Protein AF-A0A944AXY9-F1 (afdb_monomer)

Mean predicted aligned error: 6.6 Å

Nearest PDB structures (foldseek):
  2ciu-assembly1_A  TM=3.817E-01  e=4.665E+00  Saccharomyces cerevisiae
  8i8x-assembly1_C  TM=1.121E-01  e=3.437E+00  Escherichia coli K-12

Foldseek 3Di:
DAFDPQLFQVLFDDCDDCCLQFKKKKKKKKWWWQFPPPRDIWIKMKMKMFFNQPVFQQDWDQLPDWAFDDDPVLVVCVVVVPPPPPRRPDTDFDFGGWIKIKMWIFFLPTFIAIDTDHNNQWDGDPRGGWIDHPQFIDGPFWGWDKGADAPVRCVVCVSRVGDGWMKTWTKTKHADDWDDWDAFPQRKIKTQRRLPMFMFGWMATRNTITGGGRVRTQMGMMMIMDNWDQAFWWKKWTQQKAFPVPRHTQNQWMWMWTGHPPGDIWTWIDRNPDTDTQGPPDPQNDKDKDWDWDWDDDPPVFIKIWIWMWIGTPFKIKIWIKIDGLSRWDWDWDQRRRTPPKIKTKTWHQFIWTKMWMWTDDPPDTDTPTIIIGGRMTGITIHIDDPPD

Sequence (389 aa):
MAISKATIKKNGYKLKGSLRKNGFDCWRYFFTGKNVTTGKEDCFFIELLIENPSISPNEFILTQKSRPKFKTEDLQAALTGNTKIRSMNAEETVVPSFVAVRAGIYGENRKQINRFYNFSELTIDKKHFNMQINDIVFSDDTLNGSLSLTKSESVKYPEYMSQSGSIQWNLHYERVSDFPEIISKDDTSWLPGGIKTVFTGRIVIDDEEYSVTPKLCYGYSDKNWGKHFPIPFYHLASDKMTSIFSGKLMENSCFVVQGSYESKLFVLCKFEDEVFNFSPSGKFNKYSIIYNCAPVPGEEADEQLHWTISLTHKKYVCDIDIFCSAQMMLVRDYEIPEGNHKVQKVLSGSHGIGEIRLYKKFRKNLELIQHAKIENCISEFGTVDEKMQ

pLDDT: mean 89.19, std 13.05, range [27.89, 98.81]

Secondary structure (DSSP, 8-state):
-PPPHHHHHHHS----GGGGTS-EEEEEEEEEEEETTT--EEEEEEEEEEE-TTTSTTS-B-TTS--B---HHHHHHHHTT-----STT-B-----BEEEEEEEE-STT-EEEEEEE-GGGEEE-SSSSEEEETTEEEESSEEEEEEEE-HHHHHH-GGG---SEEEEEEEEEEEEE----EE-TTS-EEEEEEEEEEEEEEEEETTEEEEE-TTT--EEEEEEEESS--SSEEEEEE-EEEETTT--B-TT-EEEEEEETTS--EEEEEETTEEEEE-S-STT--EEEEEEEEEEP--GGG-EEEEEEEEEESSEEEEEEEEEEGGG-EEEEEE-TT-TT-EEEEEEEEEEEEEEEEEEEETTEEEEEEEEEEEEEEEEEEEEE----

Radius of gyration: 22.26 Å; Cα contacts (8 Å, |Δi|>4): 1065; chains: 1; bounding box: 72×50×59 Å

Structure (mmCIF, N/CA/C/O backbone):
data_AF-A0A944AXY9-F1
#
_entry.id   AF-A0A944AXY9-F1
#
loop_
_atom_site.group_PDB
_atom_site.id
_atom_site.type_symbol
_atom_site.label_atom_id
_atom_site.label_alt_id
_atom_site.label_comp_id
_atom_site.label_asym_id
_atom_site.label_entity_id
_atom_site.label_seq_id
_atom_site.pdbx_PDB_ins_code
_atom_site.Cartn_x
_atom_site.Cartn_y
_atom_site.Cartn_z
_atom_site.occupancy
_atom_site.B_iso_or_equiv
_atom_site.auth_seq_id
_atom_site.auth_comp_id
_atom_site.auth_asym_id
_atom_site.auth_atom_id
_atom_site.pdbx_PDB_model_num
ATOM 1 N N . MET A 1 1 ? -22.092 3.382 0.973 1.00 48.69 1 MET A N 1
ATOM 2 C CA . MET A 1 1 ? -22.187 4.814 0.597 1.00 48.69 1 MET A CA 1
ATOM 3 C C . MET A 1 1 ? -21.391 4.989 -0.678 1.00 48.69 1 MET A C 1
ATOM 5 O O . MET A 1 1 ? -20.323 4.406 -0.760 1.00 48.69 1 MET A O 1
ATOM 9 N N . ALA A 1 2 ? -21.895 5.734 -1.662 1.00 63.00 2 ALA A N 1
ATOM 10 C CA . ALA A 1 2 ? -21.101 6.042 -2.850 1.00 63.00 2 ALA A CA 1
ATOM 11 C C . ALA A 1 2 ? -19.923 6.957 -2.468 1.00 63.00 2 ALA A C 1
ATOM 13 O O . ALA A 1 2 ? -20.104 7.882 -1.673 1.00 63.00 2 ALA A O 1
ATOM 14 N N . ILE A 1 3 ? -18.744 6.699 -3.039 1.00 79.62 3 ILE A N 1
ATOM 15 C CA . ILE A 1 3 ? -17.529 7.511 -2.865 1.00 79.62 3 ILE A CA 1
ATOM 16 C C . ILE A 1 3 ? -17.838 8.979 -3.171 1.00 79.62 3 ILE A C 1
ATOM 18 O O . ILE A 1 3 ? -18.598 9.293 -4.095 1.00 79.62 3 ILE A O 1
ATOM 22 N N . SER A 1 4 ? -17.227 9.910 -2.435 1.00 81.06 4 SER A N 1
ATOM 23 C CA . SER A 1 4 ? -17.478 11.326 -2.687 1.00 81.06 4 SER A CA 1
ATOM 24 C C . SER A 1 4 ? -16.986 11.764 -4.081 1.00 81.06 4 SER A C 1
ATOM 26 O O . SER A 1 4 ? -15.902 11.398 -4.543 1.00 81.06 4 SER A O 1
ATOM 28 N N . LYS A 1 5 ? -17.741 12.651 -4.751 1.00 83.00 5 LYS A N 1
ATOM 29 C CA . LYS A 1 5 ? -17.309 13.283 -6.023 1.00 83.00 5 LYS A CA 1
ATOM 30 C C . LYS A 1 5 ? -15.949 13.981 -5.895 1.00 83.00 5 LYS A C 1
ATOM 32 O O . LYS A 1 5 ? -15.199 14.081 -6.866 1.00 83.00 5 LYS A O 1
ATOM 37 N N . ALA A 1 6 ? -15.647 14.494 -4.701 1.00 83.75 6 ALA A N 1
ATOM 38 C CA . ALA A 1 6 ? -14.371 15.123 -4.399 1.00 83.75 6 ALA A CA 1
ATOM 39 C C . ALA A 1 6 ? -13.223 14.106 -4.455 1.00 83.75 6 ALA A C 1
ATOM 41 O O . ALA A 1 6 ? -12.212 14.395 -5.093 1.00 83.75 6 ALA A O 1
ATOM 42 N N . THR A 1 7 ? -13.396 12.926 -3.856 1.00 84.44 7 THR A N 1
ATOM 43 C CA . THR A 1 7 ? -12.427 11.823 -3.903 1.00 84.44 7 THR A CA 1
ATOM 44 C C . THR A 1 7 ? -12.161 11.383 -5.339 1.00 84.44 7 THR A C 1
ATOM 46 O O . THR A 1 7 ? -11.004 11.369 -5.748 1.00 84.44 7 THR A O 1
ATOM 49 N N . ILE A 1 8 ? -13.203 11.167 -6.153 1.00 84.56 8 ILE A N 1
ATOM 50 C CA . ILE A 1 8 ? -13.054 10.790 -7.575 1.00 84.56 8 ILE A CA 1
ATOM 51 C C . ILE A 1 8 ? -12.184 11.812 -8.329 1.00 84.56 8 ILE A C 1
ATOM 53 O O . ILE A 1 8 ? -11.184 11.473 -8.958 1.00 84.56 8 ILE A O 1
ATOM 57 N N . LYS A 1 9 ? -12.482 13.110 -8.190 1.00 86.19 9 LYS A N 1
ATOM 58 C CA . LYS A 1 9 ? -11.694 14.181 -8.829 1.00 86.19 9 LYS A CA 1
ATOM 59 C C . LYS A 1 9 ? -10.248 14.255 -8.313 1.00 86.19 9 LYS A C 1
ATOM 61 O O . LYS A 1 9 ? -9.330 14.683 -9.025 1.00 86.19 9 LYS A O 1
ATOM 66 N N . LYS A 1 10 ? -10.025 13.913 -7.045 1.00 89.44 10 LYS A N 1
ATOM 67 C CA . LYS A 1 10 ? -8.696 13.911 -6.420 1.00 89.44 10 LYS A CA 1
ATOM 68 C C . LYS A 1 10 ? -7.877 12.672 -6.789 1.00 89.44 10 LYS A C 1
ATOM 70 O O . LYS A 1 10 ? -6.655 12.765 -6.795 1.00 89.44 10 LYS A O 1
ATOM 75 N N . ASN A 1 11 ? -8.523 11.594 -7.220 1.00 92.06 11 ASN A N 1
ATOM 76 C CA . ASN A 1 11 ? -7.849 10.378 -7.654 1.00 92.06 11 ASN A CA 1
ATOM 77 C C . ASN A 1 11 ? -7.067 10.552 -8.976 1.00 92.06 11 ASN A C 1
ATOM 79 O O . ASN A 1 11 ? -5.991 9.987 -9.135 1.00 92.06 11 ASN A O 1
ATOM 83 N N . GLY A 1 12 ? -7.523 11.408 -9.898 1.00 93.06 12 GLY A N 1
ATOM 84 C CA . GLY A 1 12 ? -6.821 11.669 -11.170 1.00 93.06 12 GLY A CA 1
ATOM 85 C C . GLY A 1 12 ? -5.434 12.326 -11.022 1.00 93.06 12 GLY A C 1
ATOM 86 O O . GLY A 1 12 ? -5.133 12.915 -9.985 1.00 93.06 12 GLY A O 1
ATOM 87 N N . TYR A 1 13 ? -4.611 12.272 -12.074 1.00 94.62 13 TYR A N 1
ATOM 88 C CA . TYR A 1 13 ? -3.215 12.756 -12.135 1.00 94.62 13 TYR A CA 1
ATOM 89 C C . TYR A 1 13 ? -2.966 14.170 -11.555 1.00 94.62 13 TYR A C 1
ATOM 91 O O . TYR A 1 13 ? -3.713 15.121 -11.841 1.00 94.62 13 TYR A O 1
ATOM 99 N N . LYS A 1 14 ? -1.890 14.330 -10.765 1.00 94.25 14 LYS A N 1
ATOM 100 C CA . LYS A 1 14 ? -1.592 15.544 -9.977 1.00 94.25 14 LYS A CA 1
ATOM 101 C C . LYS A 1 14 ? -0.278 16.249 -10.292 1.00 94.25 14 LYS A C 1
ATOM 103 O O . LYS A 1 14 ? -0.157 17.414 -9.908 1.00 94.25 14 LYS A O 1
ATOM 108 N N . LEU A 1 15 ? 0.655 15.655 -11.038 1.00 94.25 15 LEU A N 1
ATOM 109 C CA . LEU A 1 15 ? 1.937 16.314 -11.337 1.00 94.25 15 LEU A CA 1
ATOM 110 C C . LEU A 1 15 ? 1.766 17.459 -12.345 1.00 94.25 15 LEU A C 1
ATOM 112 O O . LEU A 1 15 ? 1.797 17.291 -13.566 1.00 94.25 15 LEU A O 1
ATOM 116 N N . LYS A 1 16 ? 1.569 18.664 -11.808 1.00 92.69 16 LYS A N 1
ATOM 117 C CA . LYS A 1 16 ? 1.391 19.927 -12.537 1.00 92.69 16 LYS A CA 1
ATOM 118 C C . LYS A 1 16 ? 2.395 20.966 -12.035 1.00 92.69 16 LYS A C 1
ATOM 120 O O . LYS A 1 16 ? 2.888 20.875 -10.916 1.00 92.69 16 LYS A O 1
ATOM 125 N N . GLY A 1 17 ? 2.694 21.972 -12.860 1.00 94.12 17 GLY A N 1
ATOM 126 C CA . GLY A 1 17 ? 3.643 23.029 -12.492 1.00 94.12 17 GLY A CA 1
ATOM 127 C C . GLY A 1 17 ? 5.025 22.467 -12.142 1.00 94.12 17 GLY A C 1
ATOM 128 O O . GLY A 1 17 ? 5.577 21.678 -12.910 1.00 94.12 17 GLY A O 1
ATOM 129 N N . SER A 1 18 ? 5.564 22.857 -10.985 1.00 92.69 18 SER A N 1
ATOM 130 C CA . SER A 1 18 ? 6.873 22.409 -10.491 1.00 92.69 18 SER A CA 1
ATOM 131 C C . SER A 1 18 ? 6.933 20.914 -10.160 1.00 92.69 18 SER A C 1
ATOM 133 O O . SER A 1 18 ? 7.984 20.310 -10.355 1.00 92.69 18 SER A O 1
ATOM 135 N N . LEU A 1 19 ? 5.813 20.289 -9.769 1.00 94.50 19 LEU A N 1
ATOM 136 C CA . LEU A 1 19 ? 5.758 18.852 -9.451 1.00 94.50 19 LEU A CA 1
ATOM 137 C C . LEU A 1 19 ? 6.099 17.959 -10.650 1.00 94.50 19 LEU A C 1
ATOM 139 O O . LEU A 1 19 ? 6.467 16.807 -10.484 1.00 94.50 19 LEU A O 1
ATOM 143 N N . ARG A 1 20 ? 6.033 18.488 -11.877 1.00 95.38 20 ARG A N 1
ATOM 144 C CA . ARG A 1 20 ? 6.449 17.760 -13.085 1.00 95.38 20 ARG A CA 1
ATOM 145 C C . ARG A 1 20 ? 7.950 17.451 -13.137 1.00 95.38 20 ARG A C 1
ATOM 147 O O . ARG A 1 20 ? 8.359 16.649 -13.972 1.00 95.38 20 ARG A O 1
ATOM 154 N N . LYS A 1 21 ? 8.765 18.148 -12.343 1.00 94.12 21 LYS A N 1
ATOM 155 C CA . LYS A 1 21 ? 10.234 18.049 -12.345 1.00 94.12 21 LYS A CA 1
ATOM 156 C C . LYS A 1 21 ? 10.829 17.735 -10.971 1.00 94.12 21 LYS A C 1
ATOM 158 O O . LYS A 1 21 ? 12.035 17.559 -10.886 1.00 94.12 21 LYS A O 1
ATOM 163 N N . ASN A 1 22 ? 10.009 17.779 -9.926 1.00 92.62 22 ASN A N 1
ATOM 164 C CA . ASN A 1 22 ? 10.418 17.539 -8.548 1.00 92.62 22 ASN A CA 1
ATOM 165 C C . ASN A 1 22 ? 9.202 17.072 -7.738 1.00 92.62 22 ASN A C 1
ATOM 167 O O . ASN A 1 22 ? 8.669 17.813 -6.909 1.00 92.62 22 ASN A O 1
ATOM 171 N N . GLY A 1 23 ? 8.661 15.915 -8.094 1.00 94.75 23 GLY A N 1
ATOM 172 C CA . GLY A 1 23 ? 7.511 15.351 -7.416 1.00 94.75 23 GLY A CA 1
ATOM 173 C C . GLY A 1 23 ? 7.121 13.972 -7.918 1.00 94.75 23 GLY A C 1
ATOM 174 O O . GLY A 1 23 ? 7.542 13.531 -8.991 1.00 94.75 23 GLY A O 1
ATOM 175 N N . PHE A 1 24 ? 6.275 13.331 -7.121 1.00 96.06 24 PHE A N 1
ATOM 176 C CA . PHE A 1 24 ? 5.766 11.987 -7.351 1.00 96.06 24 PHE A CA 1
ATOM 177 C C . PHE A 1 24 ? 4.239 11.941 -7.257 1.00 96.06 24 PHE A C 1
ATOM 179 O O . PHE A 1 24 ? 3.615 12.778 -6.594 1.00 96.06 24 PHE A O 1
ATOM 186 N N . ASP A 1 25 ? 3.643 10.972 -7.941 1.00 96.62 25 ASP A N 1
ATOM 187 C CA . ASP A 1 25 ? 2.223 10.633 -7.859 1.00 96.62 25 ASP A CA 1
ATOM 188 C C . ASP A 1 25 ? 2.100 9.105 -7.834 1.00 96.62 25 ASP A C 1
ATOM 190 O O . ASP A 1 25 ? 2.564 8.434 -8.756 1.00 96.62 25 ASP A O 1
ATOM 194 N N . CYS A 1 26 ? 1.561 8.560 -6.746 1.00 97.25 26 CYS A N 1
ATOM 195 C CA . CYS A 1 26 ? 1.605 7.142 -6.411 1.00 97.25 26 CYS A CA 1
ATOM 196 C C . CYS A 1 26 ? 0.212 6.634 -6.040 1.00 97.25 26 CYS A C 1
ATOM 198 O O . CYS A 1 26 ? -0.401 7.148 -5.104 1.00 97.25 26 CYS A O 1
ATOM 200 N N . TRP A 1 27 ? -0.265 5.614 -6.747 1.00 97.94 27 TRP A N 1
ATOM 201 C CA . TRP A 1 27 ? -1.500 4.890 -6.456 1.00 97.94 27 TRP A CA 1
ATOM 202 C C . TRP A 1 27 ? -1.151 3.493 -5.987 1.00 97.94 27 TRP A C 1
ATOM 204 O O . TRP A 1 27 ? -0.375 2.805 -6.650 1.00 97.94 27 TRP A O 1
ATOM 214 N N . ARG A 1 28 ? -1.755 3.064 -4.881 1.00 98.00 28 ARG A N 1
ATOM 215 C CA . ARG A 1 28 ? -1.494 1.752 -4.293 1.00 98.00 28 ARG A CA 1
ATOM 216 C C . ARG A 1 28 ? -2.799 1.010 -4.079 1.00 98.00 28 ARG A C 1
ATOM 218 O O . ARG A 1 28 ? -3.806 1.594 -3.673 1.00 98.00 28 ARG A O 1
ATOM 225 N N . TYR A 1 29 ? -2.760 -0.283 -4.350 1.00 98.50 29 TYR A N 1
ATOM 226 C CA . TYR A 1 29 ? -3.884 -1.196 -4.236 1.00 98.50 29 TYR A CA 1
ATOM 227 C C . TYR A 1 29 ? -3.407 -2.443 -3.521 1.00 98.50 29 TYR A C 1
ATOM 229 O O . TYR A 1 29 ? -2.380 -2.999 -3.894 1.00 98.50 29 TYR A O 1
ATOM 237 N N . PHE A 1 30 ? -4.163 -2.877 -2.526 1.00 98.44 30 PHE A N 1
ATOM 238 C CA . PHE A 1 30 ? -3.870 -4.051 -1.722 1.00 98.44 30 PHE A CA 1
ATOM 239 C C . PHE A 1 30 ? -5.140 -4.876 -1.592 1.00 98.44 30 PHE A C 1
ATOM 241 O O . PHE A 1 30 ? -6.229 -4.325 -1.415 1.00 98.44 30 PHE A O 1
ATOM 248 N N . PHE A 1 31 ? -5.012 -6.190 -1.710 1.00 98.19 31 PHE A N 1
ATOM 249 C CA . PHE A 1 31 ? -6.144 -7.108 -1.647 1.00 98.19 31 PHE A CA 1
ATOM 250 C C . PHE A 1 31 ? -5.668 -8.528 -1.359 1.00 98.19 31 PHE A C 1
ATOM 252 O O . PHE A 1 31 ? -4.520 -8.885 -1.595 1.00 98.19 31 PHE A O 1
ATOM 259 N N . THR A 1 32 ? -6.581 -9.355 -0.876 1.00 97.88 32 THR A N 1
ATOM 260 C CA . THR A 1 32 ? -6.372 -10.776 -0.616 1.00 97.88 32 THR A CA 1
ATOM 261 C C . THR A 1 32 ? -6.961 -11.599 -1.760 1.00 97.88 32 THR A C 1
ATOM 263 O O . THR A 1 32 ? -8.081 -11.349 -2.218 1.00 97.88 32 THR A O 1
ATOM 266 N N . GLY A 1 33 ? -6.207 -12.588 -2.227 1.00 97.50 33 GLY A N 1
ATOM 267 C CA . GLY A 1 33 ? -6.656 -13.600 -3.177 1.00 97.50 33 GLY A CA 1
ATOM 268 C C . GLY A 1 33 ? -6.606 -14.983 -2.541 1.00 97.50 33 GLY A C 1
ATOM 269 O O . GLY A 1 33 ? -5.785 -15.241 -1.665 1.00 97.50 33 GLY A O 1
ATOM 270 N N . LYS A 1 34 ? -7.469 -15.889 -2.996 1.00 97.81 34 LYS A N 1
ATOM 271 C CA . LYS A 1 34 ? -7.472 -17.291 -2.576 1.00 97.81 34 LYS A CA 1
ATOM 272 C C . LYS A 1 34 ? -6.916 -18.166 -3.692 1.00 97.81 34 LYS A C 1
ATOM 274 O O . LYS A 1 34 ? -7.498 -18.194 -4.776 1.00 97.81 34 LYS A O 1
ATOM 279 N N . ASN A 1 35 ? -5.827 -18.878 -3.425 1.00 97.81 35 ASN A N 1
ATOM 280 C CA . ASN A 1 35 ? -5.207 -19.800 -4.370 1.00 97.81 35 ASN A CA 1
ATOM 281 C C . ASN A 1 35 ? -6.236 -20.856 -4.801 1.00 97.81 35 ASN A C 1
ATOM 283 O O . ASN A 1 35 ? -6.886 -21.480 -3.956 1.00 97.81 35 ASN A O 1
ATOM 287 N N . VAL A 1 36 ? -6.411 -21.038 -6.108 1.00 98.12 36 VAL A N 1
ATOM 288 C CA . VAL A 1 36 ? -7.461 -21.902 -6.670 1.00 98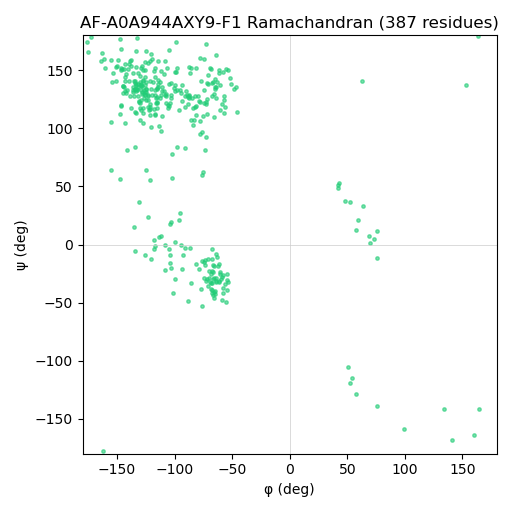.12 36 VAL A CA 1
ATOM 289 C C . VAL A 1 36 ? -7.181 -23.384 -6.400 1.00 98.12 36 VAL A C 1
ATOM 291 O O . VAL A 1 36 ? -8.119 -24.165 -6.247 1.00 98.12 36 VAL A O 1
ATOM 294 N N . THR A 1 37 ? -5.910 -23.764 -6.275 1.00 97.31 37 THR A N 1
ATOM 295 C CA . THR A 1 37 ? -5.483 -25.151 -6.054 1.00 97.31 37 THR A CA 1
ATOM 296 C C . THR A 1 37 ? -5.425 -25.499 -4.569 1.00 97.31 37 THR A C 1
ATOM 298 O O . THR A 1 37 ? -5.952 -26.528 -4.153 1.00 97.31 37 THR A O 1
ATOM 301 N N . THR A 1 38 ? -4.785 -24.657 -3.753 1.00 96.69 38 THR A N 1
ATOM 302 C CA . THR A 1 38 ? -4.523 -24.959 -2.331 1.00 96.69 38 THR A CA 1
ATOM 303 C C . THR A 1 38 ? -5.593 -24.408 -1.392 1.00 96.69 38 THR A C 1
ATOM 305 O O . THR A 1 38 ? -5.725 -24.868 -0.260 1.00 96.69 38 THR A O 1
ATOM 308 N N . GLY A 1 39 ? -6.354 -23.403 -1.832 1.00 96.31 39 GLY A N 1
ATOM 309 C CA . GLY A 1 39 ? -7.302 -22.678 -0.993 1.00 96.31 39 GLY A CA 1
ATOM 310 C C . GLY A 1 39 ? -6.662 -21.726 0.023 1.00 96.31 39 GLY A C 1
ATOM 311 O O . GLY A 1 39 ? -7.406 -21.140 0.811 1.00 96.31 39 GLY A O 1
ATOM 312 N N . LYS A 1 40 ? -5.332 -21.557 0.017 1.00 95.25 40 LYS A N 1
ATOM 313 C CA . LYS A 1 40 ? -4.620 -20.597 0.872 1.00 95.25 40 LYS A CA 1
ATOM 314 C C . LYS A 1 40 ? -4.970 -19.163 0.469 1.00 95.25 40 LYS A C 1
ATOM 316 O O . LYS A 1 40 ? -5.095 -18.865 -0.717 1.00 95.25 40 LYS A O 1
ATOM 321 N N . GLU A 1 41 ? -5.150 -18.295 1.457 1.00 94.81 41 GLU A N 1
ATOM 322 C CA . GLU A 1 41 ? -5.301 -16.854 1.253 1.00 94.81 41 GLU A CA 1
ATOM 323 C C . GLU A 1 41 ? -3.927 -16.189 1.325 1.00 94.81 41 GLU A C 1
ATOM 325 O O . GLU A 1 41 ? -3.210 -16.382 2.304 1.00 94.81 41 GLU A O 1
ATOM 330 N N . ASP A 1 42 ? -3.588 -15.394 0.314 1.00 95.69 42 ASP A N 1
ATOM 331 C CA . ASP A 1 42 ? -2.381 -14.573 0.297 1.00 95.69 42 ASP A CA 1
ATOM 332 C C . ASP A 1 42 ? -2.746 -13.130 -0.072 1.00 95.69 42 ASP A C 1
ATOM 334 O O . ASP A 1 42 ? -3.740 -12.860 -0.757 1.00 95.69 42 ASP A O 1
ATOM 338 N N . CYS A 1 43 ? -1.939 -12.186 0.404 1.00 96.69 43 CYS A N 1
ATOM 339 C CA . CYS A 1 43 ? -2.143 -10.763 0.166 1.00 96.69 43 CYS A CA 1
ATOM 340 C C . CYS A 1 43 ? -1.242 -10.263 -0.963 1.00 96.69 43 CYS A C 1
ATOM 342 O O . CYS A 1 43 ? -0.049 -10.564 -1.003 1.00 96.69 43 CYS A O 1
ATOM 344 N N . PHE A 1 44 ? -1.809 -9.436 -1.830 1.00 98.31 44 PHE A N 1
ATOM 345 C CA . PHE A 1 44 ? -1.182 -8.886 -3.021 1.00 98.31 44 PHE A CA 1
ATOM 346 C C . PHE A 1 44 ? -1.179 -7.366 -2.978 1.00 98.31 44 PHE A C 1
ATOM 348 O O . PHE A 1 44 ? -2.018 -6.746 -2.318 1.00 98.31 44 PHE A O 1
ATOM 355 N N . PHE A 1 45 ? -0.269 -6.771 -3.744 1.00 98.56 45 PHE A N 1
ATOM 356 C CA . PHE A 1 45 ? -0.292 -5.346 -4.035 1.00 98.56 45 PHE A CA 1
ATOM 357 C C . PHE A 1 45 ? -0.070 -5.065 -5.520 1.00 98.56 45 PHE A C 1
ATOM 359 O O . PHE A 1 45 ? 0.599 -5.825 -6.223 1.00 98.56 45 PHE A O 1
ATOM 366 N N . ILE A 1 46 ? -0.616 -3.939 -5.978 1.00 98.75 46 ILE A N 1
ATOM 367 C CA . ILE A 1 46 ? -0.357 -3.338 -7.287 1.00 98.75 46 ILE A CA 1
ATOM 368 C C . ILE A 1 46 ? -0.140 -1.838 -7.063 1.00 98.75 46 ILE A C 1
ATOM 370 O O . ILE A 1 46 ? -0.902 -1.192 -6.344 1.00 98.75 46 ILE A O 1
ATOM 374 N N . GLU A 1 47 ? 0.897 -1.277 -7.671 1.00 98.62 47 GLU A N 1
ATOM 375 C CA . GLU A 1 47 ? 1.288 0.123 -7.535 1.00 98.62 47 GLU A CA 1
ATOM 376 C C . GLU A 1 47 ? 1.590 0.740 -8.904 1.00 98.62 47 GLU A C 1
ATOM 378 O O . GLU A 1 47 ? 2.269 0.138 -9.740 1.00 98.62 47 GLU A O 1
ATOM 383 N N . LEU A 1 48 ? 1.106 1.967 -9.100 1.00 98.50 48 LEU A N 1
ATOM 384 C CA . LEU A 1 48 ? 1.512 2.862 -10.180 1.00 98.50 48 LEU A CA 1
ATOM 385 C C . LEU A 1 48 ? 2.198 4.072 -9.552 1.00 98.50 48 LEU A C 1
ATOM 387 O O . LEU A 1 48 ? 1.578 4.785 -8.765 1.00 98.50 48 LEU A O 1
ATOM 391 N N . LEU A 1 49 ? 3.445 4.327 -9.928 1.00 98.25 49 LEU A N 1
ATOM 392 C CA . LEU A 1 49 ? 4.240 5.444 -9.430 1.00 98.25 49 LEU A CA 1
ATOM 393 C C . LEU A 1 49 ? 4.788 6.247 -10.607 1.00 98.25 49 LEU A C 1
ATOM 395 O O . LEU A 1 49 ? 5.430 5.704 -11.498 1.00 98.25 49 LEU A O 1
ATOM 399 N N . ILE A 1 50 ? 4.539 7.550 -10.613 1.00 97.88 50 ILE A N 1
ATOM 400 C CA . ILE A 1 50 ? 5.080 8.476 -11.607 1.00 97.88 50 ILE A CA 1
ATOM 401 C C . ILE A 1 50 ? 6.005 9.439 -10.884 1.00 97.88 50 ILE A C 1
ATOM 403 O O . ILE A 1 50 ? 5.566 10.109 -9.952 1.00 97.88 50 ILE A O 1
ATOM 407 N N . GLU A 1 51 ? 7.242 9.564 -11.353 1.00 96.94 51 GLU A N 1
ATOM 408 C CA . GLU A 1 51 ? 8.227 10.488 -10.795 1.00 96.94 51 GLU A CA 1
ATOM 409 C C . GLU A 1 51 ? 8.788 11.412 -11.866 1.00 96.94 51 GLU A C 1
ATOM 411 O O . GLU A 1 51 ? 9.196 10.973 -12.943 1.00 96.94 51 GLU A O 1
ATOM 416 N N . ASN A 1 52 ? 8.810 12.713 -11.556 1.00 96.81 52 ASN A N 1
ATOM 417 C CA . ASN A 1 52 ? 9.483 13.749 -12.343 1.00 96.81 52 ASN A CA 1
ATOM 418 C C . ASN A 1 52 ? 9.283 13.624 -13.871 1.00 96.81 52 ASN A C 1
ATOM 420 O O . ASN A 1 52 ? 10.253 13.635 -14.636 1.00 96.81 52 ASN A O 1
ATOM 424 N N . PRO A 1 53 ? 8.035 13.542 -14.361 1.00 97.06 53 PRO A N 1
ATOM 425 C CA . PRO A 1 53 ? 7.708 13.137 -15.733 1.00 97.06 53 PRO A CA 1
ATOM 426 C C . PRO A 1 53 ? 8.233 14.073 -16.833 1.00 97.06 53 PRO A C 1
ATOM 428 O O . PRO A 1 53 ? 8.117 13.781 -18.017 1.00 97.06 53 PRO A O 1
ATOM 431 N N . SER A 1 54 ? 8.738 15.258 -16.482 1.00 96.75 54 SER A N 1
ATOM 432 C CA . SER A 1 54 ? 9.268 16.245 -17.435 1.00 96.75 54 SER A CA 1
ATOM 433 C C . SER A 1 54 ? 10.777 16.448 -17.352 1.00 96.75 54 SER A C 1
ATOM 435 O O . SER A 1 54 ? 11.273 17.371 -17.997 1.00 96.75 54 SER A O 1
ATOM 437 N N . ILE A 1 55 ? 11.485 15.636 -16.562 1.00 96.00 55 ILE A N 1
ATOM 438 C CA . ILE A 1 55 ? 12.952 15.584 -16.574 1.00 96.00 55 ILE A CA 1
ATOM 439 C C . ILE A 1 55 ? 13.423 14.811 -17.805 1.00 96.00 55 ILE A C 1
ATOM 441 O O . ILE A 1 55 ? 14.178 15.361 -18.601 1.00 96.00 55 ILE A O 1
ATOM 445 N N . SER A 1 56 ? 12.915 13.593 -18.010 1.00 95.88 56 SER A N 1
ATOM 446 C CA . SER A 1 56 ? 13.248 12.767 -19.169 1.00 95.88 56 SER A CA 1
ATOM 447 C C . SER A 1 56 ? 12.016 12.006 -19.672 1.00 95.88 56 SER A C 1
ATOM 449 O O . SER A 1 56 ? 11.797 10.845 -19.339 1.00 95.88 56 SER A O 1
ATOM 451 N N . PRO A 1 57 ? 11.147 12.657 -20.467 1.00 96.06 57 PRO A N 1
ATOM 452 C CA . PRO A 1 57 ? 9.885 12.046 -20.872 1.00 96.06 57 PRO A CA 1
ATOM 453 C C . PRO A 1 57 ? 10.053 10.853 -21.821 1.00 96.06 57 PRO A C 1
ATOM 455 O O . PRO A 1 57 ? 9.168 10.008 -21.857 1.00 96.06 57 PRO A O 1
ATOM 458 N N . ASN A 1 58 ? 11.151 10.785 -22.582 1.00 97.75 58 ASN A N 1
ATOM 459 C CA . ASN A 1 58 ? 11.382 9.767 -23.616 1.00 97.75 58 ASN A CA 1
ATOM 460 C C . ASN A 1 58 ? 12.384 8.678 -23.206 1.00 97.75 58 ASN A C 1
ATOM 462 O O . ASN A 1 58 ? 12.625 7.765 -23.986 1.00 97.75 58 ASN A O 1
ATOM 466 N N . GLU A 1 59 ? 12.984 8.793 -22.024 1.00 96.06 59 GLU A N 1
ATOM 467 C CA . GLU A 1 59 ? 13.914 7.802 -21.484 1.00 96.06 59 GLU A CA 1
ATOM 468 C C . GLU A 1 59 ? 13.761 7.774 -19.966 1.00 96.06 59 GLU A C 1
ATOM 470 O O . GLU A 1 59 ? 13.980 8.792 -19.310 1.00 96.06 59 GLU A O 1
ATOM 475 N N . PHE A 1 60 ? 13.402 6.630 -19.394 1.00 96.25 60 PHE A N 1
ATOM 476 C CA . PHE A 1 60 ? 13.306 6.506 -17.952 1.00 96.25 60 PHE A CA 1
ATOM 477 C C . PHE A 1 60 ? 14.701 6.518 -17.308 1.00 96.25 60 PHE A C 1
ATOM 479 O O . PHE A 1 60 ? 15.650 5.888 -17.777 1.00 96.25 60 PHE A O 1
ATOM 486 N N . ILE A 1 61 ? 14.829 7.232 -16.196 1.00 94.69 61 ILE A N 1
ATOM 487 C CA . ILE A 1 61 ? 16.074 7.419 -15.458 1.00 94.69 61 ILE A CA 1
ATOM 488 C C . ILE A 1 61 ? 15.901 6.832 -14.065 1.00 94.69 61 ILE A C 1
ATOM 490 O O . ILE A 1 61 ? 15.113 7.342 -13.275 1.00 94.69 61 ILE A O 1
ATOM 494 N N . LEU A 1 62 ? 16.694 5.803 -13.765 1.00 93.00 62 LEU A N 1
ATOM 495 C CA . LEU A 1 62 ? 16.884 5.264 -12.417 1.00 93.00 62 LEU A CA 1
ATOM 496 C C . LEU A 1 62 ? 18.225 5.733 -11.872 1.00 93.00 62 LEU A C 1
ATOM 498 O O . LEU A 1 62 ? 19.261 5.550 -12.522 1.00 93.00 62 LEU A O 1
ATOM 502 N N . THR A 1 63 ? 18.222 6.352 -10.703 1.00 88.88 63 THR A N 1
ATOM 503 C CA . THR A 1 63 ? 19.431 6.809 -10.018 1.00 88.88 63 THR A CA 1
ATOM 504 C C . THR A 1 63 ? 20.290 5.636 -9.566 1.00 88.88 63 THR A C 1
ATOM 506 O O . THR A 1 63 ? 21.506 5.755 -9.608 1.00 88.88 63 THR A O 1
ATOM 509 N N . GLN A 1 64 ? 19.720 4.468 -9.254 1.00 86.25 64 GLN A N 1
ATOM 510 C CA . GLN A 1 64 ? 20.515 3.290 -8.873 1.00 86.25 64 GLN A CA 1
ATOM 511 C C . GLN A 1 64 ? 21.363 2.701 -10.016 1.00 86.25 64 GLN A C 1
ATOM 513 O O . GLN A 1 64 ? 22.260 1.897 -9.764 1.00 86.25 64 GLN A O 1
ATOM 518 N N . LYS A 1 65 ? 21.137 3.116 -11.270 1.00 83.94 65 LYS A N 1
ATOM 519 C CA . LYS A 1 65 ? 21.991 2.736 -12.404 1.00 83.94 65 LYS A CA 1
ATOM 520 C C . LYS A 1 65 ? 23.338 3.463 -12.326 1.00 83.94 65 LYS A C 1
ATOM 522 O O . LYS A 1 65 ? 23.375 4.693 -12.353 1.00 83.94 65 LYS A O 1
ATOM 527 N N . SER A 1 66 ? 24.443 2.717 -12.298 1.00 77.00 66 SER A N 1
ATOM 528 C CA . SER A 1 66 ? 25.779 3.325 -12.264 1.00 77.00 66 SER A CA 1
ATOM 529 C C . SER A 1 66 ? 26.066 4.116 -13.546 1.00 77.00 66 SER A C 1
ATOM 531 O O . SER A 1 66 ? 25.798 3.657 -14.662 1.00 77.00 66 SER A O 1
ATOM 533 N N . ARG A 1 67 ? 26.591 5.333 -13.370 1.00 75.62 67 ARG A N 1
ATOM 534 C CA . ARG A 1 67 ? 26.946 6.279 -14.439 1.00 75.62 67 ARG A CA 1
ATOM 535 C C . ARG A 1 67 ? 28.324 6.872 -14.147 1.00 75.62 67 ARG A C 1
ATOM 537 O O . ARG A 1 67 ? 28.413 7.944 -13.541 1.00 75.62 67 ARG A O 1
ATOM 544 N N . PRO A 1 68 ? 29.408 6.182 -14.525 1.00 68.12 68 PRO A N 1
ATOM 545 C CA . PRO A 1 68 ? 30.747 6.704 -14.303 1.00 68.12 68 PRO A CA 1
ATOM 546 C C . PRO A 1 68 ? 30.991 7.936 -15.187 1.00 68.12 68 PRO A C 1
ATOM 548 O O . PRO A 1 68 ? 30.801 7.885 -16.404 1.00 68.12 68 PRO A O 1
ATOM 551 N N . LYS A 1 69 ? 31.434 9.054 -14.594 1.00 65.31 69 LYS A N 1
ATOM 552 C CA . LYS A 1 69 ? 31.892 10.216 -15.367 1.00 65.31 69 LYS A CA 1
ATOM 553 C C . LYS A 1 69 ? 33.301 9.953 -15.885 1.00 65.31 69 LYS A C 1
ATOM 555 O O . LYS A 1 69 ? 34.263 10.048 -15.130 1.00 65.31 69 LYS A O 1
ATOM 560 N N . PHE A 1 70 ? 33.433 9.697 -17.181 1.00 65.06 70 PHE A N 1
ATOM 561 C CA . PHE A 1 70 ? 34.731 9.715 -17.855 1.00 65.06 70 PHE A CA 1
ATOM 562 C C . PHE A 1 70 ? 34.835 10.951 -18.744 1.00 65.06 70 PHE A C 1
ATOM 564 O O . PHE A 1 70 ? 33.953 11.202 -19.565 1.00 65.06 70 PHE A O 1
ATOM 571 N N . LYS A 1 71 ? 35.925 11.713 -18.616 1.00 62.88 71 LYS A N 1
ATOM 572 C CA . LYS A 1 71 ? 36.330 12.663 -19.659 1.00 62.88 71 LYS A CA 1
ATOM 573 C C . LYS A 1 71 ? 37.209 11.953 -20.685 1.00 62.88 71 LYS A C 1
ATOM 575 O O . LYS A 1 71 ? 37.909 10.998 -20.355 1.00 62.88 71 LYS A O 1
ATOM 580 N N . THR A 1 72 ? 37.223 12.437 -21.923 1.00 60.53 72 THR A N 1
ATOM 581 C CA . THR A 1 72 ? 38.082 11.893 -22.990 1.00 60.53 72 THR A CA 1
ATOM 582 C C . THR A 1 72 ? 39.565 11.909 -22.594 1.00 60.53 72 THR A C 1
ATOM 584 O O . THR A 1 72 ? 40.300 10.976 -22.917 1.00 60.53 72 THR A O 1
ATOM 587 N N . GLU A 1 73 ? 39.994 12.919 -21.829 1.00 63.50 73 GLU A N 1
ATOM 588 C CA . GLU A 1 73 ? 41.359 13.002 -21.295 1.00 63.50 73 GLU A CA 1
ATOM 589 C C . GLU A 1 73 ? 41.662 11.910 -20.246 1.00 63.50 73 GLU A C 1
ATOM 591 O O . GLU A 1 73 ? 42.784 11.405 -20.194 1.00 63.50 73 GLU A O 1
ATOM 596 N N . ASP A 1 74 ? 40.667 11.493 -19.452 1.00 65.12 74 ASP A N 1
ATOM 597 C CA . ASP A 1 74 ? 40.812 10.457 -18.416 1.00 65.12 74 ASP A CA 1
ATOM 598 C C . ASP A 1 74 ? 41.001 9.061 -19.040 1.00 65.12 74 ASP A C 1
ATOM 600 O O . ASP A 1 74 ? 41.798 8.257 -18.554 1.00 65.12 74 ASP A O 1
ATOM 604 N N . LEU A 1 75 ? 40.333 8.795 -20.170 1.00 64.69 75 LEU A N 1
ATOM 605 C CA . LEU A 1 75 ? 40.527 7.577 -20.966 1.00 64.69 75 LEU A CA 1
ATOM 606 C C . LEU A 1 75 ? 41.942 7.513 -21.561 1.00 64.69 75 LEU A C 1
ATOM 608 O O . LEU A 1 75 ? 42.590 6.468 -21.504 1.00 64.69 75 LEU A O 1
ATOM 612 N N . GLN A 1 76 ? 42.457 8.628 -22.087 1.00 64.94 76 GLN A N 1
ATOM 613 C CA . GLN A 1 76 ? 43.818 8.694 -22.634 1.00 64.94 76 GLN A CA 1
ATOM 614 C C . GLN A 1 76 ? 44.896 8.555 -21.547 1.00 64.94 76 GLN A C 1
ATOM 616 O O . GLN A 1 76 ? 45.903 7.880 -21.763 1.00 64.94 76 GLN A O 1
ATOM 621 N N . ALA A 1 77 ? 44.685 9.135 -20.364 1.00 64.56 77 ALA A N 1
ATOM 622 C CA . ALA A 1 77 ? 45.584 8.979 -19.220 1.00 64.56 77 ALA A CA 1
ATOM 623 C C . ALA A 1 77 ? 45.628 7.529 -18.701 1.00 64.56 77 ALA A C 1
ATOM 625 O O . ALA A 1 77 ? 46.710 7.015 -18.409 1.00 64.56 77 ALA A O 1
ATOM 626 N N . ALA A 1 78 ? 44.476 6.846 -18.651 1.00 64.81 78 ALA A N 1
ATOM 627 C CA . ALA A 1 78 ? 44.389 5.439 -18.258 1.00 64.81 78 ALA A CA 1
ATOM 628 C C . ALA A 1 78 ? 45.091 4.510 -19.266 1.00 64.81 78 ALA A C 1
ATOM 630 O O . ALA A 1 78 ? 45.822 3.605 -18.866 1.00 64.81 78 ALA A O 1
ATOM 631 N N . LEU A 1 79 ? 44.933 4.768 -20.570 1.00 67.88 79 LEU A N 1
ATOM 632 C CA . LEU A 1 79 ? 45.586 4.000 -21.639 1.00 67.88 79 LEU A CA 1
ATOM 633 C C . LEU A 1 79 ? 47.110 4.222 -21.715 1.00 67.88 79 LEU A C 1
ATOM 635 O O . LEU A 1 79 ? 47.821 3.372 -22.244 1.00 67.88 79 LEU A O 1
ATOM 639 N N . THR A 1 80 ? 47.621 5.343 -21.191 1.00 70.88 80 THR A N 1
ATOM 640 C CA . THR A 1 80 ? 49.055 5.711 -21.227 1.00 70.88 80 THR A CA 1
ATOM 641 C C . THR A 1 80 ? 49.812 5.424 -19.924 1.00 70.88 80 THR A C 1
ATOM 643 O O . THR A 1 80 ? 51.009 5.692 -19.842 1.00 70.88 80 THR A O 1
ATOM 646 N N . GLY A 1 81 ? 49.153 4.848 -18.910 1.00 57.50 81 GLY A N 1
ATOM 647 C CA . GLY A 1 81 ? 49.790 4.407 -17.661 1.00 57.50 81 GLY A CA 1
ATOM 648 C C . GLY A 1 81 ? 50.157 5.525 -16.676 1.00 57.50 81 GLY A C 1
ATOM 649 O O . GLY A 1 81 ? 50.865 5.269 -15.703 1.00 57.50 81 GLY A O 1
ATOM 650 N N . ASN A 1 82 ? 49.679 6.757 -16.884 1.00 56.44 82 ASN A N 1
ATOM 651 C CA . ASN A 1 82 ? 49.964 7.875 -15.985 1.00 56.44 82 ASN A CA 1
ATOM 652 C C . ASN A 1 82 ? 49.011 7.878 -14.775 1.00 56.44 82 ASN A C 1
ATOM 654 O O . ASN A 1 82 ? 47.841 8.249 -14.859 1.00 56.44 82 ASN A O 1
ATOM 658 N N . THR A 1 83 ? 49.540 7.518 -13.605 1.00 51.50 83 THR A N 1
ATOM 659 C CA . THR A 1 83 ? 48.855 7.438 -12.302 1.00 51.50 83 THR A CA 1
ATOM 660 C C . THR A 1 83 ? 48.611 8.811 -11.655 1.00 51.50 83 THR A C 1
ATOM 662 O O . THR A 1 83 ? 49.029 9.091 -10.533 1.00 51.50 83 THR A O 1
ATOM 665 N N . LYS A 1 84 ? 47.872 9.693 -12.333 1.00 50.72 84 LYS A N 1
ATOM 666 C CA . LYS A 1 84 ? 47.169 10.818 -11.680 1.00 50.72 84 LYS A CA 1
ATOM 667 C C . LYS A 1 84 ? 45.672 10.735 -11.947 1.00 50.72 84 LYS A C 1
ATOM 669 O O . LYS A 1 84 ? 45.040 11.663 -12.435 1.00 50.72 84 LYS A O 1
ATOM 674 N N . ILE A 1 85 ? 45.112 9.593 -11.582 1.00 53.03 85 ILE A N 1
ATOM 675 C CA . ILE A 1 85 ? 43.683 9.316 -11.616 1.00 53.03 85 ILE A CA 1
ATOM 676 C C . ILE A 1 85 ? 43.049 10.007 -10.401 1.00 53.03 85 ILE A C 1
ATOM 678 O O . ILE A 1 85 ? 43.088 9.483 -9.292 1.00 53.03 85 ILE A O 1
ATOM 682 N N . ARG A 1 86 ? 42.522 11.224 -10.576 1.00 49.62 86 ARG A N 1
ATOM 683 C CA . ARG A 1 86 ? 41.799 11.953 -9.513 1.00 49.62 86 ARG A CA 1
ATOM 684 C C . ARG A 1 86 ? 40.274 11.958 -9.693 1.00 49.62 86 ARG A C 1
ATOM 686 O O . ARG A 1 86 ? 39.585 12.375 -8.771 1.00 49.62 86 ARG A O 1
ATOM 693 N N . SER A 1 87 ? 39.741 11.493 -10.827 1.00 48.91 87 SER A N 1
ATOM 694 C CA . SER A 1 87 ? 38.313 11.618 -11.188 1.00 48.91 87 SER A CA 1
ATOM 695 C C . SER A 1 87 ? 37.541 10.300 -11.353 1.00 48.91 87 SER A C 1
ATOM 697 O O . SER A 1 87 ? 36.329 10.364 -11.528 1.00 48.91 87 SER A O 1
ATOM 699 N N . MET A 1 88 ? 38.170 9.119 -11.245 1.00 47.94 88 MET A N 1
ATOM 700 C CA . MET A 1 88 ? 37.516 7.828 -11.569 1.00 47.94 88 MET A CA 1
ATOM 701 C C . MET A 1 88 ? 36.323 7.433 -10.681 1.00 47.94 88 MET A C 1
ATOM 703 O O . MET A 1 88 ? 35.624 6.485 -11.020 1.00 47.94 88 MET A O 1
ATOM 707 N N . ASN A 1 89 ? 36.054 8.162 -9.593 1.00 49.16 89 ASN A N 1
ATOM 708 C CA . ASN A 1 89 ? 34.994 7.823 -8.636 1.00 49.16 89 ASN A CA 1
ATOM 709 C C . ASN A 1 89 ? 33.835 8.836 -8.600 1.00 49.16 89 ASN A C 1
ATOM 711 O O . ASN A 1 89 ? 32.971 8.735 -7.734 1.00 49.16 89 ASN A O 1
ATOM 715 N N . ALA A 1 90 ? 33.801 9.837 -9.488 1.00 54.69 90 ALA A N 1
ATOM 716 C CA . ALA A 1 90 ? 32.683 10.779 -9.518 1.00 54.69 90 ALA A CA 1
ATOM 717 C C . ALA A 1 90 ? 31.525 10.199 -10.349 1.00 54.69 90 ALA A C 1
ATOM 719 O O . ALA A 1 90 ? 31.569 10.226 -11.578 1.00 54.69 90 ALA A O 1
ATOM 720 N N . GLU A 1 91 ? 30.476 9.692 -9.698 1.00 65.00 91 GLU A N 1
ATOM 721 C CA . GLU A 1 91 ? 29.243 9.319 -10.401 1.00 65.00 91 GLU A CA 1
ATOM 722 C C . GLU A 1 91 ? 28.493 10.564 -10.913 1.00 65.00 91 GLU A C 1
ATOM 724 O O . GLU A 1 91 ? 28.608 11.693 -10.405 1.00 65.00 91 GLU A O 1
ATOM 729 N N . GLU A 1 92 ? 27.739 10.386 -11.993 1.00 68.88 92 GLU A N 1
ATOM 730 C CA . GLU A 1 92 ? 26.804 11.400 -12.452 1.00 68.88 92 GLU A CA 1
ATOM 731 C C . GLU A 1 92 ? 25.557 11.431 -11.574 1.00 68.88 92 GLU A C 1
ATOM 733 O O . GLU A 1 92 ? 24.722 10.532 -11.609 1.00 68.88 92 GLU A O 1
ATOM 738 N N . THR A 1 93 ? 25.417 12.508 -10.802 1.00 70.94 93 THR A N 1
ATOM 739 C CA . THR A 1 93 ? 24.194 12.803 -10.067 1.00 70.94 93 THR A CA 1
ATOM 740 C C . THR A 1 93 ? 23.061 13.089 -11.045 1.00 70.94 93 THR A C 1
ATOM 742 O O . THR A 1 93 ? 23.044 14.132 -11.699 1.00 70.94 93 THR A O 1
ATOM 745 N N . VAL A 1 94 ? 22.104 12.169 -11.112 1.00 84.94 94 VAL A N 1
ATOM 746 C CA . VAL A 1 94 ? 20.877 12.317 -11.894 1.00 84.94 94 VAL A CA 1
ATOM 747 C C . VAL A 1 94 ? 19.652 12.369 -10.983 1.00 84.94 94 VAL A C 1
ATOM 749 O O . VAL A 1 94 ? 19.678 11.915 -9.837 1.00 84.94 94 VAL A O 1
ATOM 752 N N . VAL A 1 95 ? 18.576 12.944 -11.511 1.00 90.56 95 VAL A N 1
ATOM 753 C CA . VAL A 1 95 ? 17.250 12.993 -10.886 1.00 90.56 95 VAL A CA 1
ATOM 754 C C . VAL A 1 95 ? 16.414 11.861 -11.491 1.00 90.56 95 VAL A C 1
ATOM 756 O O . VAL A 1 95 ? 16.446 11.718 -12.720 1.00 90.56 95 VAL A O 1
ATOM 759 N N . PRO A 1 96 ? 15.692 11.051 -10.691 1.00 94.06 96 PRO A N 1
ATOM 760 C CA . PRO A 1 96 ? 14.866 9.981 -11.236 1.00 94.06 96 PRO A CA 1
ATOM 761 C C . PRO A 1 96 ? 13.791 10.560 -12.146 1.00 94.06 96 PRO A C 1
ATOM 763 O O . PRO A 1 96 ? 13.326 11.676 -11.921 1.00 94.06 96 PRO A O 1
ATOM 766 N N . SER A 1 97 ? 13.400 9.828 -13.182 1.00 97.06 97 SER A N 1
ATOM 767 C CA . SER A 1 97 ? 12.312 10.224 -14.080 1.00 97.06 97 SER A CA 1
ATOM 768 C C . SER A 1 97 ? 11.733 8.979 -14.722 1.00 97.06 97 SER A C 1
ATOM 770 O O . SER A 1 97 ? 12.388 8.380 -15.566 1.00 97.06 97 SER A O 1
ATOM 772 N N . PHE A 1 98 ? 10.554 8.536 -14.303 1.00 97.81 98 PHE A N 1
ATOM 773 C CA . PHE A 1 98 ? 9.988 7.279 -14.791 1.00 97.81 98 PHE A CA 1
ATOM 774 C C . PHE A 1 98 ? 8.490 7.172 -14.519 1.00 97.81 98 PHE A C 1
ATOM 776 O O . PHE A 1 98 ? 7.922 7.886 -13.688 1.00 97.81 98 PHE A O 1
ATOM 783 N N . VAL A 1 99 ? 7.865 6.215 -15.200 1.00 98.44 99 VAL A N 1
ATOM 784 C CA . VAL A 1 99 ? 6.620 5.580 -14.768 1.00 98.44 99 VAL A CA 1
ATOM 785 C C . VAL A 1 99 ? 6.970 4.168 -14.316 1.00 98.44 99 VAL A C 1
ATOM 787 O O . VAL A 1 99 ? 7.530 3.401 -15.094 1.00 98.44 99 VAL A O 1
ATOM 790 N N . ALA A 1 100 ? 6.670 3.821 -13.071 1.00 98.31 100 ALA A N 1
ATOM 791 C CA . ALA A 1 100 ? 6.882 2.497 -12.513 1.00 98.31 100 ALA A CA 1
ATOM 792 C C . ALA A 1 100 ? 5.542 1.793 -12.306 1.00 98.31 100 ALA A C 1
ATOM 794 O O . ALA A 1 100 ? 4.621 2.355 -11.711 1.00 98.31 100 ALA A O 1
ATOM 795 N N . VAL A 1 101 ? 5.463 0.545 -12.762 1.00 98.62 101 VAL A N 1
ATOM 796 C CA . VAL A 1 101 ? 4.394 -0.385 -12.396 1.00 98.62 101 VAL A CA 1
ATOM 797 C C . VAL A 1 101 ? 5.021 -1.492 -11.568 1.00 98.62 101 VAL A C 1
ATOM 799 O O . VAL A 1 101 ? 6.005 -2.110 -11.986 1.00 98.62 101 VAL A O 1
ATOM 802 N N . ARG A 1 102 ? 4.470 -1.719 -10.379 1.00 98.50 102 ARG A N 1
ATOM 803 C CA . ARG A 1 102 ? 4.965 -2.725 -9.441 1.00 98.50 102 ARG A CA 1
ATOM 804 C C . ARG A 1 102 ? 3.814 -3.594 -8.987 1.00 98.50 102 ARG A C 1
ATOM 806 O O . ARG A 1 102 ? 2.738 -3.081 -8.699 1.00 98.50 102 ARG A O 1
ATOM 813 N N . ALA A 1 103 ? 4.036 -4.894 -8.911 1.00 98.56 103 ALA A N 1
ATOM 814 C CA . ALA A 1 103 ? 3.041 -5.814 -8.389 1.00 98.56 103 ALA A CA 1
ATOM 815 C C . ALA A 1 103 ? 3.719 -6.974 -7.668 1.00 98.56 103 ALA A C 1
ATOM 817 O O . ALA A 1 103 ? 4.858 -7.339 -7.982 1.00 98.56 103 ALA A O 1
ATOM 818 N N . GLY A 1 104 ? 3.030 -7.542 -6.687 1.00 97.94 104 GLY A N 1
ATOM 819 C CA . GLY A 1 104 ? 3.625 -8.576 -5.862 1.00 97.94 104 GLY A CA 1
ATOM 820 C C . GLY A 1 104 ? 2.673 -9.255 -4.896 1.00 97.94 104 GLY A C 1
ATOM 821 O O . GLY A 1 104 ? 1.492 -8.920 -4.811 1.00 97.94 104 GLY A O 1
ATOM 822 N N . ILE A 1 105 ? 3.239 -10.211 -4.169 1.00 97.81 105 ILE A N 1
ATOM 823 C CA . ILE A 1 105 ? 2.606 -11.025 -3.131 1.00 97.81 105 ILE A CA 1
ATOM 824 C C . ILE A 1 105 ? 3.432 -10.908 -1.840 1.00 97.81 105 ILE A C 1
ATOM 826 O O . ILE A 1 105 ? 4.662 -10.816 -1.892 1.00 97.81 105 ILE A O 1
ATOM 830 N N . TYR A 1 106 ? 2.771 -10.908 -0.686 1.00 96.44 106 TYR A N 1
ATOM 831 C CA . TYR A 1 106 ? 3.400 -10.984 0.638 1.00 96.44 106 TYR A CA 1
ATOM 832 C C . TYR A 1 106 ? 3.367 -12.415 1.191 1.00 96.44 106 TYR A C 1
ATOM 834 O O . TYR A 1 106 ? 2.719 -13.290 0.630 1.00 96.44 106 TYR A O 1
ATOM 842 N N . GLY A 1 107 ? 4.016 -12.646 2.336 1.00 91.56 107 GLY A N 1
ATOM 843 C CA . GLY A 1 107 ? 4.009 -13.942 3.019 1.00 91.56 107 GLY A CA 1
ATOM 844 C C . GLY A 1 107 ? 5.259 -14.781 2.747 1.00 91.56 107 GLY A C 1
ATOM 845 O O . GLY A 1 107 ? 6.310 -14.260 2.374 1.00 91.56 107 GLY A O 1
ATOM 846 N N . GLU A 1 108 ? 5.155 -16.094 2.941 1.00 88.88 108 GLU A N 1
ATOM 847 C CA .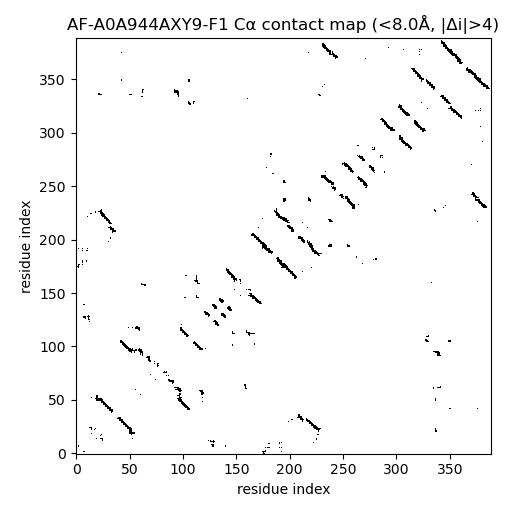 GLU A 1 108 ? 6.286 -17.032 2.822 1.00 88.88 108 GLU A CA 1
ATOM 848 C C . GLU A 1 108 ? 6.934 -16.981 1.430 1.00 88.88 108 GLU A C 1
ATOM 850 O O . GLU A 1 108 ? 8.156 -16.908 1.307 1.00 88.88 108 GLU A O 1
ATOM 855 N N . ASN A 1 109 ? 6.103 -16.910 0.386 1.00 89.62 109 ASN A N 1
ATOM 856 C CA . ASN A 1 109 ? 6.519 -16.852 -1.018 1.00 89.62 109 ASN A CA 1
ATOM 857 C C . ASN A 1 109 ? 6.593 -15.412 -1.552 1.00 89.62 109 ASN A C 1
ATOM 859 O O . ASN A 1 109 ? 6.398 -15.179 -2.746 1.00 89.62 109 ASN A O 1
ATOM 863 N N . ARG A 1 110 ? 6.839 -14.436 -0.667 1.00 94.12 110 ARG A N 1
ATOM 864 C CA . ARG A 1 110 ? 6.850 -13.009 -1.011 1.00 94.12 110 ARG A CA 1
ATOM 865 C C . ARG A 1 110 ? 7.673 -12.701 -2.260 1.00 94.12 110 ARG A C 1
ATOM 867 O O . ARG A 1 110 ? 8.821 -13.133 -2.416 1.00 94.12 110 ARG A O 1
ATOM 874 N N . LYS A 1 111 ? 7.086 -11.894 -3.136 1.00 95.44 111 LYS A N 1
ATOM 875 C CA . LYS A 1 111 ? 7.687 -11.519 -4.411 1.00 95.44 111 LYS A CA 1
ATOM 876 C C . LYS A 1 111 ? 7.221 -10.144 -4.849 1.00 95.44 111 LYS A C 1
ATOM 878 O O . LYS A 1 111 ? 6.043 -9.834 -4.733 1.00 95.44 111 LYS A O 1
ATOM 883 N N . GLN A 1 112 ? 8.133 -9.359 -5.408 1.00 96.88 112 GLN A N 1
ATOM 884 C CA . GLN A 1 112 ? 7.846 -8.098 -6.081 1.00 96.88 112 GLN A CA 1
ATOM 885 C C . GLN A 1 112 ? 8.478 -8.087 -7.473 1.00 96.88 112 GLN A C 1
ATOM 887 O O . GLN A 1 112 ? 9.674 -8.352 -7.628 1.00 96.88 112 GLN A O 1
ATOM 892 N N . ILE A 1 113 ? 7.679 -7.714 -8.471 1.00 98.06 113 ILE A N 1
ATOM 893 C CA . ILE A 1 113 ? 8.125 -7.491 -9.843 1.00 98.06 113 ILE A CA 1
ATOM 894 C C . ILE A 1 113 ? 7.892 -6.023 -10.195 1.00 98.06 113 ILE A C 1
ATOM 896 O O . ILE A 1 113 ? 6.784 -5.513 -10.033 1.00 98.06 113 ILE A O 1
ATOM 900 N N . ASN A 1 114 ? 8.932 -5.363 -10.706 1.00 97.69 114 ASN A N 1
ATOM 901 C CA . ASN A 1 114 ? 8.885 -3.974 -11.148 1.00 97.69 114 ASN A CA 1
ATOM 902 C C . ASN A 1 114 ? 9.156 -3.868 -12.652 1.00 97.69 114 ASN A C 1
ATOM 904 O O . ASN A 1 114 ? 10.018 -4.555 -13.219 1.00 97.69 114 ASN A O 1
ATOM 908 N N . ARG A 1 115 ? 8.468 -2.926 -13.292 1.00 97.31 115 ARG A N 1
ATOM 909 C CA . ARG A 1 115 ? 8.791 -2.423 -14.627 1.00 97.31 115 ARG A CA 1
ATOM 910 C C . ARG A 1 115 ? 8.816 -0.906 -14.609 1.00 97.31 115 ARG A C 1
ATOM 912 O O . ARG A 1 115 ? 8.024 -0.280 -13.908 1.00 97.31 115 ARG A O 1
ATOM 919 N N . PHE A 1 116 ? 9.721 -0.348 -15.402 1.00 97.56 116 PHE A N 1
ATOM 920 C CA . PHE A 1 116 ? 9.890 1.085 -15.579 1.00 97.56 116 PHE A CA 1
ATOM 921 C C . PHE A 1 116 ? 9.708 1.422 -17.048 1.00 97.56 116 PHE A C 1
ATOM 923 O O . PHE A 1 116 ? 10.150 0.675 -17.921 1.00 97.56 116 PHE A O 1
ATOM 930 N N . TYR A 1 117 ? 9.052 2.543 -17.295 1.00 98.19 117 TYR A N 1
ATOM 931 C CA . TYR A 1 117 ? 8.655 2.986 -18.617 1.00 98.19 117 TYR A CA 1
ATOM 932 C C . TYR A 1 117 ? 8.901 4.481 -18.768 1.00 98.19 117 TYR A C 1
ATOM 934 O O . TYR A 1 117 ? 8.955 5.233 -17.784 1.00 98.19 117 TYR A O 1
ATOM 942 N N . ASN A 1 118 ? 8.997 4.917 -20.019 1.00 98.25 118 ASN A N 1
ATOM 943 C CA . ASN A 1 118 ? 9.085 6.329 -20.342 1.00 98.25 118 ASN A CA 1
ATOM 944 C C . ASN A 1 118 ? 7.737 7.002 -20.077 1.00 98.25 118 ASN A C 1
ATOM 946 O O . ASN A 1 118 ? 6.674 6.429 -20.319 1.00 98.25 118 ASN A O 1
ATOM 950 N N . PHE A 1 119 ? 7.753 8.258 -19.636 1.00 97.94 119 PHE A N 1
ATOM 951 C CA . PHE A 1 119 ? 6.502 8.992 -19.443 1.00 97.94 119 PHE A CA 1
ATOM 952 C C . PHE A 1 119 ? 5.737 9.208 -20.760 1.00 97.94 119 PHE A C 1
ATOM 954 O O . PHE A 1 119 ? 4.512 9.282 -20.748 1.00 97.94 119 PHE A O 1
ATOM 961 N N . SER A 1 120 ? 6.430 9.285 -21.899 1.00 97.38 120 SER A N 1
ATOM 962 C CA . SER A 1 120 ? 5.813 9.428 -23.222 1.00 97.38 120 SER A CA 1
ATOM 963 C C . SER A 1 120 ? 4.992 8.211 -23.664 1.00 97.38 120 SER A C 1
ATOM 965 O O . SER A 1 120 ? 4.151 8.356 -24.549 1.00 97.38 120 SER A O 1
ATOM 967 N N . GLU A 1 121 ? 5.181 7.047 -23.033 1.00 97.75 121 GLU A N 1
ATOM 968 C CA . GLU A 1 121 ? 4.374 5.839 -23.261 1.00 97.75 121 GLU A CA 1
ATOM 969 C C . GLU A 1 121 ? 3.050 5.858 -22.478 1.00 97.75 121 GLU A C 1
ATOM 971 O O . GLU A 1 121 ? 2.131 5.098 -22.786 1.00 97.75 121 GLU A O 1
ATOM 976 N N . LEU A 1 122 ? 2.929 6.725 -21.466 1.00 97.81 122 LEU A N 1
ATOM 977 C CA . LEU A 1 122 ? 1.755 6.798 -20.605 1.00 97.81 122 LEU A CA 1
ATOM 978 C C . LEU A 1 122 ? 0.662 7.670 -21.233 1.00 97.81 122 LEU A C 1
ATOM 980 O O . LEU A 1 122 ? 0.800 8.887 -21.384 1.00 97.81 122 LEU A O 1
ATOM 984 N N . THR A 1 123 ? -0.484 7.060 -21.510 1.00 97.25 123 THR A N 1
ATOM 985 C CA . THR A 1 123 ? -1.706 7.776 -21.885 1.00 97.25 123 THR A CA 1
ATOM 986 C C . THR A 1 123 ? -2.511 8.107 -20.633 1.00 97.25 123 THR A C 1
ATOM 988 O O . THR A 1 123 ? -2.731 7.241 -19.792 1.00 97.25 123 THR A O 1
ATOM 991 N N . ILE A 1 124 ? -2.967 9.359 -20.505 1.00 94.81 124 ILE A N 1
ATOM 992 C CA . ILE A 1 124 ? -3.719 9.847 -19.338 1.00 94.81 124 ILE A CA 1
ATOM 993 C C . ILE A 1 124 ? -5.002 10.548 -19.798 1.00 94.81 124 ILE A C 1
ATOM 995 O O . ILE A 1 124 ? -4.939 11.546 -20.526 1.00 94.81 124 ILE A O 1
ATOM 999 N N . ASP A 1 125 ? -6.161 10.106 -19.302 1.00 89.19 125 ASP A N 1
ATOM 1000 C CA . ASP A 1 125 ? -7.387 10.907 -19.351 1.00 89.19 125 ASP A CA 1
ATOM 1001 C C . ASP A 1 125 ? -7.278 12.073 -18.352 1.00 89.19 125 ASP A C 1
ATOM 1003 O O . ASP A 1 125 ? -7.020 11.915 -17.161 1.00 89.19 125 ASP A O 1
ATOM 1007 N N . LYS A 1 126 ? -7.479 13.298 -18.842 1.00 73.94 126 LYS A N 1
ATOM 1008 C CA . LYS A 1 126 ? -7.417 14.516 -18.022 1.00 73.94 126 LYS A CA 1
ATOM 1009 C C . LYS A 1 126 ? -8.662 14.722 -17.151 1.00 73.94 126 LYS A C 1
ATOM 1011 O O . LYS A 1 126 ? -8.633 15.601 -16.285 1.00 73.94 126 LYS A O 1
ATOM 1016 N N . LYS A 1 127 ? -9.757 14.002 -17.416 1.00 74.50 127 LYS A N 1
ATOM 1017 C CA . LYS A 1 127 ? -11.060 14.177 -16.754 1.00 74.50 127 LYS A CA 1
ATOM 1018 C C . LYS A 1 127 ? -11.327 13.130 -15.677 1.00 74.50 127 LYS A C 1
ATOM 1020 O O . LYS A 1 127 ? -11.819 13.505 -14.613 1.00 74.50 127 LYS A O 1
ATOM 1025 N N . HIS A 1 128 ? -10.983 11.875 -15.937 1.00 81.12 128 HIS A N 1
ATOM 1026 C CA . HIS A 1 128 ? -11.190 10.748 -15.025 1.00 81.12 128 HIS A CA 1
ATOM 1027 C C . HIS A 1 128 ? -9.860 10.088 -14.689 1.00 81.12 128 HIS A C 1
ATOM 1029 O O . HIS A 1 128 ? -8.859 10.326 -15.365 1.00 81.12 128 HIS A O 1
ATOM 1035 N N . PHE A 1 129 ? -9.825 9.274 -13.637 1.00 91.00 129 PHE A N 1
ATOM 1036 C CA . PHE A 1 129 ? -8.658 8.435 -13.430 1.00 91.00 129 PHE A CA 1
ATOM 1037 C C . PHE A 1 129 ? -8.748 7.271 -14.418 1.00 91.00 129 PHE A C 1
ATOM 1039 O O . PHE A 1 129 ? -9.478 6.308 -14.214 1.00 91.00 129 PHE A O 1
ATOM 1046 N N . ASN A 1 130 ? -8.049 7.427 -15.538 1.00 94.81 130 ASN A N 1
ATOM 1047 C CA . ASN A 1 130 ? -7.861 6.402 -16.549 1.00 94.81 130 ASN A CA 1
ATOM 1048 C C . ASN A 1 130 ? -6.477 6.608 -17.166 1.00 94.81 130 ASN A C 1
ATOM 1050 O O . ASN A 1 130 ? -6.207 7.637 -17.795 1.00 94.81 130 ASN A O 1
ATOM 1054 N N . MET A 1 131 ? -5.591 5.661 -16.900 1.00 97.19 131 MET A N 1
ATOM 1055 C CA . MET A 1 131 ? -4.215 5.649 -17.352 1.00 97.19 131 MET A CA 1
ATOM 1056 C C . MET A 1 131 ? -3.911 4.316 -18.006 1.00 97.19 131 MET A C 1
ATOM 1058 O O . MET A 1 131 ? -4.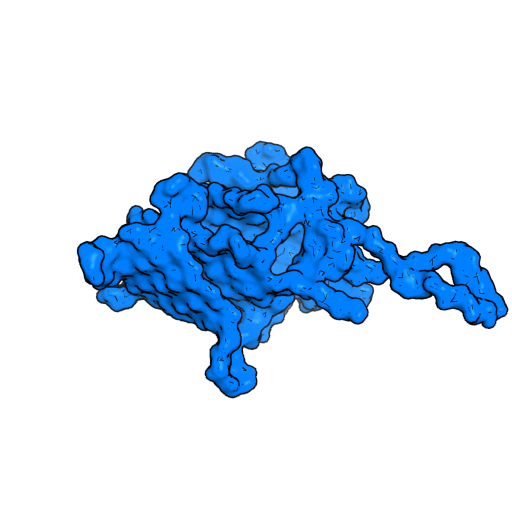285 3.260 -17.495 1.00 97.19 131 MET A O 1
ATOM 1062 N N . GLN A 1 132 ? -3.199 4.381 -19.121 1.00 97.75 132 GLN A N 1
ATOM 1063 C CA . GLN A 1 132 ? -2.800 3.202 -19.865 1.00 97.75 132 GLN A CA 1
ATOM 1064 C C . GLN A 1 132 ? -1.335 3.307 -20.258 1.00 97.75 132 GLN A C 1
ATOM 1066 O O . GLN A 1 132 ? -0.897 4.342 -20.765 1.00 97.75 132 GLN A O 1
ATOM 1071 N N . ILE A 1 133 ? -0.602 2.220 -20.048 1.00 97.31 133 ILE A N 1
ATOM 1072 C CA . ILE A 1 133 ? 0.765 2.059 -20.522 1.00 97.31 133 ILE A CA 1
ATOM 1073 C C . ILE A 1 133 ? 0.895 0.688 -21.167 1.00 97.31 133 ILE A C 1
ATOM 1075 O O . ILE A 1 133 ? 0.734 -0.337 -20.509 1.00 97.31 133 ILE A O 1
ATOM 1079 N N . ASN A 1 134 ? 1.113 0.670 -22.482 1.00 94.62 134 ASN A N 1
ATOM 1080 C CA . ASN A 1 134 ? 1.011 -0.547 -23.287 1.00 94.62 134 ASN A CA 1
ATOM 1081 C C . ASN A 1 134 ? -0.344 -1.262 -23.058 1.00 94.62 134 ASN A C 1
ATOM 1083 O O . ASN A 1 134 ? -1.402 -0.686 -23.325 1.00 94.62 134 ASN A O 1
ATOM 1087 N N . ASP A 1 135 ? -0.325 -2.499 -22.568 1.00 94.94 135 ASP A N 1
ATOM 1088 C CA . ASP A 1 135 ? -1.482 -3.336 -22.227 1.00 94.94 135 ASP A CA 1
ATOM 1089 C C . ASP A 1 135 ? -1.954 -3.188 -20.765 1.00 94.94 135 ASP A C 1
ATOM 1091 O O . ASP A 1 135 ? -2.966 -3.776 -20.370 1.00 94.94 135 ASP A O 1
ATOM 1095 N N . ILE A 1 136 ? -1.251 -2.388 -19.961 1.00 98.56 136 ILE A N 1
ATOM 1096 C CA . ILE A 1 136 ? -1.553 -2.166 -18.548 1.00 98.56 136 ILE A CA 1
ATOM 1097 C C . ILE A 1 136 ? -2.522 -0.992 -18.404 1.00 98.56 136 ILE A C 1
ATOM 1099 O O . ILE A 1 136 ? -2.272 0.104 -18.904 1.00 98.56 136 ILE A O 1
ATOM 1103 N N . VAL A 1 137 ? -3.614 -1.213 -17.675 1.00 98.38 137 VAL A N 1
ATOM 1104 C CA . VAL A 1 137 ? -4.702 -0.260 -17.448 1.00 98.38 137 VAL A CA 1
ATOM 1105 C C . VAL A 1 137 ? -4.900 -0.032 -15.953 1.00 98.38 137 VAL A C 1
ATOM 1107 O O . VAL A 1 137 ? -5.104 -0.974 -15.185 1.00 98.38 137 VAL A O 1
ATOM 1110 N N . PHE A 1 138 ? -4.915 1.243 -15.572 1.00 98.25 138 PHE A N 1
ATOM 1111 C CA . PHE A 1 138 ? -5.322 1.739 -14.263 1.00 98.25 138 PHE A CA 1
ATOM 1112 C C . PHE A 1 138 ? -6.482 2.710 -14.446 1.00 98.25 138 PHE A C 1
ATOM 1114 O O . PHE A 1 138 ? -6.308 3.802 -14.982 1.00 98.25 138 PHE A O 1
ATOM 1121 N N . SER A 1 139 ? -7.672 2.333 -13.997 1.00 95.38 139 SER A N 1
ATOM 1122 C CA . SER A 1 139 ? -8.868 3.169 -14.115 1.00 95.38 139 SER A CA 1
ATOM 1123 C C . SER A 1 139 ? -9.636 3.252 -12.801 1.00 95.38 139 SER A C 1
ATOM 1125 O O . SER A 1 139 ? -9.230 2.655 -11.803 1.00 95.38 139 SER A O 1
ATOM 1127 N N . ASP A 1 140 ? -10.722 4.024 -12.769 1.00 91.88 140 ASP A N 1
ATOM 1128 C CA . ASP A 1 140 ? -11.528 4.245 -11.564 1.00 91.88 140 ASP A CA 1
ATOM 1129 C C . ASP A 1 140 ? -12.150 2.965 -10.980 1.00 91.88 140 ASP A C 1
ATOM 1131 O O . ASP A 1 140 ? -12.395 2.940 -9.772 1.00 91.88 140 ASP A O 1
ATOM 1135 N N . ASP A 1 141 ? -12.343 1.923 -11.796 1.00 94.19 141 ASP A N 1
ATOM 1136 C CA . ASP A 1 141 ? -12.989 0.659 -11.416 1.00 94.19 141 ASP A CA 1
ATOM 1137 C C . ASP A 1 141 ? -12.251 -0.608 -11.885 1.00 94.19 141 ASP A C 1
ATOM 1139 O O . ASP A 1 141 ? -12.654 -1.716 -11.535 1.00 94.19 141 ASP A O 1
ATOM 1143 N N . THR A 1 142 ? -11.181 -0.473 -12.673 1.00 97.12 142 THR A N 1
ATOM 1144 C CA . THR A 1 142 ? -10.496 -1.614 -13.293 1.00 97.12 142 THR A CA 1
ATOM 1145 C C . THR A 1 142 ? -8.981 -1.488 -13.180 1.00 97.12 142 THR A C 1
ATOM 1147 O O . THR A 1 142 ? -8.413 -0.425 -13.454 1.00 97.12 142 THR A O 1
ATOM 1150 N N . LEU A 1 143 ? -8.337 -2.599 -12.820 1.00 98.56 143 LEU A N 1
ATOM 1151 C CA . LEU A 1 143 ? -6.897 -2.828 -12.897 1.00 98.56 143 LEU A CA 1
ATOM 1152 C C . LEU A 1 143 ? -6.663 -4.044 -13.794 1.00 98.56 143 LEU A C 1
ATOM 1154 O O . LEU A 1 143 ? -7.127 -5.141 -13.487 1.00 98.56 143 LEU A O 1
ATOM 1158 N N . ASN A 1 144 ? -5.918 -3.879 -14.877 1.00 98.69 144 ASN A N 1
ATOM 1159 C CA . ASN A 1 144 ? -5.568 -4.983 -15.769 1.00 98.69 144 ASN A CA 1
ATOM 1160 C C . ASN A 1 144 ? -4.120 -4.836 -16.219 1.00 98.69 144 ASN A C 1
ATOM 1162 O O . ASN A 1 144 ? -3.686 -3.724 -16.499 1.00 98.69 144 ASN A O 1
ATOM 1166 N N . GLY A 1 145 ? -3.376 -5.929 -16.305 1.00 98.50 145 GLY A N 1
ATOM 1167 C CA . GLY A 1 145 ? -2.012 -5.877 -16.812 1.00 98.50 145 GLY A CA 1
ATOM 1168 C C . GLY A 1 145 ? -1.198 -7.106 -16.464 1.00 98.50 145 GLY A C 1
ATOM 1169 O O . GLY A 1 145 ? -1.673 -8.037 -15.809 1.00 98.50 145 GLY A O 1
ATOM 1170 N N . SER A 1 146 ? 0.048 -7.097 -16.921 1.00 98.44 146 SER A N 1
ATOM 1171 C CA . SER A 1 146 ? 1.027 -8.118 -16.585 1.00 98.44 146 SER A CA 1
ATOM 1172 C C . SER A 1 146 ? 2.426 -7.525 -16.476 1.00 98.44 146 SER A C 1
ATOM 1174 O O . SER A 1 146 ? 2.747 -6.533 -17.128 1.00 98.44 146 SER A O 1
ATOM 1176 N N . LEU A 1 147 ? 3.263 -8.135 -15.640 1.00 98.31 147 LEU A N 1
ATOM 1177 C CA . LEU A 1 147 ? 4.692 -7.865 -15.546 1.00 98.31 147 LEU A CA 1
ATOM 1178 C C . LEU A 1 147 ? 5.432 -9.196 -15.608 1.00 98.31 147 LEU A C 1
ATOM 1180 O O . LEU A 1 147 ? 5.035 -10.170 -14.972 1.00 98.31 147 LEU A O 1
ATOM 1184 N N . SER A 1 148 ? 6.551 -9.228 -16.317 1.00 96.88 148 SER A N 1
ATOM 1185 C CA . SER A 1 148 ? 7.428 -10.396 -16.352 1.00 96.88 148 SER A CA 1
ATOM 1186 C C . SER A 1 148 ? 8.874 -9.956 -16.452 1.00 96.88 148 SER A C 1
ATOM 1188 O O . SER A 1 148 ? 9.185 -9.156 -17.334 1.00 96.88 148 SER A O 1
ATOM 1190 N N . LEU A 1 149 ? 9.746 -10.494 -15.600 1.00 96.25 149 LEU A N 1
ATOM 1191 C CA . LEU A 1 149 ? 11.189 -10.255 -15.606 1.00 96.25 149 LEU A CA 1
ATOM 1192 C C . LEU A 1 149 ? 11.932 -11.587 -15.533 1.00 96.25 149 LEU A C 1
ATOM 1194 O O . LEU A 1 149 ? 11.746 -12.367 -14.599 1.00 96.25 149 LEU A O 1
ATOM 1198 N N . THR A 1 150 ? 12.804 -11.848 -16.502 1.00 96.31 150 THR A N 1
ATOM 1199 C CA . THR A 1 150 ? 13.614 -13.069 -16.504 1.00 96.31 150 THR A CA 1
ATOM 1200 C C . THR A 1 150 ? 14.743 -12.991 -15.472 1.00 96.31 150 THR A C 1
ATOM 1202 O O . THR A 1 150 ? 15.186 -11.911 -15.080 1.00 96.31 150 THR A O 1
ATOM 1205 N N . LYS A 1 151 ? 15.280 -14.151 -15.070 1.00 94.94 151 LYS A N 1
ATOM 1206 C CA . LYS A 1 151 ? 16.463 -14.226 -14.190 1.00 94.94 151 LYS A CA 1
ATOM 1207 C C . LYS A 1 151 ? 17.685 -13.508 -14.777 1.00 94.94 151 LYS A C 1
ATOM 1209 O O . LYS A 1 151 ? 18.450 -12.892 -14.044 1.00 94.94 151 LYS A O 1
ATOM 1214 N N . SER A 1 152 ? 17.878 -13.589 -16.096 1.00 95.31 152 SER A N 1
ATOM 1215 C CA . SER A 1 152 ? 19.006 -12.928 -16.764 1.00 95.31 152 SER A CA 1
ATOM 1216 C C . SER A 1 152 ? 18.875 -11.409 -16.695 1.00 95.31 152 SER A C 1
ATOM 1218 O O . SER A 1 152 ? 19.840 -10.727 -16.359 1.00 95.31 152 SER A O 1
ATOM 1220 N N . GLU A 1 153 ? 17.677 -10.880 -16.941 1.00 93.75 153 GLU A N 1
ATOM 1221 C CA . GLU A 1 153 ? 17.427 -9.446 -16.837 1.00 93.75 153 GLU A CA 1
ATOM 1222 C C . GLU A 1 153 ? 17.518 -8.948 -15.390 1.00 93.75 153 GLU A C 1
ATOM 1224 O O . GLU A 1 153 ? 18.094 -7.890 -15.177 1.00 93.75 153 GLU A O 1
ATOM 1229 N N . SER A 1 154 ? 17.027 -9.694 -14.388 1.00 91.81 154 SER A N 1
ATOM 1230 C CA . SER A 1 154 ? 17.131 -9.261 -12.981 1.00 91.81 154 SER A CA 1
ATOM 1231 C C . SER A 1 154 ? 18.580 -9.164 -12.496 1.00 91.81 154 SER A C 1
ATOM 1233 O O . SER A 1 154 ? 18.896 -8.322 -11.666 1.00 91.81 154 SER A O 1
ATOM 1235 N N . VAL A 1 155 ? 19.471 -10.014 -13.022 1.00 92.12 155 VAL A N 1
ATOM 1236 C CA . VAL A 1 155 ? 20.917 -9.935 -12.748 1.00 92.12 155 VAL A CA 1
ATOM 1237 C C . VAL A 1 155 ? 21.572 -8.804 -13.543 1.00 92.12 155 VAL A C 1
ATOM 1239 O O . VAL A 1 155 ? 22.467 -8.135 -13.037 1.00 92.12 155 VAL 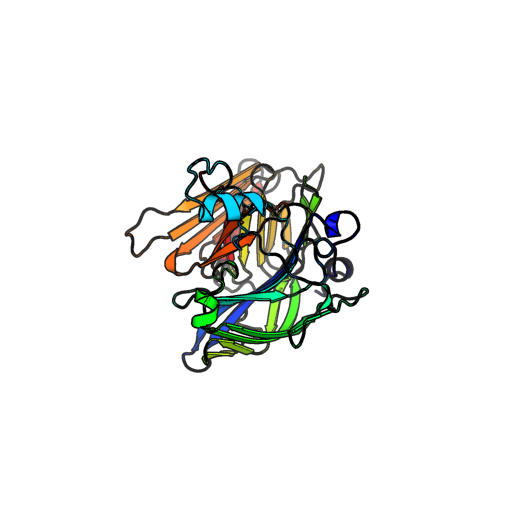A O 1
ATOM 1242 N N . LYS A 1 156 ? 21.139 -8.591 -14.791 1.00 92.94 156 LYS A N 1
ATOM 1243 C CA . LYS A 1 156 ? 21.695 -7.564 -15.680 1.00 92.94 156 LYS A CA 1
ATOM 1244 C C . LYS A 1 156 ? 21.287 -6.141 -15.285 1.00 92.94 156 LYS A C 1
ATOM 1246 O O . LYS A 1 156 ? 22.065 -5.223 -15.521 1.00 92.94 156 LYS A O 1
ATOM 1251 N N . TYR A 1 157 ? 20.095 -5.974 -14.717 1.00 92.56 157 TYR A N 1
ATOM 1252 C CA . TYR A 1 157 ? 19.496 -4.687 -14.359 1.00 92.56 157 TYR A CA 1
ATOM 1253 C C . TYR A 1 157 ? 19.110 -4.648 -12.870 1.00 92.56 157 TYR A C 1
ATOM 1255 O O . TYR A 1 157 ? 17.921 -4.572 -12.539 1.00 92.56 157 TYR A O 1
ATOM 1263 N N . PRO A 1 158 ? 20.086 -4.736 -11.944 1.00 90.75 158 PRO A N 1
ATOM 1264 C CA . PRO A 1 158 ? 19.812 -4.706 -10.507 1.00 90.75 158 PRO A CA 1
ATOM 1265 C C . PRO A 1 158 ? 19.127 -3.403 -10.064 1.00 90.75 158 PRO A C 1
ATOM 1267 O O . PRO A 1 158 ? 18.374 -3.408 -9.092 1.00 90.75 158 PRO A O 1
ATOM 1270 N N . GLU A 1 159 ? 19.306 -2.303 -10.806 1.00 91.19 159 GLU A N 1
ATOM 1271 C CA . GLU A 1 159 ? 18.632 -1.024 -10.564 1.00 91.19 159 GLU A CA 1
ATOM 1272 C C . GLU A 1 159 ? 17.102 -1.107 -10.675 1.00 91.19 159 GLU A C 1
ATOM 1274 O O . GLU A 1 159 ? 16.409 -0.227 -10.175 1.00 91.19 159 GLU A O 1
ATOM 1279 N N . TYR A 1 160 ? 16.547 -2.161 -11.288 1.00 93.75 160 TYR A N 1
ATOM 1280 C CA . TYR A 1 160 ? 15.096 -2.355 -11.335 1.00 93.75 160 TYR A CA 1
ATOM 1281 C C . TYR A 1 160 ? 14.509 -2.744 -9.971 1.00 93.75 160 TYR A C 1
ATOM 1283 O O . TYR A 1 160 ? 13.286 -2.713 -9.807 1.00 93.75 160 TYR A O 1
ATOM 1291 N N . MET A 1 161 ? 15.344 -3.112 -8.988 1.00 92.69 161 MET A N 1
ATOM 1292 C CA . MET A 1 161 ? 14.911 -3.458 -7.624 1.00 92.69 161 MET A CA 1
ATOM 1293 C C . MET A 1 161 ? 13.793 -4.521 -7.625 1.00 92.69 161 MET A C 1
ATOM 1295 O O . MET A 1 161 ? 12.828 -4.457 -6.862 1.00 92.69 161 MET A O 1
ATOM 1299 N N . SER A 1 162 ? 13.891 -5.469 -8.560 1.00 94.31 162 SER A N 1
ATOM 1300 C CA . SER A 1 162 ? 12.839 -6.421 -8.916 1.00 94.31 162 SER A CA 1
ATOM 1301 C C . SER A 1 162 ? 13.348 -7.847 -8.801 1.00 94.31 162 SER A C 1
ATOM 1303 O O . SER A 1 162 ? 14.450 -8.162 -9.253 1.00 94.31 162 SER A O 1
ATOM 1305 N N . GLN A 1 163 ? 12.506 -8.740 -8.292 1.00 95.69 163 GLN A N 1
ATOM 1306 C CA . GLN A 1 163 ? 12.732 -10.174 -8.419 1.00 95.69 163 GLN A CA 1
ATOM 1307 C C . GLN A 1 163 ? 12.347 -10.643 -9.829 1.00 95.69 163 GLN A C 1
ATOM 1309 O O . GLN A 1 163 ? 11.612 -9.966 -10.554 1.00 95.69 163 GLN A O 1
ATOM 1314 N N . SER A 1 164 ? 12.864 -11.808 -10.218 1.00 96.38 164 SER A N 1
ATOM 1315 C CA . SER A 1 164 ? 12.444 -12.497 -11.442 1.00 96.38 164 SER A CA 1
ATOM 1316 C C . SER A 1 164 ? 11.147 -13.284 -11.228 1.00 96.38 164 SER A C 1
ATOM 1318 O O . SER A 1 164 ? 10.860 -13.748 -10.119 1.00 96.38 164 SER A O 1
ATOM 1320 N N . GLY A 1 165 ? 10.384 -13.452 -12.303 1.00 97.25 165 GLY A N 1
ATOM 1321 C CA . GLY A 1 165 ? 9.088 -14.123 -12.304 1.00 97.25 165 GLY A CA 1
ATOM 1322 C C . GLY A 1 165 ? 8.092 -13.431 -13.222 1.00 97.25 165 GLY A C 1
ATOM 1323 O O . GLY A 1 165 ? 8.460 -12.548 -14.006 1.00 97.25 165 GLY A O 1
ATOM 1324 N N . SER A 1 166 ? 6.829 -13.820 -13.101 1.00 98.12 166 SER A N 1
ATOM 1325 C CA . SER A 1 166 ? 5.711 -13.183 -13.792 1.00 98.12 166 SER A CA 1
ATOM 1326 C C . SER A 1 166 ? 4.513 -12.987 -12.872 1.00 98.12 166 SER A C 1
ATOM 1328 O O . SER A 1 166 ? 4.279 -13.779 -11.962 1.00 98.12 166 SER A O 1
ATOM 1330 N N . ILE A 1 167 ? 3.765 -11.915 -13.108 1.00 98.69 167 ILE A N 1
ATOM 1331 C CA . ILE A 1 167 ? 2.508 -11.631 -12.426 1.00 98.69 167 ILE A CA 1
ATOM 1332 C C . ILE A 1 167 ? 1.532 -10.989 -13.408 1.00 98.69 167 ILE A C 1
ATOM 1334 O O . ILE A 1 167 ? 1.888 -10.056 -14.126 1.00 98.69 167 ILE A O 1
ATOM 1338 N N . GLN A 1 168 ? 0.303 -11.487 -13.450 1.00 98.75 168 GLN A N 1
ATOM 1339 C CA . GLN A 1 168 ? -0.770 -10.991 -14.307 1.00 98.75 168 GLN A CA 1
ATOM 1340 C C . GLN A 1 168 ? -2.032 -10.803 -13.479 1.00 98.75 168 GLN A C 1
ATOM 1342 O O . GLN A 1 168 ? -2.413 -11.684 -12.717 1.00 98.75 168 GLN A O 1
ATOM 1347 N N . TRP A 1 169 ? -2.723 -9.687 -13.668 1.00 98.81 169 TRP A N 1
ATOM 1348 C CA . TRP A 1 169 ? -3.962 -9.387 -12.964 1.00 98.81 169 TRP A CA 1
ATOM 1349 C C . TRP A 1 169 ? -5.043 -8.911 -13.928 1.00 98.81 169 TRP A C 1
ATOM 1351 O O . TRP A 1 169 ? -4.779 -8.247 -14.931 1.00 98.81 169 TRP A O 1
ATOM 1361 N N . ASN A 1 170 ? -6.281 -9.247 -13.589 1.00 98.75 170 ASN A N 1
ATOM 1362 C CA . ASN A 1 170 ? -7.477 -8.669 -14.178 1.00 98.75 170 ASN A CA 1
ATOM 1363 C C . ASN A 1 170 ? -8.507 -8.540 -13.057 1.00 98.75 170 ASN A C 1
ATOM 1365 O O . ASN A 1 170 ? -9.047 -9.543 -12.579 1.00 98.75 170 ASN A O 1
ATOM 1369 N N . LEU A 1 171 ? -8.690 -7.309 -12.589 1.00 98.81 171 LEU A N 1
ATOM 1370 C CA . LEU A 1 171 ? -9.443 -6.987 -11.391 1.00 98.81 171 LEU A CA 1
ATOM 1371 C C . LEU A 1 171 ? -10.409 -5.842 -11.669 1.00 98.81 171 LEU A C 1
ATOM 1373 O O . LEU A 1 171 ? -10.019 -4.795 -12.186 1.00 98.81 171 LEU A O 1
ATOM 1377 N N . HIS A 1 172 ? -11.643 -6.015 -11.217 1.00 98.62 172 HIS A N 1
ATOM 1378 C CA . HIS A 1 172 ? -12.572 -4.918 -10.991 1.00 98.62 172 HIS A CA 1
ATOM 1379 C C . HIS A 1 172 ? -12.604 -4.573 -9.512 1.00 98.62 172 HIS A C 1
ATOM 1381 O O . HIS A 1 172 ? -12.449 -5.453 -8.658 1.00 98.62 172 HIS A O 1
ATOM 1387 N N . TYR A 1 173 ? -12.829 -3.303 -9.200 1.00 97.38 173 TYR A N 1
ATOM 1388 C CA . TYR A 1 173 ? -12.884 -2.854 -7.824 1.00 97.38 173 TYR A CA 1
ATOM 1389 C C . TYR A 1 173 ? -13.867 -1.705 -7.602 1.00 97.38 173 TYR A C 1
ATOM 1391 O O . TYR A 1 173 ? -14.094 -0.867 -8.469 1.00 97.38 173 TYR A O 1
ATOM 1399 N N . GLU A 1 174 ? -14.426 -1.653 -6.397 1.00 95.75 174 GLU A N 1
ATOM 1400 C CA . GLU A 1 174 ? -15.327 -0.600 -5.938 1.00 95.75 174 GLU A CA 1
ATOM 1401 C C . GLU A 1 174 ? -14.875 -0.125 -4.556 1.00 95.75 174 GLU A C 1
ATOM 1403 O O . GLU A 1 174 ? -14.699 -0.928 -3.636 1.00 95.75 174 GLU A O 1
ATOM 1408 N N . ARG A 1 175 ? -14.686 1.186 -4.370 1.00 94.06 175 ARG A N 1
ATOM 1409 C CA . ARG A 1 175 ? -14.349 1.720 -3.042 1.00 94.06 175 ARG A CA 1
ATOM 1410 C C . ARG A 1 175 ? -15.631 1.953 -2.244 1.00 94.06 175 ARG A C 1
ATOM 1412 O O . ARG A 1 175 ? -16.539 2.645 -2.692 1.00 94.06 175 ARG A O 1
ATOM 1419 N N . VAL A 1 176 ? -15.689 1.381 -1.048 1.00 92.88 176 VAL A N 1
ATOM 1420 C CA . VAL A 1 176 ? -16.877 1.370 -0.179 1.00 92.88 176 VAL A CA 1
ATOM 1421 C C . VAL A 1 176 ? -16.793 2.444 0.903 1.00 92.88 176 VAL A C 1
ATOM 1423 O O . VAL A 1 176 ? -17.819 2.964 1.352 1.00 92.88 176 VAL A O 1
ATOM 1426 N N . SER A 1 177 ? -15.574 2.779 1.333 1.00 91.25 177 SER A N 1
ATOM 1427 C CA . SER A 1 177 ? -15.324 3.818 2.329 1.00 91.25 177 SER A CA 1
ATOM 1428 C C . SER A 1 177 ? -14.108 4.652 1.948 1.00 91.25 177 SER A C 1
ATOM 1430 O O . SER A 1 177 ? -13.025 4.110 1.721 1.00 91.25 177 SER A O 1
ATOM 1432 N N . ASP A 1 178 ? -14.291 5.969 1.936 1.00 91.19 178 ASP A N 1
ATOM 1433 C CA . ASP A 1 178 ? -13.255 6.967 1.706 1.00 91.19 178 ASP A CA 1
ATOM 1434 C C . ASP A 1 178 ? -13.120 7.899 2.911 1.00 91.19 178 ASP A C 1
ATOM 1436 O O . ASP A 1 178 ? -14.020 8.033 3.743 1.00 91.19 178 ASP A O 1
ATOM 1440 N N . PHE A 1 179 ? -11.970 8.554 3.011 1.00 87.94 179 PHE A N 1
ATOM 1441 C CA . PHE A 1 179 ? -11.799 9.714 3.871 1.00 87.94 179 PHE A CA 1
ATOM 1442 C C . PHE A 1 179 ? -11.318 10.906 3.036 1.00 87.94 179 PHE A C 1
ATOM 1444 O O . PHE A 1 179 ? -10.746 10.729 1.956 1.00 87.94 179 PHE A O 1
ATOM 1451 N N . PRO A 1 180 ? -11.556 12.144 3.509 1.00 86.06 180 PRO A N 1
ATOM 1452 C CA . PRO A 1 180 ? -11.082 13.329 2.814 1.00 86.06 180 PRO A CA 1
ATOM 1453 C C . PRO A 1 180 ? -9.565 13.309 2.630 1.00 86.06 180 PRO A C 1
ATOM 1455 O O . PRO A 1 180 ? -8.832 12.826 3.489 1.00 86.06 180 PRO A O 1
ATOM 1458 N N . GLU A 1 181 ? -9.109 13.916 1.535 1.00 88.19 181 GLU A N 1
ATOM 1459 C CA . GLU A 1 181 ? -7.694 14.235 1.341 1.00 88.19 181 GLU A CA 1
ATOM 1460 C C . GLU A 1 181 ? -7.127 14.986 2.543 1.00 88.19 181 GLU A C 1
ATOM 1462 O O . GLU A 1 181 ? -7.727 15.930 3.068 1.00 88.19 181 GLU A O 1
ATOM 1467 N N . ILE A 1 182 ? -5.920 14.582 2.896 1.00 87.06 182 ILE A N 1
ATOM 1468 C CA . ILE A 1 182 ? -5.096 15.148 3.937 1.00 87.06 182 ILE A CA 1
ATOM 1469 C C . ILE A 1 182 ? -3.860 15.746 3.273 1.00 87.06 182 ILE A C 1
ATOM 1471 O O . ILE A 1 182 ? -3.228 15.108 2.439 1.00 87.06 182 ILE A O 1
ATOM 1475 N N . ILE A 1 183 ? -3.500 16.963 3.668 1.00 82.88 183 ILE A N 1
ATOM 1476 C CA . ILE A 1 183 ? -2.308 17.655 3.172 1.00 82.88 183 ILE A CA 1
ATOM 1477 C C . ILE A 1 183 ? -1.362 17.833 4.358 1.00 82.88 183 ILE A C 1
ATOM 1479 O O . ILE A 1 183 ? -1.754 18.388 5.391 1.00 82.88 183 ILE A O 1
ATOM 1483 N N . SER A 1 184 ? -0.142 17.312 4.232 1.00 76.00 184 SER A N 1
ATOM 1484 C CA . SER A 1 184 ? 0.922 17.475 5.219 1.00 76.00 184 SER A CA 1
ATOM 1485 C C . SER A 1 184 ? 1.477 18.904 5.191 1.00 76.00 184 SER A C 1
ATOM 1487 O O . SER A 1 184 ? 1.135 19.716 4.333 1.00 76.00 184 SER A O 1
ATOM 1489 N N . LYS A 1 185 ? 2.344 19.238 6.153 1.00 69.12 185 LYS A N 1
ATOM 1490 C CA . LYS A 1 185 ? 2.999 20.556 6.186 1.00 69.12 185 LYS A CA 1
ATOM 1491 C C . LYS A 1 185 ? 3.979 20.775 5.029 1.00 69.12 185 LYS A C 1
ATOM 1493 O O . LYS A 1 185 ? 4.235 21.926 4.696 1.00 69.12 185 LYS A O 1
ATOM 1498 N N . A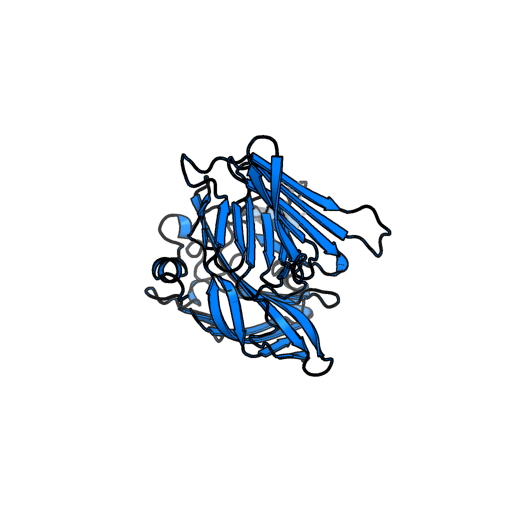SP A 1 186 ? 4.478 19.699 4.431 1.00 71.06 186 ASP A N 1
ATOM 1499 C CA . ASP A 1 186 ? 5.510 19.722 3.388 1.00 71.06 186 ASP A CA 1
ATOM 1500 C C . ASP A 1 186 ? 4.907 19.670 1.971 1.00 71.06 186 ASP A C 1
ATOM 1502 O O . ASP A 1 186 ? 5.566 19.277 1.010 1.00 71.06 18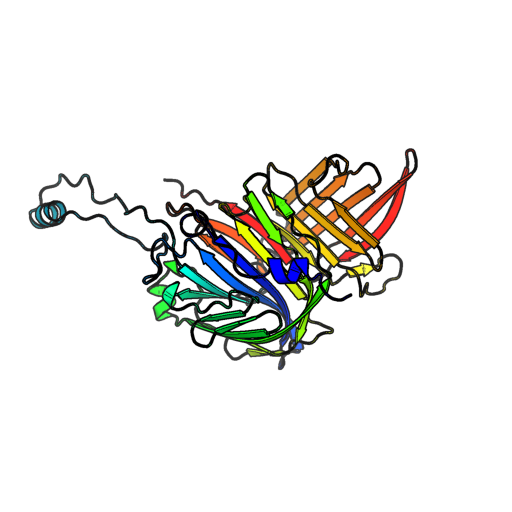6 ASP A O 1
ATOM 1506 N N . ASP A 1 187 ? 3.629 20.051 1.843 1.00 74.25 187 ASP A N 1
ATOM 1507 C CA . ASP A 1 187 ? 2.829 19.999 0.612 1.00 74.25 187 ASP A CA 1
ATOM 1508 C C . ASP A 1 187 ? 2.679 18.588 0.004 1.00 74.25 187 ASP A C 1
ATOM 1510 O O . ASP A 1 187 ? 2.341 18.440 -1.176 1.00 74.25 187 ASP A O 1
ATOM 1514 N N . THR A 1 188 ? 2.879 17.533 0.801 1.00 86.25 188 THR A N 1
ATOM 1515 C CA . THR A 1 188 ? 2.559 16.158 0.398 1.00 86.25 188 THR A CA 1
ATOM 1516 C C . THR A 1 188 ? 1.111 15.853 0.743 1.00 86.25 188 THR A C 1
ATOM 1518 O O . THR A 1 188 ? 0.654 16.023 1.871 1.00 86.25 188 THR A O 1
ATOM 1521 N N . SER A 1 189 ? 0.365 15.413 -0.256 1.00 90.81 189 SER A N 1
ATOM 1522 C CA . SER A 1 189 ? -1.047 15.090 -0.155 1.00 90.81 189 SER A CA 1
ATOM 1523 C C . SER A 1 189 ? -1.236 13.581 -0.108 1.00 90.81 189 SER A C 1
ATOM 1525 O O . SER A 1 189 ? -0.605 12.833 -0.855 1.00 90.81 189 SER A O 1
ATOM 1527 N N . TRP A 1 190 ? -2.148 13.152 0.750 1.00 92.38 190 TRP A N 1
ATOM 1528 C CA . TRP A 1 190 ? -2.581 11.777 0.893 1.00 92.38 190 TRP A CA 1
ATOM 1529 C C . TRP A 1 190 ? -4.096 11.712 0.742 1.00 92.38 190 TRP A C 1
ATOM 1531 O O . TRP A 1 190 ? -4.846 12.400 1.439 1.00 92.38 190 TRP A O 1
ATOM 1541 N N . LEU A 1 191 ? -4.555 10.886 -0.188 1.00 93.06 191 LEU A N 1
ATOM 1542 C CA . LEU A 1 191 ? -5.955 10.575 -0.402 1.00 93.06 191 LEU A CA 1
ATOM 1543 C C . LEU A 1 191 ? -6.195 9.114 -0.007 1.00 93.06 191 LEU A C 1
ATOM 1545 O O . LEU A 1 191 ? -5.994 8.218 -0.832 1.00 93.06 191 LEU A O 1
ATOM 1549 N N . PRO A 1 192 ? -6.687 8.867 1.216 1.00 91.88 192 PRO A N 1
ATOM 1550 C CA . PRO A 1 192 ? -7.185 7.561 1.632 1.00 91.88 192 PRO A CA 1
ATOM 1551 C C . PRO A 1 192 ? -8.570 7.294 1.011 1.00 91.88 192 PRO A C 1
ATOM 1553 O O . PRO A 1 192 ? -9.600 7.220 1.685 1.00 91.88 192 PRO A O 1
ATOM 1556 N N . GLY A 1 193 ? -8.597 7.235 -0.322 1.00 90.38 193 GLY A N 1
ATOM 1557 C CA . GLY A 1 193 ? -9.816 7.220 -1.127 1.00 90.38 193 GLY A CA 1
ATOM 1558 C C . GLY A 1 193 ? -10.567 5.892 -1.112 1.00 90.38 193 GLY A C 1
ATOM 1559 O O . GLY A 1 193 ? -11.723 5.867 -1.523 1.00 90.38 193 GLY A O 1
ATOM 1560 N N . GLY A 1 194 ? -9.938 4.806 -0.657 1.00 93.31 194 GLY A N 1
ATOM 1561 C CA . GLY A 1 194 ? -10.537 3.477 -0.582 1.00 93.31 194 GLY A CA 1
ATOM 1562 C C . GLY A 1 194 ? -10.016 2.663 0.592 1.00 93.31 194 GLY A C 1
ATOM 1563 O O . GLY A 1 194 ? -9.532 1.551 0.400 1.00 93.31 194 GLY A O 1
ATOM 1564 N N . ILE A 1 195 ? -10.151 3.195 1.810 1.00 92.44 195 ILE A N 1
ATOM 1565 C CA . ILE A 1 195 ? -9.745 2.496 3.045 1.00 92.44 195 ILE A CA 1
ATOM 1566 C C . ILE A 1 195 ? -10.481 1.163 3.212 1.00 92.44 195 ILE A C 1
ATOM 1568 O O . ILE A 1 195 ? -9.940 0.230 3.792 1.00 92.44 195 ILE A O 1
ATOM 1572 N N . LYS A 1 196 ? -11.690 1.071 2.653 1.00 94.88 196 LYS A N 1
ATOM 1573 C CA . LYS A 1 196 ? -12.350 -0.197 2.356 1.00 94.88 196 LYS A CA 1
ATOM 1574 C C . LYS A 1 196 ? -12.635 -0.255 0.863 1.00 94.88 196 LYS A C 1
ATOM 1576 O O . LYS A 1 196 ? -13.404 0.568 0.358 1.00 94.88 196 LYS A O 1
ATOM 1581 N N . THR A 1 197 ? -12.026 -1.204 0.166 1.00 95.94 197 THR A N 1
ATOM 1582 C CA . THR A 1 197 ? -12.193 -1.431 -1.272 1.00 95.94 197 THR A CA 1
ATOM 1583 C C . THR A 1 197 ? -12.538 -2.893 -1.521 1.00 95.94 197 THR A C 1
ATOM 1585 O O . THR A 1 197 ? -11.874 -3.795 -1.026 1.00 95.94 197 THR A O 1
ATOM 1588 N N . VAL A 1 198 ? -13.591 -3.130 -2.293 1.00 97.00 198 VAL A N 1
ATOM 1589 C CA . VAL A 1 198 ? -14.023 -4.464 -2.698 1.00 97.00 198 VAL A CA 1
ATOM 1590 C C . VAL A 1 198 ? -13.398 -4.777 -4.045 1.00 97.00 198 VAL A C 1
ATOM 1592 O O . VAL A 1 198 ? -13.607 -4.028 -4.993 1.00 97.00 198 VAL A O 1
ATOM 1595 N N . PHE A 1 199 ? -12.657 -5.878 -4.136 1.00 98.38 199 PHE A N 1
ATOM 1596 C CA . PHE A 1 199 ? -12.048 -6.355 -5.375 1.00 98.38 199 PHE A CA 1
ATOM 1597 C C . PHE A 1 199 ? -12.702 -7.652 -5.847 1.00 98.38 199 PHE A C 1
ATOM 1599 O O . PHE A 1 199 ? -13.137 -8.487 -5.049 1.00 98.38 199 PHE A O 1
ATOM 1606 N N . THR A 1 200 ? -12.725 -7.835 -7.164 1.00 98.69 200 THR A N 1
ATOM 1607 C CA . THR A 1 200 ? -13.170 -9.058 -7.836 1.00 98.69 200 THR A CA 1
ATOM 1608 C C . THR A 1 200 ? -12.301 -9.348 -9.042 1.00 98.69 200 THR A C 1
ATOM 1610 O O . THR A 1 200 ? -11.861 -8.422 -9.715 1.00 98.69 200 THR A O 1
ATOM 1613 N N . GLY A 1 201 ? -12.082 -10.623 -9.339 1.00 98.62 201 GLY A N 1
ATOM 1614 C CA . GLY A 1 201 ? -11.362 -11.043 -10.535 1.00 98.62 201 GLY A CA 1
ATOM 1615 C C . GLY A 1 201 ? -10.329 -12.105 -10.213 1.00 98.62 201 GLY A C 1
ATOM 1616 O O . GLY A 1 201 ? -10.578 -12.996 -9.397 1.00 98.62 201 GLY A O 1
ATOM 1617 N N . ARG A 1 202 ? -9.173 -12.018 -10.866 1.00 98.50 202 ARG A N 1
ATOM 1618 C CA . ARG A 1 202 ? -8.093 -12.988 -10.693 1.00 98.50 202 ARG A CA 1
ATOM 1619 C C . ARG A 1 202 ? -6.720 -12.343 -10.741 1.00 98.50 202 ARG A C 1
ATOM 1621 O O . ARG A 1 202 ? -6.518 -11.317 -11.397 1.00 98.50 202 ARG A O 1
ATOM 1628 N N . ILE A 1 203 ? -5.776 -13.016 -10.104 1.00 98.56 203 ILE A N 1
ATOM 1629 C CA . ILE A 1 203 ? -4.350 -12.748 -10.229 1.00 98.56 203 ILE A CA 1
ATOM 1630 C C . ILE A 1 203 ? -3.614 -14.074 -10.411 1.00 98.56 203 ILE A C 1
ATOM 1632 O O . ILE A 1 203 ? -3.998 -15.084 -9.828 1.00 98.56 203 ILE A O 1
ATOM 1636 N N . VAL A 1 204 ? -2.601 -14.080 -11.268 1.00 98.56 204 VAL A N 1
ATOM 1637 C CA . VAL A 1 204 ? -1.745 -15.235 -11.540 1.00 98.56 204 VAL A CA 1
ATOM 1638 C C . VAL A 1 204 ? -0.313 -14.813 -11.265 1.00 98.56 204 VAL A C 1
ATOM 1640 O O . VAL A 1 204 ? 0.119 -13.788 -11.790 1.00 98.56 204 VAL A O 1
ATOM 1643 N N . ILE A 1 205 ? 0.412 -15.571 -10.448 1.00 97.81 205 ILE A N 1
ATOM 1644 C CA . ILE A 1 205 ? 1.821 -15.325 -10.132 1.00 97.81 205 ILE A CA 1
ATOM 1645 C C . ILE A 1 205 ? 2.619 -16.610 -10.329 1.00 97.81 205 ILE A C 1
ATOM 1647 O O . ILE A 1 205 ? 2.293 -17.625 -9.732 1.00 97.81 205 ILE A O 1
ATOM 1651 N N . ASP A 1 206 ? 3.635 -16.570 -11.193 1.00 96.75 206 ASP A N 1
ATOM 1652 C CA . ASP A 1 206 ? 4.456 -17.738 -11.565 1.00 96.75 206 ASP A CA 1
ATOM 1653 C C . ASP A 1 206 ? 3.635 -19.021 -11.787 1.00 96.75 206 ASP A C 1
ATOM 1655 O O . ASP A 1 206 ? 3.918 -20.069 -11.211 1.00 96.75 206 ASP A O 1
ATOM 1659 N N . ASP A 1 207 ? 2.594 -18.900 -12.614 1.00 95.69 207 ASP A N 1
ATOM 1660 C CA . ASP A 1 207 ? 1.641 -19.961 -12.969 1.00 95.69 207 ASP A CA 1
ATOM 1661 C C . ASP A 1 207 ? 0.680 -20.412 -11.846 1.00 95.69 207 ASP A C 1
ATOM 1663 O O . ASP A 1 207 ? -0.190 -21.253 -12.082 1.00 95.69 207 ASP A O 1
ATOM 1667 N N . GLU A 1 208 ? 0.747 -19.821 -10.650 1.00 97.69 208 GLU A N 1
ATOM 1668 C CA . GLU A 1 208 ? -0.242 -20.027 -9.589 1.00 97.69 208 GLU A CA 1
ATOM 1669 C C . GLU A 1 208 ? -1.403 -19.034 -9.698 1.00 97.69 208 GLU A C 1
ATOM 1671 O O . GLU A 1 208 ? -1.219 -17.818 -9.620 1.00 97.69 208 GLU A O 1
ATOM 1676 N N . GLU A 1 209 ? -2.623 -19.553 -9.851 1.00 98.44 209 GLU A N 1
ATOM 1677 C CA . GLU A 1 209 ? -3.838 -18.747 -9.969 1.00 98.44 209 GLU A CA 1
ATOM 1678 C C . GLU A 1 209 ? -4.535 -18.532 -8.621 1.00 98.44 209 GLU A C 1
ATOM 1680 O O . GLU A 1 209 ? -4.739 -19.454 -7.825 1.00 98.44 209 GLU A O 1
ATOM 1685 N N . TYR A 1 210 ? -4.983 -17.297 -8.411 1.00 98.62 210 TYR A N 1
ATOM 1686 C CA . TYR A 1 210 ? -5.728 -16.849 -7.249 1.00 98.62 210 TYR A CA 1
ATOM 1687 C C . TYR A 1 210 ? -7.033 -16.179 -7.673 1.00 98.62 210 TYR A C 1
ATOM 1689 O O . TYR A 1 210 ? -7.058 -15.261 -8.499 1.00 98.62 210 TYR A O 1
ATOM 1697 N N . SER A 1 211 ? -8.128 -16.594 -7.039 1.00 98.56 211 SER A N 1
ATOM 1698 C CA . SER A 1 211 ? -9.430 -15.948 -7.170 1.00 98.56 211 SER A CA 1
ATOM 1699 C C . SER A 1 211 ? -9.563 -14.819 -6.153 1.00 98.56 211 SER A C 1
ATOM 1701 O O . SER A 1 211 ? -9.363 -15.019 -4.952 1.00 98.56 211 SER A O 1
ATOM 1703 N N . VAL A 1 212 ? -9.939 -13.631 -6.622 1.00 98.62 212 VAL A N 1
ATOM 1704 C CA . VAL A 1 212 ? -10.237 -12.475 -5.773 1.00 98.62 212 VAL A CA 1
ATOM 1705 C C . VAL A 1 212 ? -11.748 -12.308 -5.722 1.00 98.62 212 VAL A C 1
ATOM 1707 O O . VAL A 1 212 ? -12.407 -12.163 -6.754 1.00 98.62 212 VAL A O 1
ATOM 1710 N N . THR A 1 213 ? -12.313 -12.345 -4.515 1.00 98.12 213 THR A N 1
ATOM 1711 C CA . THR A 1 213 ? -13.767 -12.289 -4.311 1.00 98.12 213 THR A CA 1
ATOM 1712 C C . THR A 1 213 ? -14.142 -11.198 -3.316 1.00 98.12 213 THR A C 1
ATOM 1714 O O . THR A 1 213 ? -13.382 -10.959 -2.372 1.00 98.12 213 THR A O 1
ATOM 1717 N N . PRO A 1 214 ? -15.341 -10.593 -3.432 1.00 96.19 214 PRO A N 1
ATOM 1718 C CA . PRO A 1 214 ? -15.736 -9.486 -2.565 1.00 96.19 214 PRO A CA 1
ATOM 1719 C C . PRO A 1 214 ? -15.633 -9.805 -1.075 1.00 96.19 214 PRO A C 1
ATOM 1721 O O . PRO A 1 214 ? -15.215 -8.973 -0.277 1.00 96.19 214 PRO A O 1
ATOM 1724 N N . LYS A 1 215 ? -16.004 -11.036 -0.711 1.00 92.25 215 LYS A N 1
ATOM 1725 C CA . LYS A 1 215 ? -16.128 -11.484 0.677 1.00 92.25 215 LYS A CA 1
ATOM 1726 C C . LYS A 1 215 ? -14.782 -11.665 1.380 1.00 92.25 215 LYS A C 1
ATOM 1728 O O . LYS A 1 215 ? -14.732 -11.548 2.599 1.00 92.25 215 LYS A O 1
ATOM 1733 N N . LEU A 1 216 ? -13.734 -11.997 0.628 1.00 92.94 216 LEU A N 1
ATOM 1734 C CA . LEU A 1 216 ? -12.434 -12.386 1.179 1.00 92.94 216 LEU A CA 1
ATOM 1735 C C . LEU A 1 216 ? -11.311 -11.424 0.789 1.00 92.94 216 LEU A C 1
ATOM 1737 O O . LEU A 1 216 ? -10.183 -11.647 1.197 1.00 92.94 216 LEU A O 1
ATOM 1741 N N . CYS A 1 217 ? -11.588 -10.379 0.001 1.00 94.19 217 CYS A N 1
ATOM 1742 C CA . CYS A 1 217 ? -10.534 -9.514 -0.526 1.00 94.19 217 CYS A CA 1
ATOM 1743 C C . CYS A 1 217 ? -9.922 -8.556 0.504 1.00 94.19 217 CYS A C 1
ATOM 1745 O O . CYS A 1 217 ? -8.760 -8.205 0.334 1.00 94.19 217 CYS A O 1
ATOM 1747 N N . TYR A 1 218 ? -10.671 -8.136 1.532 1.00 94.81 218 TYR A N 1
ATOM 1748 C CA . TYR A 1 218 ? -10.204 -7.215 2.585 1.00 94.81 218 TYR A CA 1
ATOM 1749 C C . TYR A 1 218 ? -9.368 -6.046 2.035 1.00 94.81 218 TYR A C 1
ATOM 1751 O O . TYR A 1 218 ? -8.214 -5.834 2.408 1.00 94.81 218 TYR A O 1
ATOM 1759 N N . GLY A 1 219 ? -9.900 -5.395 1.000 1.00 96.06 219 GLY A N 1
ATOM 1760 C CA . GLY A 1 219 ? -9.099 -4.567 0.116 1.00 96.06 219 GLY A CA 1
ATOM 1761 C C . GLY A 1 219 ? -8.917 -3.136 0.604 1.00 96.06 219 GLY A C 1
ATOM 1762 O O . GLY A 1 219 ? -9.787 -2.539 1.240 1.00 96.06 219 GLY A O 1
ATOM 1763 N N . TYR A 1 220 ? -7.798 -2.551 0.196 1.00 97.50 220 TYR A N 1
ATOM 1764 C CA . TYR A 1 220 ? -7.400 -1.185 0.499 1.00 97.50 220 TYR A CA 1
ATOM 1765 C C . TYR A 1 220 ? -6.865 -0.503 -0.765 1.00 97.50 220 TYR A C 1
ATOM 1767 O O . TYR A 1 220 ? -6.165 -1.112 -1.574 1.00 97.50 220 TYR A O 1
ATOM 1775 N N . SER A 1 221 ? -7.193 0.774 -0.951 1.00 96.88 221 SER A N 1
ATOM 1776 C CA . SER A 1 221 ? -6.567 1.612 -1.970 1.00 96.88 221 SER A CA 1
ATOM 1777 C C . SER A 1 221 ? -6.373 3.042 -1.490 1.00 96.88 221 SER A C 1
ATOM 1779 O O . SER A 1 221 ? -7.240 3.637 -0.838 1.00 96.88 221 SER A O 1
ATOM 1781 N N . ASP A 1 222 ? -5.235 3.616 -1.854 1.00 96.19 222 ASP A N 1
ATOM 1782 C CA . ASP A 1 222 ? -4.920 5.003 -1.562 1.00 96.19 222 ASP A CA 1
ATOM 1783 C C . ASP A 1 222 ? -4.065 5.640 -2.646 1.00 96.19 222 ASP A C 1
ATOM 1785 O O . ASP A 1 222 ? -3.686 5.031 -3.652 1.00 96.19 222 ASP A O 1
ATOM 1789 N N . LYS A 1 223 ? -3.818 6.929 -2.436 1.00 95.25 223 LYS A N 1
ATOM 1790 C CA . LYS A 1 223 ? -3.016 7.729 -3.331 1.00 95.25 223 LYS A CA 1
ATOM 1791 C C . LYS A 1 223 ? -2.191 8.751 -2.561 1.00 95.25 223 LYS A C 1
ATOM 1793 O O . LYS A 1 223 ? -2.724 9.454 -1.706 1.00 95.25 223 LYS A O 1
ATOM 1798 N N . ASN A 1 224 ? -0.922 8.893 -2.923 1.00 94.06 224 ASN A N 1
ATOM 1799 C CA . ASN A 1 224 ? 0.001 9.879 -2.370 1.00 94.06 224 ASN A CA 1
ATOM 1800 C C . ASN A 1 224 ? 0.622 10.703 -3.500 1.00 94.06 224 ASN A C 1
ATOM 1802 O O . ASN A 1 224 ? 1.008 10.142 -4.520 1.00 94.06 224 ASN A O 1
ATOM 1806 N N . TRP A 1 225 ? 0.737 12.018 -3.333 1.00 94.44 225 TRP A N 1
ATOM 1807 C CA . TRP A 1 225 ? 1.473 12.860 -4.277 1.00 94.44 225 TRP A CA 1
ATOM 1808 C C . TRP A 1 225 ? 2.074 14.075 -3.591 1.00 94.44 225 TRP A C 1
ATOM 1810 O O . TRP A 1 225 ? 1.538 14.581 -2.609 1.00 94.44 225 TRP A O 1
ATOM 1820 N N . GLY A 1 226 ? 3.166 14.595 -4.128 1.00 93.31 226 GLY A N 1
ATOM 1821 C CA . GLY A 1 226 ? 3.841 15.745 -3.540 1.00 93.31 226 GLY A CA 1
ATOM 1822 C C . GLY A 1 226 ? 5.274 15.858 -4.015 1.00 93.31 226 GLY A C 1
ATOM 1823 O O . GLY A 1 226 ? 5.652 15.252 -5.016 1.00 93.31 226 GLY A O 1
ATOM 1824 N N . LYS A 1 227 ? 6.065 16.652 -3.296 1.00 90.06 227 LYS A N 1
ATOM 1825 C CA . LYS A 1 227 ? 7.508 16.781 -3.542 1.00 90.06 227 LYS A CA 1
ATOM 1826 C C . LYS A 1 227 ? 8.316 15.706 -2.822 1.00 90.06 227 LYS A C 1
ATOM 1828 O O . LYS A 1 227 ? 9.329 15.274 -3.348 1.00 90.06 227 LYS A O 1
ATOM 1833 N N . HIS A 1 228 ? 7.847 15.292 -1.645 1.00 85.31 228 HIS A N 1
ATOM 1834 C CA . HIS A 1 228 ? 8.589 14.446 -0.716 1.00 85.31 228 HIS A CA 1
ATOM 1835 C C . HIS A 1 228 ? 7.731 13.262 -0.288 1.00 85.31 228 HIS A C 1
ATOM 1837 O O . HIS A 1 228 ? 6.568 13.445 0.096 1.00 85.31 228 HIS A O 1
ATOM 1843 N N . PHE A 1 229 ? 8.287 12.053 -0.322 1.00 85.19 229 PHE A N 1
ATOM 1844 C CA . PHE A 1 229 ? 7.630 10.927 0.328 1.00 85.19 229 PHE A CA 1
ATOM 1845 C C . PHE A 1 229 ? 7.496 11.189 1.838 1.00 85.19 229 PHE A C 1
ATOM 1847 O O . PHE A 1 229 ? 8.331 11.891 2.418 1.00 85.19 229 PHE A O 1
ATOM 1854 N N . PRO A 1 230 ? 6.467 10.642 2.508 1.00 81.25 230 PRO A N 1
ATOM 1855 C CA . PRO A 1 230 ? 6.401 10.674 3.963 1.00 81.25 230 PRO A CA 1
ATOM 1856 C C . PRO A 1 230 ? 7.609 9.930 4.542 1.00 81.25 230 PRO A C 1
ATOM 1858 O O . PRO A 1 230 ? 7.759 8.730 4.314 1.00 81.25 230 PRO A O 1
ATOM 1861 N N . ILE A 1 231 ? 8.480 10.636 5.263 1.00 77.25 231 ILE A N 1
ATOM 1862 C CA . ILE A 1 231 ? 9.699 10.069 5.849 1.00 77.25 231 ILE A CA 1
ATOM 1863 C C . ILE A 1 231 ? 9.710 10.334 7.354 1.00 77.25 231 ILE A C 1
ATOM 1865 O O . ILE A 1 231 ? 9.454 11.468 7.767 1.00 77.25 231 ILE A O 1
ATOM 1869 N N . PRO A 1 232 ? 10.034 9.314 8.171 1.00 78.62 232 PRO A N 1
ATOM 1870 C CA . PRO A 1 232 ? 9.855 7.904 7.891 1.00 78.62 232 PRO A CA 1
ATOM 1871 C C . PRO A 1 232 ? 8.394 7.619 7.543 1.00 78.62 232 PRO A C 1
ATOM 1873 O O . PRO A 1 232 ? 7.469 8.305 7.982 1.00 78.62 232 PRO A O 1
ATOM 1876 N N . PHE A 1 233 ? 8.223 6.590 6.733 1.00 89.25 233 PHE A N 1
ATOM 1877 C CA . PHE A 1 233 ? 6.941 6.065 6.336 1.00 89.25 233 PHE A CA 1
ATOM 1878 C C . PHE A 1 233 ? 6.399 5.207 7.474 1.00 89.25 233 PHE A C 1
ATOM 1880 O O . PHE A 1 233 ? 7.067 4.276 7.913 1.00 89.25 233 PHE A O 1
ATOM 1887 N N . TYR A 1 234 ? 5.208 5.524 7.965 1.00 92.25 234 TYR A N 1
ATOM 1888 C CA . TYR A 1 234 ? 4.504 4.718 8.956 1.00 92.25 234 TYR A CA 1
ATOM 1889 C C . TYR A 1 234 ? 3.088 4.508 8.446 1.00 92.25 234 TYR A C 1
ATOM 1891 O O . TYR A 1 234 ? 2.371 5.495 8.269 1.00 92.25 234 TYR A O 1
ATOM 1899 N N . HIS A 1 235 ? 2.691 3.263 8.195 1.00 95.50 235 HIS A N 1
ATOM 1900 C CA . HIS A 1 235 ? 1.389 2.960 7.614 1.00 95.50 235 HIS A CA 1
ATOM 1901 C C . HIS A 1 235 ? 0.782 1.692 8.212 1.00 95.50 235 HIS A C 1
ATOM 1903 O O . HIS A 1 235 ? 1.442 0.657 8.274 1.00 95.50 235 HIS A O 1
ATOM 1909 N N . LEU A 1 236 ? -0.481 1.788 8.630 1.00 97.69 236 LEU A N 1
ATOM 1910 C CA . LEU A 1 236 ? -1.305 0.646 9.024 1.00 97.69 236 LEU A CA 1
ATOM 1911 C C . LEU A 1 236 ? -2.663 0.741 8.341 1.00 97.69 236 LEU A C 1
ATOM 1913 O O . LEU A 1 236 ? -3.246 1.824 8.346 1.00 97.69 236 LEU A O 1
ATOM 1917 N N . ALA A 1 237 ? -3.211 -0.357 7.831 1.00 97.81 237 ALA A N 1
ATOM 1918 C CA . ALA A 1 237 ? -4.586 -0.373 7.335 1.00 97.81 237 ALA A CA 1
ATOM 1919 C C . ALA A 1 237 ? -5.205 -1.772 7.386 1.00 97.81 237 ALA A C 1
ATOM 1921 O O . ALA A 1 237 ? -4.555 -2.757 7.045 1.00 97.81 237 ALA A O 1
ATOM 1922 N N . SER A 1 238 ? -6.479 -1.855 7.774 1.00 97.44 238 SER A N 1
ATOM 1923 C CA . SER A 1 238 ? -7.283 -3.075 7.647 1.00 97.44 238 SER A CA 1
ATOM 1924 C C . SER A 1 238 ? -8.777 -2.759 7.710 1.00 97.44 238 SER A C 1
ATOM 1926 O O . SER A 1 238 ? -9.210 -1.811 8.375 1.00 97.44 238 SER A O 1
ATOM 1928 N N . ASP A 1 239 ? -9.571 -3.601 7.057 1.00 95.81 239 ASP A N 1
ATOM 1929 C CA . ASP A 1 239 ? -11.025 -3.682 7.181 1.00 95.81 239 ASP A CA 1
ATOM 1930 C C . ASP A 1 239 ? -11.500 -5.056 7.710 1.00 95.81 239 ASP A C 1
ATOM 1932 O O . ASP A 1 239 ? -12.705 -5.294 7.833 1.00 95.81 239 ASP A O 1
ATOM 1936 N N . LYS A 1 240 ? -10.570 -5.959 8.059 1.00 96.81 240 LYS A N 1
ATOM 1937 C CA . LYS A 1 240 ? -10.856 -7.263 8.670 1.00 96.81 240 LYS A CA 1
ATOM 1938 C C . LYS A 1 240 ? -10.837 -7.127 10.188 1.00 96.81 240 LYS A C 1
ATOM 1940 O O . LYS A 1 240 ? -9.833 -7.372 10.858 1.00 96.81 240 LYS A O 1
ATOM 1945 N N . MET A 1 241 ? -11.974 -6.687 10.719 1.00 97.31 241 MET A N 1
ATOM 1946 C CA . MET A 1 241 ? -12.136 -6.350 12.131 1.00 97.31 241 MET A CA 1
ATOM 1947 C C . MET A 1 241 ? -13.217 -7.214 12.777 1.00 97.31 241 MET A C 1
ATOM 1949 O O . MET A 1 241 ? -14.336 -7.286 12.277 1.00 97.31 241 MET A O 1
ATOM 1953 N N . THR A 1 242 ? -12.909 -7.844 13.909 1.00 98.19 242 THR A N 1
ATOM 1954 C CA . THR A 1 242 ? -13.878 -8.630 14.689 1.00 98.19 242 THR A CA 1
ATOM 1955 C C . THR A 1 242 ? -14.084 -7.981 16.047 1.00 98.19 242 THR A C 1
ATOM 1957 O O . THR A 1 242 ? -13.133 -7.808 16.807 1.00 98.19 242 THR A O 1
ATOM 1960 N N . SER A 1 243 ? -15.324 -7.621 16.370 1.00 97.88 243 SER A N 1
ATOM 1961 C CA . SER A 1 243 ? -15.670 -7.011 17.655 1.00 97.88 243 SER A CA 1
ATOM 1962 C C . SER A 1 243 ? -15.404 -7.994 18.792 1.00 97.88 243 SER A C 1
ATOM 1964 O O . SER A 1 243 ? -15.950 -9.095 18.800 1.00 97.88 243 SER A O 1
ATOM 1966 N N . ILE A 1 244 ? -14.627 -7.578 19.791 1.00 97.94 244 ILE A N 1
ATOM 1967 C CA . ILE A 1 244 ? -14.375 -8.391 20.988 1.00 97.94 244 ILE A CA 1
ATOM 1968 C C . ILE A 1 244 ? -15.646 -8.534 21.832 1.00 97.94 244 ILE A C 1
ATOM 1970 O O . ILE A 1 244 ? -15.882 -9.584 22.420 1.00 97.94 244 ILE A O 1
ATOM 1974 N N . PHE A 1 245 ? -16.506 -7.512 21.852 1.00 95.25 245 PHE A N 1
ATOM 1975 C CA . PHE A 1 245 ? -17.749 -7.541 22.626 1.00 95.25 245 PHE A CA 1
ATOM 1976 C C . PHE A 1 245 ? -18.769 -8.548 22.096 1.00 95.25 245 PHE A C 1
ATOM 1978 O O . PHE A 1 245 ? -19.440 -9.214 22.878 1.00 95.25 245 PHE A O 1
ATOM 1985 N N . SER A 1 246 ? -18.920 -8.627 20.772 1.00 96.12 246 SER A N 1
ATOM 1986 C CA . SER A 1 246 ? -19.952 -9.462 20.143 1.00 96.12 246 SER A CA 1
ATOM 1987 C C . SER A 1 246 ? -19.417 -10.754 19.526 1.00 96.12 246 SER A C 1
ATOM 1989 O O . SER A 1 246 ? -20.210 -11.636 19.203 1.00 96.12 246 SER A O 1
ATOM 1991 N N . GLY A 1 247 ? -18.103 -10.856 19.310 1.00 96.69 247 GLY A N 1
ATOM 1992 C CA . GLY A 1 247 ? -17.469 -11.940 18.557 1.00 96.69 247 GLY A CA 1
ATOM 1993 C C . GLY A 1 247 ? -17.779 -11.927 17.056 1.00 96.69 247 GLY A C 1
ATOM 1994 O O . GLY A 1 247 ? -17.446 -12.884 16.361 1.00 96.69 247 GLY A O 1
ATOM 1995 N N . LYS A 1 248 ? -18.443 -10.883 16.542 1.00 97.00 248 LYS A N 1
ATOM 1996 C CA . LYS A 1 248 ? -18.879 -10.793 15.141 1.00 97.00 248 LYS A CA 1
ATOM 1997 C C . LYS A 1 248 ? -17.928 -9.951 14.300 1.00 97.00 248 LYS A C 1
ATOM 1999 O O . LYS A 1 248 ? -17.347 -8.977 14.787 1.00 97.00 248 LYS A O 1
ATOM 2004 N N . LEU A 1 249 ? -17.830 -10.316 13.022 1.00 96.00 249 LEU A N 1
ATOM 2005 C CA . LEU A 1 249 ? -17.174 -9.502 12.006 1.00 96.00 249 LEU A CA 1
ATOM 2006 C C . LEU A 1 249 ? -17.890 -8.149 11.887 1.00 96.00 249 LEU A C 1
ATOM 2008 O O . LEU A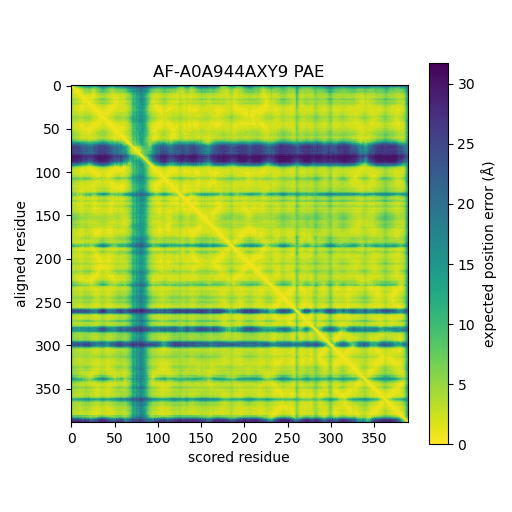 1 249 ? -19.118 -8.084 11.891 1.00 96.00 249 LEU A O 1
ATOM 2012 N N . MET A 1 250 ? -17.102 -7.087 11.788 1.00 95.25 250 MET A N 1
ATOM 2013 C CA . MET A 1 250 ? -17.556 -5.706 11.700 1.00 95.25 250 MET A CA 1
ATOM 2014 C C . MET A 1 250 ? -17.566 -5.253 10.234 1.00 95.25 250 MET A C 1
ATOM 2016 O O . MET A 1 250 ? -16.593 -4.686 9.736 1.00 95.25 250 MET A O 1
ATOM 2020 N N . GLU A 1 251 ? -18.643 -5.567 9.510 1.00 92.44 251 GLU A N 1
ATOM 2021 C CA . GLU A 1 251 ? -18.696 -5.468 8.042 1.00 92.44 251 GLU A CA 1
ATOM 2022 C C . GLU A 1 251 ? -18.486 -4.044 7.504 1.00 92.44 251 GLU A C 1
ATOM 2024 O O . GLU A 1 251 ? -17.890 -3.875 6.436 1.00 92.44 251 GLU A O 1
ATOM 2029 N N . ASN A 1 252 ? -18.920 -3.018 8.244 1.00 92.88 252 ASN A N 1
ATOM 2030 C CA . ASN A 1 252 ? -18.792 -1.614 7.836 1.00 92.88 252 ASN A CA 1
ATOM 2031 C C . ASN A 1 252 ? -17.661 -0.873 8.551 1.00 92.88 252 ASN A C 1
ATOM 2033 O O . ASN A 1 252 ? -17.643 0.362 8.561 1.00 92.88 252 ASN A O 1
ATOM 2037 N N . SER A 1 253 ? -16.714 -1.613 9.121 1.00 95.38 253 SER A N 1
ATOM 2038 C CA . SER A 1 253 ? -15.610 -1.054 9.889 1.00 95.38 253 SER A CA 1
ATOM 2039 C C . SER A 1 253 ? -14.279 -1.171 9.159 1.00 95.38 253 SER A C 1
ATOM 2041 O O . SER A 1 253 ? -14.036 -2.109 8.403 1.00 95.38 253 SER A O 1
ATOM 2043 N N . CYS A 1 254 ? -13.425 -0.178 9.370 1.00 96.62 254 CYS A N 1
ATOM 2044 C CA . CYS A 1 254 ? -12.071 -0.131 8.837 1.00 96.62 254 CYS A CA 1
ATOM 2045 C C . CYS A 1 254 ? -11.258 0.929 9.577 1.00 96.62 254 CYS A C 1
ATOM 2047 O O . CYS A 1 254 ? -11.813 1.894 10.113 1.00 96.62 254 CYS A O 1
ATOM 2049 N N . PHE A 1 255 ? -9.939 0.813 9.546 1.00 97.31 255 PHE A N 1
ATOM 2050 C CA . PHE A 1 255 ? -9.065 1.880 10.011 1.00 97.31 255 PHE A CA 1
ATOM 2051 C C . PHE A 1 255 ? -7.865 2.053 9.090 1.00 97.31 255 PHE A C 1
ATOM 2053 O O . PHE A 1 255 ? -7.470 1.139 8.366 1.00 97.31 255 PHE A O 1
ATOM 2060 N N . VAL A 1 256 ? -7.286 3.245 9.145 1.00 96.56 256 VAL A N 1
ATOM 2061 C CA . VAL A 1 256 ? -5.997 3.536 8.541 1.00 96.56 256 VAL A CA 1
ATOM 2062 C C . VAL A 1 256 ? -5.206 4.495 9.417 1.00 96.56 256 VAL A C 1
ATOM 2064 O O . VAL A 1 256 ? -5.746 5.420 10.034 1.00 96.56 256 VAL A O 1
ATOM 2067 N N . VAL A 1 257 ? -3.902 4.275 9.440 1.00 94.81 257 VAL A N 1
ATOM 2068 C CA . VAL A 1 257 ? -2.910 5.150 10.038 1.00 94.81 257 VAL A CA 1
ATOM 2069 C C . VAL A 1 257 ? -1.887 5.488 8.974 1.00 94.81 257 VAL A C 1
ATOM 2071 O O . VAL A 1 257 ? -1.400 4.597 8.287 1.00 94.81 257 VAL A O 1
ATOM 2074 N N . GLN A 1 258 ? -1.531 6.762 8.858 1.00 90.31 258 GLN A N 1
ATOM 2075 C CA . GLN A 1 258 ? -0.382 7.177 8.060 1.00 90.31 258 GLN A CA 1
ATOM 2076 C C . GLN A 1 258 ? 0.327 8.356 8.713 1.00 90.31 258 GLN A C 1
ATOM 2078 O O . GLN A 1 258 ? -0.320 9.186 9.347 1.00 90.31 258 GLN A O 1
ATOM 2083 N N . GLY A 1 259 ? 1.633 8.505 8.521 1.00 76.56 259 GLY A N 1
ATOM 2084 C CA . GLY A 1 259 ? 2.279 9.794 8.749 1.00 76.56 259 GLY A CA 1
ATOM 2085 C C . GLY A 1 259 ? 3.758 9.829 8.396 1.00 76.56 259 GLY A C 1
ATOM 2086 O O . GLY A 1 259 ? 4.351 8.810 8.054 1.00 76.56 259 GLY A O 1
ATOM 2087 N N . SER A 1 260 ? 4.307 11.038 8.490 1.00 64.12 260 SER A N 1
ATOM 2088 C CA . SER A 1 260 ? 5.732 11.372 8.513 1.00 64.12 260 SER A CA 1
ATOM 2089 C C . SER A 1 260 ? 6.114 11.695 9.960 1.00 64.12 260 SER A C 1
ATOM 2091 O O . SER A 1 260 ? 5.432 12.485 10.627 1.00 64.12 260 SER A O 1
ATOM 2093 N N . TYR A 1 261 ? 7.168 11.073 10.487 1.00 44.16 261 TYR A N 1
ATOM 2094 C CA . TYR A 1 261 ? 7.716 11.428 11.808 1.00 44.16 261 TYR A CA 1
ATOM 2095 C C . TYR A 1 261 ? 8.017 12.924 11.847 1.00 44.16 261 TYR A C 1
ATOM 2097 O O . TYR A 1 261 ? 8.272 13.552 10.827 1.00 44.16 261 TYR A O 1
ATOM 2105 N N . GLU A 1 262 ? 7.912 13.505 13.037 1.00 46.50 262 GLU A N 1
ATOM 2106 C CA . GLU A 1 262 ? 8.009 14.952 13.300 1.00 46.50 262 GLU A CA 1
ATOM 2107 C C . GLU A 1 262 ? 6.780 15.801 12.910 1.00 46.50 262 GLU A C 1
ATOM 2109 O O . GLU A 1 262 ? 6.626 16.922 13.406 1.00 46.50 262 GLU A O 1
ATOM 2114 N N . SER A 1 263 ? 5.811 15.258 12.158 1.00 59.31 263 SER A N 1
ATOM 2115 C CA . SER A 1 263 ? 4.570 15.970 11.802 1.00 59.31 263 SER A CA 1
ATOM 2116 C C . SER A 1 263 ? 3.266 15.184 12.036 1.00 59.31 263 SER A C 1
ATOM 2118 O O . SER A 1 263 ? 2.277 15.429 11.363 1.00 59.31 263 SER A O 1
ATOM 2120 N N . LYS A 1 264 ? 3.207 14.385 13.117 1.00 73.31 264 LYS A N 1
ATOM 2121 C CA . LYS A 1 264 ? 2.033 13.630 13.644 1.00 73.31 264 LYS A CA 1
ATOM 2122 C C . LYS A 1 264 ? 1.474 12.554 12.692 1.00 73.31 264 LYS A C 1
ATOM 2124 O O . LYS A 1 264 ? 1.309 12.784 11.504 1.00 73.31 264 LYS A O 1
ATOM 2129 N N . LEU A 1 265 ? 1.069 11.405 13.242 1.00 86.25 265 LEU A N 1
ATOM 2130 C CA . LEU A 1 265 ? 0.283 10.425 12.482 1.00 86.25 265 LEU A CA 1
ATOM 2131 C C . LEU A 1 265 ? -1.176 10.867 12.373 1.00 86.25 265 LEU A C 1
ATOM 2133 O O . LEU A 1 265 ? -1.764 11.358 13.344 1.00 86.25 265 LEU A O 1
ATOM 2137 N N . PHE A 1 266 ? -1.759 10.640 11.207 1.00 88.44 266 PHE A N 1
ATOM 2138 C CA . PHE A 1 266 ? -3.188 10.652 10.952 1.00 88.44 266 PHE A CA 1
ATOM 2139 C C . PHE A 1 266 ? -3.758 9.298 11.371 1.00 88.44 266 PHE A C 1
ATOM 2141 O O . PHE A 1 266 ? -3.258 8.269 10.928 1.00 88.44 266 PHE A O 1
ATOM 2148 N N . VAL A 1 267 ? -4.795 9.299 12.207 1.00 93.31 267 VAL A N 1
ATOM 2149 C CA . VAL A 1 267 ? -5.512 8.079 12.606 1.00 93.31 267 VAL A CA 1
ATOM 2150 C C . VAL A 1 267 ? -6.973 8.251 12.225 1.00 93.31 267 VAL A C 1
ATOM 2152 O O . VAL A 1 267 ? -7.657 9.152 12.719 1.00 93.31 267 VAL A O 1
ATOM 2155 N N . LEU A 1 268 ? -7.438 7.416 11.305 1.00 93.44 268 LEU A N 1
ATOM 2156 C CA . LEU A 1 268 ? -8.776 7.472 10.739 1.00 93.44 268 LEU A CA 1
ATOM 2157 C C . LEU A 1 268 ? -9.445 6.125 10.974 1.00 93.44 268 LEU A C 1
ATOM 2159 O O . LEU A 1 268 ? -8.970 5.104 10.487 1.00 93.44 268 LEU A O 1
ATOM 2163 N N . CYS A 1 269 ? -10.547 6.125 11.713 1.00 95.56 269 CYS A N 1
ATOM 2164 C CA . CYS A 1 269 ? -11.275 4.907 12.036 1.00 95.56 269 CYS A CA 1
ATOM 2165 C C . CYS A 1 269 ? -12.739 5.073 11.656 1.00 95.56 269 CYS A C 1
ATOM 2167 O O . CYS A 1 269 ? -13.334 6.133 11.861 1.00 95.56 269 CYS A O 1
ATOM 2169 N N . LYS A 1 270 ? -13.330 4.005 11.145 1.00 95.81 270 LYS A N 1
ATOM 2170 C CA . LYS A 1 270 ? -14.766 3.852 10.997 1.00 95.81 270 LYS A CA 1
ATOM 2171 C C . LYS A 1 270 ? -15.171 2.585 11.734 1.00 95.81 270 LYS A C 1
ATOM 2173 O O . LYS A 1 270 ? -14.618 1.521 11.467 1.00 95.81 270 LYS A O 1
ATOM 2178 N N . PHE A 1 271 ? -16.108 2.721 12.659 1.00 95.62 271 PHE A N 1
ATOM 2179 C CA . PHE A 1 271 ? -16.689 1.616 13.406 1.00 95.62 271 PHE A CA 1
ATOM 2180 C C . PHE A 1 271 ? -18.188 1.607 13.135 1.00 95.62 271 PHE A C 1
ATOM 2182 O O . PHE A 1 271 ? -18.926 2.430 13.671 1.00 95.62 271 PHE A O 1
ATOM 2189 N N . GLU A 1 272 ? -18.609 0.707 12.254 1.00 92.25 272 GLU A N 1
ATOM 2190 C CA . GLU A 1 272 ? -19.957 0.642 11.696 1.00 92.25 272 GLU A CA 1
ATOM 2191 C C . GLU A 1 272 ? -20.411 2.002 11.136 1.00 92.25 272 GLU A C 1
ATOM 2193 O O . GLU A 1 272 ? -19.930 2.444 10.089 1.00 92.25 272 GLU A O 1
ATOM 2198 N N . ASP A 1 273 ? -21.305 2.690 11.842 1.00 89.94 273 ASP A N 1
ATOM 2199 C CA . ASP A 1 273 ? -21.872 3.970 11.422 1.00 89.94 273 ASP A CA 1
ATOM 2200 C C . ASP A 1 273 ? -21.096 5.186 11.957 1.00 89.94 273 ASP A C 1
ATOM 2202 O O . ASP A 1 273 ? -21.347 6.320 11.541 1.00 89.94 273 ASP A O 1
ATOM 2206 N N . GLU A 1 274 ? -20.134 4.982 12.862 1.00 94.25 274 GLU A N 1
ATOM 2207 C CA . GLU A 1 274 ? -19.385 6.065 13.497 1.00 94.25 274 GLU A CA 1
ATOM 2208 C C . GLU A 1 274 ? -18.008 6.274 12.859 1.00 94.25 274 GLU A C 1
ATOM 2210 O O . GLU A 1 274 ? -17.219 5.345 12.686 1.00 94.25 274 GLU A O 1
ATOM 2215 N N . VAL A 1 275 ? -17.689 7.534 12.548 1.00 93.56 275 VAL A N 1
ATOM 2216 C CA . VAL A 1 275 ? -16.401 7.938 11.973 1.00 93.56 275 VAL A CA 1
ATOM 2217 C C . VAL A 1 275 ? -15.604 8.760 12.981 1.00 93.56 275 VAL A C 1
ATOM 2219 O O . VAL A 1 275 ? -16.068 9.777 13.501 1.00 93.56 275 VAL A O 1
ATOM 2222 N N . PHE A 1 276 ? -14.354 8.361 13.189 1.00 93.38 276 PHE A N 1
ATOM 2223 C CA . PHE A 1 276 ? -13.382 9.027 14.042 1.00 93.38 276 PHE A CA 1
ATOM 2224 C C . PHE A 1 276 ? -12.213 9.505 13.189 1.00 93.38 276 PHE A C 1
ATOM 2226 O O . PHE A 1 276 ? -11.449 8.716 12.642 1.00 93.38 276 PHE A O 1
ATOM 2233 N N . ASN A 1 277 ? -12.085 10.823 13.067 1.00 90.25 277 ASN A N 1
ATOM 2234 C CA . ASN A 1 277 ? -11.040 11.456 12.274 1.00 90.25 277 ASN A CA 1
ATOM 2235 C C . ASN A 1 277 ? -10.080 12.220 13.193 1.00 90.25 277 ASN A C 1
ATOM 2237 O O . ASN A 1 277 ? -10.376 13.334 13.641 1.00 90.25 277 ASN A O 1
ATOM 2241 N N . PHE A 1 278 ? -8.916 11.630 13.448 1.00 89.44 278 PHE A N 1
ATOM 2242 C CA . PHE A 1 278 ? -7.823 12.264 14.172 1.00 89.44 278 PHE A CA 1
ATOM 2243 C C . PHE A 1 278 ? -6.755 12.726 13.182 1.00 89.44 278 PHE A C 1
ATOM 2245 O O . PHE A 1 278 ? -5.708 12.106 13.005 1.00 89.44 278 PHE A O 1
ATOM 2252 N N . SER A 1 279 ? -7.050 13.846 12.526 1.00 81.19 279 SER A N 1
ATOM 2253 C CA . SER A 1 279 ? -6.131 14.555 11.643 1.00 81.19 279 SER A CA 1
ATOM 2254 C C . SER A 1 279 ? -5.770 15.934 12.223 1.00 81.19 279 SER A C 1
ATOM 2256 O O . SER A 1 279 ? -6.629 16.627 12.777 1.00 81.19 279 SER A O 1
ATOM 2258 N N . PRO A 1 280 ? -4.511 16.387 12.091 1.00 68.81 280 PRO A N 1
ATOM 2259 C CA . PRO A 1 280 ? -4.057 17.714 12.489 1.00 68.81 280 PRO A CA 1
ATOM 2260 C C . PRO A 1 280 ? -4.660 18.848 11.640 1.00 68.81 280 PRO A C 1
ATOM 2262 O O . PRO A 1 280 ? -4.435 20.021 11.949 1.00 68.81 280 PRO A O 1
ATOM 2265 N N . SER A 1 281 ? -5.448 18.543 10.603 1.00 62.12 281 SER A N 1
ATOM 2266 C CA . SER A 1 281 ? -6.170 19.524 9.791 1.00 62.12 281 SER A CA 1
ATOM 2267 C C . SER A 1 281 ? -7.365 20.106 10.558 1.00 62.12 281 SER A C 1
ATOM 2269 O O . SER A 1 281 ? -8.506 19.681 10.400 1.00 62.12 281 SER A O 1
ATOM 2271 N N . GLY A 1 282 ? -7.110 21.093 11.422 1.00 59.53 282 GLY A N 1
ATOM 2272 C CA . GLY A 1 282 ? -8.160 21.908 12.042 1.00 59.53 282 GLY A CA 1
ATOM 2273 C C . GLY A 1 282 ? -7.785 22.494 13.403 1.00 59.53 282 GLY A C 1
ATOM 2274 O O . GLY A 1 282 ? -7.279 21.798 14.281 1.00 59.53 282 GLY A O 1
ATOM 2275 N N . LYS A 1 283 ? -8.119 23.776 13.634 1.00 59.25 283 LYS A N 1
ATOM 2276 C CA . LYS A 1 283 ? -7.820 24.499 14.895 1.00 59.25 283 LYS A CA 1
ATOM 2277 C C . LYS A 1 283 ? -8.342 23.792 16.160 1.00 59.25 283 LYS A C 1
ATOM 2279 O O . LYS A 1 283 ? -7.783 23.987 17.240 1.00 59.25 283 LYS A O 1
ATOM 2284 N N . PHE A 1 284 ? -9.389 22.974 16.030 1.00 64.31 284 PHE A N 1
ATOM 2285 C CA . PHE A 1 284 ? -10.099 22.334 17.142 1.00 64.31 284 PHE A CA 1
ATOM 2286 C C . PHE A 1 284 ? -9.869 20.819 17.272 1.00 64.31 284 PHE A C 1
ATOM 2288 O O . PHE A 1 284 ? -10.407 20.230 18.214 1.00 64.31 284 PHE A O 1
ATOM 2295 N N . ASN A 1 285 ? -9.074 20.205 16.383 1.00 75.75 285 ASN A N 1
ATOM 2296 C CA . ASN A 1 285 ? -8.770 18.768 16.392 1.00 75.75 285 ASN A CA 1
ATOM 2297 C C . ASN A 1 285 ? -7.371 18.493 16.969 1.00 75.75 285 ASN A C 1
ATOM 2299 O O . ASN A 1 285 ? -6.475 17.968 16.312 1.00 75.75 285 ASN A O 1
ATOM 2303 N N . 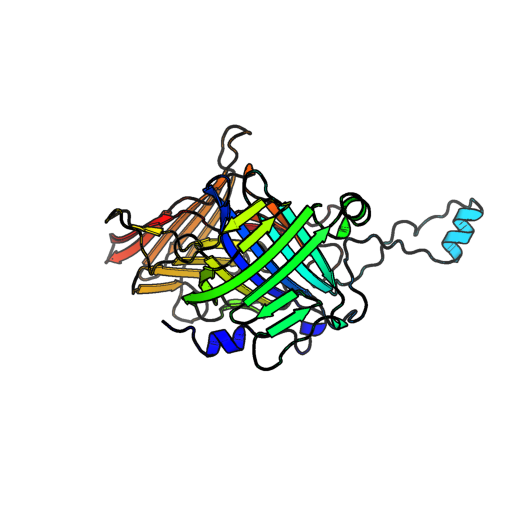LYS A 1 286 ? -7.146 18.939 18.211 1.00 83.75 286 LYS A N 1
ATOM 2304 C CA . LYS A 1 286 ? -5.862 18.757 18.897 1.00 83.75 286 LYS A CA 1
ATOM 2305 C C . LYS A 1 286 ? -5.828 17.415 19.624 1.00 83.75 286 LYS A C 1
ATOM 2307 O O . LYS A 1 286 ? -6.692 17.137 20.456 1.00 83.75 286 LYS A O 1
ATOM 2312 N N . TYR A 1 287 ? -4.787 16.642 19.353 1.00 89.44 287 TYR A N 1
ATOM 2313 C CA . TYR A 1 287 ? -4.440 15.417 20.065 1.00 89.44 287 TYR A CA 1
ATOM 2314 C C . TYR A 1 287 ? -2.922 15.326 20.260 1.00 89.44 287 TYR A C 1
ATOM 2316 O O . TYR A 1 287 ? -2.147 15.944 19.508 1.00 89.44 287 TYR A O 1
ATOM 2324 N N . SER A 1 288 ? -2.523 14.576 21.285 1.00 90.62 288 SER A N 1
ATOM 2325 C CA . SER A 1 288 ? -1.175 14.031 21.443 1.00 90.62 288 SER A CA 1
ATOM 2326 C C . SER A 1 288 ? -1.166 12.587 20.960 1.00 90.62 288 SER A C 1
ATOM 2328 O O . SER A 1 288 ? -2.196 11.913 20.989 1.00 90.62 288 SER A O 1
ATOM 2330 N N . ILE A 1 289 ? -0.016 12.124 20.495 1.00 90.56 289 ILE A N 1
ATOM 2331 C CA . ILE A 1 289 ? 0.152 10.765 20.000 1.00 90.56 289 ILE A CA 1
ATOM 2332 C C . ILE A 1 289 ? 1.548 10.279 20.364 1.00 90.56 289 ILE A C 1
ATOM 2334 O O . ILE A 1 289 ? 2.512 11.033 20.233 1.00 90.56 289 ILE A O 1
ATOM 2338 N N . ILE A 1 290 ? 1.624 9.045 20.841 1.00 91.88 290 ILE A N 1
ATOM 2339 C CA . ILE A 1 290 ? 2.857 8.291 21.050 1.00 91.88 290 ILE A CA 1
ATOM 2340 C C . ILE A 1 290 ? 2.765 7.095 20.115 1.00 91.88 290 ILE A C 1
ATOM 2342 O O . ILE A 1 290 ? 1.711 6.466 20.037 1.00 91.88 290 ILE A O 1
ATOM 2346 N N . TYR A 1 291 ? 3.826 6.816 19.373 1.00 91.50 291 TYR A N 1
ATOM 2347 C CA . TYR A 1 291 ? 3.855 5.685 18.461 1.00 91.50 291 TYR A CA 1
ATOM 2348 C C . TYR A 1 291 ? 5.269 5.145 18.315 1.00 91.50 291 TYR A C 1
ATOM 2350 O O . TYR A 1 291 ? 6.240 5.879 18.503 1.00 91.50 291 TYR A O 1
ATOM 2358 N N . ASN A 1 292 ? 5.365 3.862 17.993 1.00 91.62 292 ASN A N 1
ATOM 2359 C CA . ASN A 1 292 ? 6.622 3.169 17.768 1.00 91.62 292 ASN A CA 1
ATOM 2360 C C . ASN A 1 292 ? 6.436 2.052 16.732 1.00 91.62 292 ASN A C 1
ATOM 2362 O O . ASN A 1 292 ? 5.315 1.593 16.501 1.00 91.62 292 ASN A O 1
ATOM 2366 N N . CYS A 1 293 ? 7.537 1.635 16.117 1.00 92.56 293 CYS A N 1
ATOM 2367 C CA . CYS A 1 293 ? 7.659 0.374 15.397 1.00 92.56 293 CYS A CA 1
ATOM 2368 C C . CYS A 1 293 ? 8.982 -0.250 15.835 1.00 92.56 293 CYS A C 1
ATOM 2370 O O . CYS A 1 293 ? 10.039 0.325 15.579 1.00 92.56 293 CYS A O 1
ATOM 2372 N N . ALA A 1 294 ? 8.932 -1.383 16.528 1.00 92.06 294 ALA A N 1
ATOM 2373 C CA . ALA A 1 294 ? 10.125 -2.012 17.082 1.00 92.06 294 ALA A CA 1
ATOM 2374 C C . ALA A 1 294 ? 10.080 -3.535 16.940 1.00 92.06 294 ALA A C 1
ATOM 2376 O O . ALA A 1 294 ? 8.989 -4.112 16.938 1.00 92.06 294 ALA A O 1
ATOM 2377 N N . PRO A 1 295 ? 11.247 -4.195 16.836 1.00 91.50 295 PRO A N 1
ATOM 2378 C CA . PRO A 1 295 ? 11.312 -5.642 16.928 1.00 91.50 295 PRO A CA 1
ATOM 2379 C C . PRO A 1 295 ? 10.859 -6.091 18.319 1.00 91.50 295 PRO A C 1
ATOM 2381 O O . PRO A 1 295 ? 11.189 -5.471 19.334 1.00 91.50 295 PRO A O 1
ATOM 2384 N N . VAL A 1 296 ? 10.103 -7.179 18.359 1.00 88.19 296 VAL A N 1
ATOM 2385 C CA . VAL A 1 296 ? 9.727 -7.870 19.587 1.00 88.19 296 VAL A CA 1
ATOM 2386 C C . VAL A 1 296 ? 10.825 -8.887 19.898 1.00 88.19 296 VAL A C 1
ATOM 2388 O O . VAL A 1 296 ? 11.150 -9.689 19.023 1.00 88.19 296 VAL A O 1
ATOM 2391 N N . PRO A 1 297 ? 11.406 -8.885 21.111 1.00 77.69 297 PRO A N 1
ATOM 2392 C CA . PRO A 1 297 ? 12.377 -9.901 21.499 1.00 77.69 297 PRO A CA 1
ATOM 2393 C C . PRO A 1 297 ? 11.777 -11.312 21.384 1.00 77.69 297 PRO A C 1
ATOM 2395 O O . PRO A 1 297 ? 10.751 -11.598 22.000 1.00 77.69 297 PRO A O 1
ATOM 2398 N N . GLY A 1 298 ? 12.430 -12.182 20.616 1.00 68.69 298 GLY A N 1
ATOM 2399 C CA . GLY A 1 298 ? 12.033 -13.567 20.357 1.00 68.69 298 GLY A CA 1
ATOM 2400 C C . GLY A 1 298 ? 13.213 -14.382 19.819 1.00 68.69 298 GLY A C 1
ATOM 2401 O O . GLY A 1 298 ? 14.326 -13.863 19.723 1.00 68.69 298 GLY A O 1
ATOM 2402 N N . GLU A 1 299 ? 12.997 -15.658 19.496 1.00 63.66 299 GLU A N 1
ATOM 2403 C CA . GLU A 1 299 ? 13.987 -16.452 18.751 1.00 63.66 299 GLU A CA 1
ATOM 2404 C C . GLU A 1 299 ? 14.110 -15.920 17.307 1.00 63.66 299 GLU A C 1
ATOM 2406 O O . GLU A 1 299 ? 13.135 -15.400 16.768 1.00 63.66 299 GLU A O 1
ATOM 2411 N N . GLU A 1 300 ? 15.276 -16.058 16.654 1.00 57.97 300 GLU A N 1
ATOM 2412 C CA . GLU A 1 300 ? 15.508 -15.547 15.279 1.00 57.97 300 GLU A CA 1
ATOM 2413 C C . GLU A 1 300 ? 14.456 -16.046 14.264 1.00 57.97 300 GLU A C 1
ATOM 2415 O O . GLU A 1 300 ? 14.088 -15.343 13.322 1.00 57.97 300 GLU A O 1
ATOM 2420 N N . ALA A 1 301 ? 13.933 -17.261 14.460 1.00 56.78 301 ALA A N 1
ATOM 2421 C CA . ALA A 1 301 ? 12.901 -17.849 13.607 1.00 56.78 301 ALA A CA 1
ATOM 2422 C C . ALA A 1 301 ? 11.501 -17.226 13.797 1.00 56.78 301 ALA A C 1
ATOM 2424 O O . ALA A 1 301 ? 10.644 -17.421 12.939 1.00 56.78 301 ALA A O 1
ATOM 2425 N N . ASP A 1 302 ? 11.294 -16.445 14.858 1.00 68.38 302 ASP A N 1
ATOM 2426 C CA . ASP A 1 302 ? 10.017 -15.839 15.248 1.00 68.38 302 ASP A CA 1
ATOM 2427 C C . ASP A 1 302 ? 10.110 -14.306 15.356 1.00 68.38 302 ASP A C 1
ATOM 2429 O O . ASP A 1 302 ? 9.303 -13.677 16.045 1.00 68.38 302 ASP A O 1
ATOM 2433 N N . GLU A 1 303 ? 11.073 -13.673 14.673 1.00 85.94 303 GLU A N 1
ATOM 2434 C CA . GLU A 1 303 ? 11.195 -12.213 14.680 1.00 85.94 303 GLU A CA 1
ATOM 2435 C C . GLU A 1 303 ? 9.897 -11.541 14.207 1.00 85.94 303 GLU A C 1
ATOM 2437 O O . GLU A 1 303 ? 9.437 -11.695 13.067 1.00 85.94 303 GLU A O 1
ATOM 2442 N N . GLN A 1 304 ? 9.304 -10.759 15.106 1.00 91.94 304 GLN A N 1
ATOM 2443 C CA . GLN A 1 304 ? 8.110 -9.965 14.853 1.00 91.94 304 GLN A CA 1
ATOM 2444 C C . GLN A 1 304 ? 8.419 -8.490 15.034 1.00 91.94 304 GLN A C 1
ATOM 2446 O O . GLN A 1 304 ? 9.230 -8.097 15.869 1.00 91.94 304 GLN A O 1
ATOM 2451 N N . LEU A 1 305 ? 7.712 -7.663 14.281 1.00 94.38 305 LEU A N 1
ATOM 2452 C CA . LEU A 1 305 ? 7.668 -6.226 14.481 1.00 94.38 305 LEU A CA 1
ATOM 2453 C C . LEU A 1 305 ? 6.338 -5.848 15.115 1.00 94.38 305 LEU A C 1
ATOM 2455 O O . LEU A 1 305 ? 5.292 -6.369 14.729 1.00 94.38 305 LEU A O 1
ATOM 2459 N N . HIS A 1 306 ? 6.393 -4.932 16.077 1.00 96.00 306 HIS A N 1
ATOM 2460 C CA . HIS A 1 306 ? 5.237 -4.391 16.779 1.00 96.00 306 HIS A CA 1
ATOM 2461 C C . HIS A 1 306 ? 5.097 -2.904 16.479 1.00 96.00 306 HIS A C 1
ATOM 2463 O O . HIS A 1 306 ? 5.964 -2.096 16.819 1.00 96.00 306 HIS A O 1
ATOM 2469 N N . TRP A 1 307 ? 3.979 -2.553 15.854 1.00 96.62 307 TRP A N 1
ATOM 2470 C CA . TRP A 1 307 ? 3.504 -1.190 15.703 1.00 96.62 307 TRP A CA 1
ATOM 2471 C C . TRP A 1 307 ? 2.602 -0.865 16.889 1.00 96.62 307 TRP A C 1
ATOM 2473 O O . TRP A 1 307 ? 1.554 -1.486 17.069 1.00 96.62 307 TRP A O 1
ATOM 2483 N N . THR A 1 308 ? 3.001 0.126 17.678 1.00 95.81 308 THR A N 1
ATOM 2484 C CA . THR A 1 308 ? 2.222 0.627 18.815 1.00 95.81 308 THR A CA 1
ATOM 2485 C C . THR A 1 308 ? 1.798 2.055 18.542 1.00 95.81 308 THR A C 1
ATOM 2487 O O . THR A 1 308 ? 2.624 2.874 18.136 1.00 95.81 308 THR A O 1
ATOM 2490 N N . ILE A 1 309 ? 0.540 2.388 18.817 1.00 95.75 309 ILE A N 1
ATOM 2491 C CA . ILE A 1 309 ? 0.022 3.755 18.785 1.00 95.75 309 ILE A CA 1
ATOM 2492 C C . ILE A 1 309 ? -0.853 3.969 20.013 1.00 95.75 309 ILE A C 1
ATOM 2494 O O . ILE A 1 309 ? -1.772 3.197 20.255 1.00 95.75 309 ILE A O 1
ATOM 2498 N N . SER A 1 310 ? -0.630 5.067 20.731 1.00 96.38 310 SER A N 1
ATOM 2499 C CA . SER A 1 310 ? -1.567 5.593 21.721 1.00 96.38 310 SER A CA 1
ATOM 2500 C C . SER A 1 310 ? -1.848 7.063 21.434 1.00 96.38 310 SER A C 1
ATOM 2502 O O . SER A 1 310 ? -0.975 7.935 21.518 1.00 96.38 310 SER A O 1
ATOM 2504 N N . LEU A 1 311 ? -3.088 7.350 21.049 1.00 94.62 311 LEU A N 1
ATOM 2505 C CA . LEU A 1 311 ? -3.570 8.677 20.695 1.00 94.62 311 LEU A CA 1
ATOM 2506 C C . LEU A 1 311 ? -4.487 9.207 21.789 1.00 94.62 311 LEU A C 1
ATOM 2508 O O . LEU A 1 311 ? -5.485 8.589 22.139 1.00 94.62 311 LEU A O 1
ATOM 2512 N N . THR A 1 312 ? -4.213 10.417 22.274 1.00 94.88 312 THR A N 1
ATOM 2513 C CA . THR A 1 312 ? -5.041 11.098 23.272 1.00 94.88 312 THR A CA 1
ATOM 2514 C C . THR A 1 312 ? -5.635 12.387 22.707 1.00 94.88 312 THR A C 1
ATOM 2516 O O . THR A 1 312 ? -4.956 13.394 22.508 1.00 94.88 312 THR A O 1
ATOM 2519 N N . HIS A 1 313 ? -6.950 12.382 22.514 1.00 93.25 313 HIS A N 1
ATOM 2520 C CA . HIS A 1 313 ? -7.768 13.525 22.112 1.00 93.25 313 HIS A CA 1
ATOM 2521 C C . HIS A 1 313 ? -8.571 14.072 23.313 1.00 93.25 313 HIS A C 1
ATOM 2523 O O . HIS A 1 313 ? -8.684 13.436 24.365 1.00 93.25 313 HIS A O 1
ATOM 2529 N N . LYS A 1 314 ? -9.175 15.266 23.194 1.00 91.88 314 LYS A N 1
ATOM 2530 C CA . LYS A 1 314 ? -10.002 15.855 24.275 1.00 91.88 314 LYS A CA 1
ATOM 2531 C C . LYS A 1 314 ? -11.201 14.986 24.679 1.00 91.88 314 LYS A C 1
ATOM 2533 O O . LYS A 1 314 ? -11.622 15.039 25.827 1.00 91.88 314 LYS A O 1
ATOM 2538 N N . LYS A 1 315 ? -11.747 14.206 23.741 1.00 94.00 315 LYS A N 1
ATOM 2539 C CA . LYS A 1 315 ? -12.917 13.333 23.952 1.00 94.00 315 LYS A CA 1
ATOM 2540 C C . LYS A 1 315 ? -12.579 11.846 23.983 1.00 94.00 315 LYS A C 1
ATOM 2542 O O . LYS A 1 315 ? -13.370 11.086 24.524 1.00 94.00 315 LYS A O 1
ATOM 2547 N N . TYR A 1 316 ? -11.451 11.448 23.399 1.00 96.62 316 TYR A N 1
ATOM 2548 C CA . TYR A 1 316 ? -11.173 10.046 23.107 1.00 96.62 316 TYR A CA 1
ATOM 2549 C C . TYR A 1 316 ? -9.731 9.672 23.438 1.00 96.62 316 TYR A C 1
ATOM 2551 O O . TYR A 1 316 ? -8.854 10.538 23.415 1.00 96.62 316 TYR A O 1
ATOM 2559 N N . VAL A 1 317 ? -9.510 8.395 23.729 1.00 97.25 317 VAL A N 1
ATOM 2560 C CA . VAL A 1 317 ? -8.197 7.739 23.680 1.00 97.25 317 VAL A CA 1
ATOM 2561 C C . VAL A 1 317 ? -8.313 6.592 22.684 1.00 97.25 317 VAL A C 1
ATOM 2563 O O . VAL A 1 317 ? -9.322 5.894 22.706 1.00 97.25 317 VAL A O 1
ATOM 2566 N N . CYS A 1 318 ? -7.349 6.444 21.783 1.00 97.81 318 CYS A N 1
ATOM 2567 C CA . CYS A 1 318 ? -7.327 5.382 20.784 1.00 97.81 318 CYS A CA 1
ATOM 2568 C C . CYS A 1 318 ? -5.981 4.668 20.855 1.00 97.81 318 CYS A C 1
ATOM 2570 O O . CYS A 1 318 ? -4.961 5.296 20.576 1.00 97.81 318 CYS A O 1
ATOM 2572 N N . ASP A 1 319 ? -6.007 3.385 21.192 1.00 98.25 319 ASP A N 1
ATOM 2573 C CA . ASP A 1 319 ? -4.823 2.533 21.254 1.00 98.25 319 ASP A CA 1
ATOM 2574 C C . ASP A 1 319 ? -4.881 1.496 20.129 1.00 98.25 319 ASP A C 1
ATOM 2576 O O . ASP A 1 319 ? -5.947 0.933 19.859 1.00 98.25 319 ASP A O 1
ATOM 2580 N N . ILE A 1 320 ? -3.758 1.287 19.446 1.00 98.50 320 ILE A N 1
ATOM 2581 C CA . ILE A 1 320 ? -3.610 0.336 18.342 1.00 98.50 320 ILE A CA 1
ATOM 2582 C C . ILE A 1 320 ? -2.308 -0.427 18.552 1.00 98.50 320 ILE A C 1
ATOM 2584 O O . ILE A 1 320 ? -1.247 0.184 18.680 1.00 98.50 320 ILE A O 1
ATOM 2588 N N . ASP A 1 321 ? -2.405 -1.749 18.523 1.00 98.19 321 ASP A N 1
ATOM 2589 C CA . ASP A 1 321 ? -1.283 -2.669 18.649 1.00 98.19 321 ASP A CA 1
ATOM 2590 C C . ASP A 1 321 ? -1.351 -3.665 17.500 1.00 98.19 321 ASP A C 1
ATOM 2592 O O . ASP A 1 321 ? -2.318 -4.418 17.414 1.00 98.19 321 ASP A O 1
ATOM 2596 N N . ILE A 1 322 ? -0.354 -3.660 16.615 1.00 98.44 322 ILE A N 1
ATOM 2597 C CA . ILE A 1 322 ? -0.265 -4.576 15.471 1.00 98.44 322 ILE A CA 1
ATOM 2598 C C . ILE A 1 322 ? 1.085 -5.281 15.476 1.00 98.44 322 ILE A C 1
ATOM 2600 O O . ILE A 1 322 ? 2.123 -4.636 15.584 1.00 98.44 322 ILE A O 1
ATOM 2604 N N . PHE A 1 323 ? 1.065 -6.593 15.287 1.00 96.88 323 PHE A N 1
ATOM 2605 C CA . PHE A 1 323 ? 2.230 -7.456 15.175 1.00 96.88 323 PHE A CA 1
ATOM 2606 C C . PHE A 1 323 ? 2.292 -8.055 13.776 1.00 96.88 323 PHE A C 1
ATOM 2608 O O . PHE A 1 323 ? 1.283 -8.547 13.273 1.00 96.88 323 PHE A O 1
ATOM 2615 N N . CYS A 1 324 ? 3.467 -8.054 13.154 1.00 95.38 324 CYS A N 1
ATOM 2616 C CA . CYS A 1 324 ? 3.698 -8.741 11.886 1.00 95.38 324 CYS A CA 1
ATOM 2617 C C . CYS A 1 324 ? 5.029 -9.492 11.939 1.00 95.38 324 CYS A C 1
ATOM 2619 O O . CYS A 1 324 ? 6.043 -8.925 12.341 1.00 95.38 324 CYS A O 1
ATOM 2621 N N . SER A 1 325 ? 5.037 -10.756 11.510 1.00 92.94 325 SER A N 1
ATOM 2622 C CA . SER A 1 325 ? 6.274 -11.530 11.359 1.00 92.94 325 SER A CA 1
ATOM 2623 C C . SER A 1 325 ? 7.142 -10.924 10.260 1.00 92.94 325 SER A C 1
ATOM 2625 O O . SER A 1 325 ? 6.658 -10.716 9.145 1.00 92.94 325 SER A O 1
ATOM 2627 N N . ALA A 1 326 ? 8.422 -10.686 10.553 1.00 90.88 326 ALA A N 1
ATOM 2628 C CA . ALA A 1 326 ? 9.378 -10.125 9.603 1.00 90.88 326 ALA A CA 1
ATOM 2629 C C . ALA A 1 326 ? 9.577 -11.034 8.374 1.00 90.88 326 ALA A C 1
ATOM 2631 O O . ALA A 1 326 ? 9.757 -10.545 7.259 1.00 90.88 326 ALA A O 1
ATOM 2632 N N . GLN A 1 327 ? 9.451 -12.355 8.539 1.00 90.75 327 GLN A N 1
ATOM 2633 C CA . GLN A 1 327 ? 9.574 -13.332 7.448 1.00 90.75 327 GLN A CA 1
ATOM 2634 C C . GLN A 1 327 ? 8.446 -13.226 6.411 1.00 90.75 327 GLN A C 1
ATOM 2636 O O . GLN A 1 327 ? 8.628 -13.600 5.251 1.00 90.75 327 GLN A O 1
ATOM 2641 N N . MET A 1 328 ? 7.297 -12.673 6.809 1.00 92.44 328 MET A N 1
ATOM 2642 C CA . MET A 1 328 ? 6.140 -12.452 5.938 1.00 92.44 328 MET A CA 1
ATOM 2643 C C . MET A 1 328 ? 6.199 -11.110 5.185 1.00 92.44 328 MET A C 1
ATOM 2645 O O . MET A 1 328 ? 5.294 -10.810 4.399 1.00 92.44 328 MET A O 1
ATOM 2649 N N . MET A 1 329 ? 7.227 -10.290 5.435 1.00 94.25 329 MET A N 1
ATOM 2650 C CA . MET A 1 329 ? 7.366 -8.923 4.921 1.00 94.25 329 MET A CA 1
ATOM 2651 C C . MET A 1 329 ? 8.421 -8.815 3.820 1.00 94.25 329 MET A C 1
ATOM 2653 O O . MET A 1 329 ? 9.402 -9.556 3.787 1.00 94.25 329 MET A O 1
ATOM 2657 N N . LEU A 1 330 ? 8.245 -7.843 2.928 1.00 94.44 330 LEU A N 1
ATOM 2658 C CA . LEU A 1 330 ? 9.152 -7.530 1.829 1.00 94.44 330 LEU A CA 1
ATOM 2659 C C . LEU A 1 330 ? 9.693 -6.103 1.980 1.00 94.44 330 LEU A C 1
ATOM 2661 O O . LEU A 1 330 ? 8.956 -5.189 2.344 1.00 94.44 330 LEU A O 1
ATOM 2665 N N . VAL A 1 331 ? 10.981 -5.905 1.688 1.00 94.12 331 VAL A N 1
ATOM 2666 C CA . VAL A 1 331 ? 11.576 -4.563 1.615 1.00 94.12 331 VAL A CA 1
ATOM 2667 C C . VAL A 1 331 ? 11.280 -3.974 0.242 1.00 94.12 331 VAL A C 1
ATOM 2669 O O . VAL A 1 331 ? 11.683 -4.526 -0.781 1.00 94.12 331 VAL A O 1
ATOM 2672 N N . ARG A 1 332 ? 10.560 -2.855 0.224 1.00 94.06 332 ARG A N 1
ATOM 2673 C CA . ARG A 1 332 ? 10.180 -2.107 -0.972 1.00 94.06 332 ARG A CA 1
ATOM 2674 C C . ARG A 1 332 ? 11.021 -0.843 -1.067 1.00 94.06 332 ARG A C 1
ATOM 2676 O O . ARG A 1 332 ? 10.952 0.021 -0.196 1.00 94.06 332 ARG A O 1
ATOM 2683 N N . ASP A 1 333 ? 11.800 -0.752 -2.134 1.00 92.50 333 ASP A N 1
ATOM 2684 C CA . ASP A 1 333 ? 12.701 0.366 -2.387 1.00 92.50 333 ASP A CA 1
ATOM 2685 C C . ASP A 1 333 ? 12.035 1.430 -3.283 1.00 92.50 333 ASP A C 1
ATOM 2687 O O . ASP A 1 333 ? 11.479 1.143 -4.352 1.00 92.50 333 ASP A O 1
ATOM 2691 N N . TYR A 1 334 ? 12.104 2.686 -2.847 1.00 91.69 334 TYR A N 1
ATOM 2692 C CA . TYR A 1 334 ? 11.614 3.857 -3.571 1.00 91.69 334 TYR A CA 1
ATOM 2693 C C . TYR A 1 334 ? 12.765 4.826 -3.801 1.00 91.69 334 TYR A C 1
ATOM 2695 O O . TYR A 1 334 ? 13.346 5.324 -2.838 1.00 91.69 334 TYR A O 1
ATOM 2703 N N . GLU A 1 335 ? 13.101 5.108 -5.059 1.00 90.69 335 GLU A N 1
ATOM 2704 C CA . GLU A 1 335 ? 13.958 6.262 -5.337 1.00 90.69 335 GLU A CA 1
ATOM 2705 C C . GLU A 1 335 ? 13.201 7.527 -4.932 1.00 90.69 335 GLU A C 1
ATOM 2707 O O . GLU A 1 335 ? 12.006 7.624 -5.175 1.00 90.69 335 GLU A O 1
ATOM 2712 N N . ILE A 1 336 ? 13.858 8.466 -4.251 1.00 87.88 336 ILE A N 1
ATOM 2713 C CA . ILE A 1 336 ? 13.185 9.703 -3.838 1.00 87.88 336 ILE A CA 1
ATOM 2714 C C . ILE A 1 336 ? 13.247 10.752 -4.963 1.00 87.88 336 ILE A C 1
ATOM 2716 O O . ILE A 1 336 ? 14.262 10.810 -5.667 1.00 87.88 336 ILE A O 1
ATOM 2720 N N . PRO A 1 337 ? 12.233 11.627 -5.124 1.00 86.50 337 PRO A N 1
ATOM 2721 C CA . PRO A 1 337 ? 12.155 12.558 -6.254 1.00 86.50 337 PRO A CA 1
ATOM 2722 C C . PRO A 1 337 ? 13.354 13.502 -6.395 1.00 86.50 337 PRO A C 1
ATOM 2724 O O . PRO A 1 337 ? 13.651 13.954 -7.500 1.00 86.50 337 PRO A O 1
ATOM 2727 N N . GLU A 1 338 ? 14.051 13.798 -5.301 1.00 85.06 338 GLU A N 1
ATOM 2728 C CA . GLU A 1 338 ? 15.233 14.660 -5.258 1.00 85.06 338 GLU A CA 1
ATOM 2729 C C . GLU A 1 338 ? 16.492 13.998 -5.841 1.00 85.06 338 GLU A C 1
ATOM 2731 O O . GLU A 1 338 ? 17.458 14.691 -6.165 1.00 85.06 338 GLU A O 1
ATOM 2736 N N . GLY A 1 339 ? 16.498 12.668 -5.972 1.00 79.69 339 GLY A N 1
ATOM 2737 C CA . GLY A 1 339 ? 17.609 11.880 -6.499 1.00 79.69 339 GLY A CA 1
ATOM 2738 C C . GLY A 1 339 ? 18.781 11.701 -5.528 1.00 79.69 339 GLY A C 1
ATOM 2739 O O . GLY A 1 339 ? 18.598 11.453 -4.337 1.00 79.69 339 GLY A O 1
ATOM 2740 N N . ASN A 1 340 ? 20.012 11.791 -6.048 1.00 73.12 340 ASN A N 1
ATOM 2741 C CA . ASN A 1 340 ? 21.269 11.549 -5.312 1.00 73.12 340 ASN A CA 1
ATOM 2742 C C . ASN A 1 340 ? 21.456 10.111 -4.794 1.00 73.12 340 ASN A C 1
ATOM 2744 O O . ASN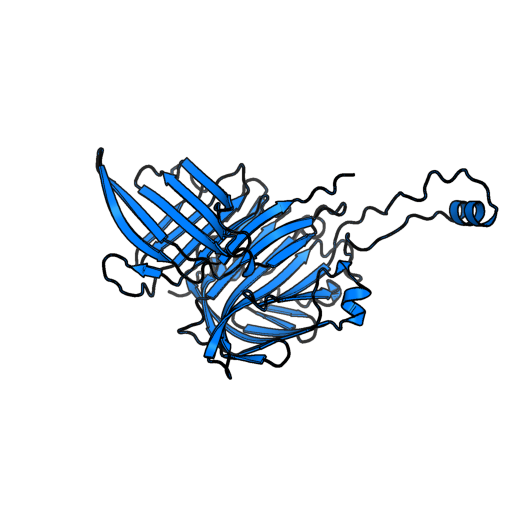 A 1 340 ? 22.045 9.914 -3.734 1.00 73.12 340 ASN A O 1
ATOM 2748 N N . HIS A 1 341 ? 20.956 9.107 -5.520 1.00 73.44 341 HIS A N 1
ATOM 2749 C CA . HIS A 1 341 ? 21.005 7.691 -5.119 1.00 73.44 341 HIS A CA 1
ATOM 2750 C C . HIS A 1 341 ? 20.339 7.387 -3.767 1.00 73.44 341 HIS A C 1
ATOM 2752 O O . HIS A 1 341 ? 20.520 6.289 -3.237 1.00 73.44 341 HIS A O 1
ATOM 2758 N N . LYS A 1 342 ? 19.573 8.334 -3.211 1.00 82.56 342 LYS A N 1
ATOM 2759 C CA . LYS A 1 342 ? 18.817 8.132 -1.981 1.00 82.56 342 LYS A CA 1
ATOM 2760 C C . LYS A 1 342 ? 17.611 7.252 -2.278 1.00 82.56 342 LYS A C 1
ATOM 2762 O O . LYS A 1 342 ? 16.881 7.477 -3.246 1.00 82.56 342 LYS A O 1
ATOM 2767 N N . VAL A 1 343 ? 17.415 6.260 -1.422 1.00 87.00 343 VAL A N 1
ATOM 2768 C CA . VAL A 1 343 ? 16.306 5.316 -1.509 1.00 87.00 343 VAL A CA 1
ATOM 2769 C C . VAL A 1 343 ? 15.593 5.307 -0.171 1.00 87.00 343 VAL A C 1
ATOM 2771 O O . VAL A 1 343 ? 16.218 5.161 0.879 1.00 87.00 343 VAL A O 1
ATOM 2774 N N . GLN A 1 344 ? 14.276 5.458 -0.204 1.00 90.19 344 GLN A N 1
ATOM 2775 C CA . GLN A 1 344 ? 13.444 5.121 0.932 1.00 90.19 344 GLN A CA 1
ATOM 2776 C C . GLN A 1 344 ? 13.191 3.615 0.923 1.00 90.19 344 GLN A C 1
ATOM 2778 O O . GLN A 1 344 ? 12.617 3.078 -0.025 1.00 90.19 344 GLN A O 1
ATOM 2783 N N . LYS A 1 345 ? 13.626 2.942 1.988 1.00 92.50 345 LYS A N 1
ATOM 2784 C CA . LYS A 1 345 ? 13.400 1.514 2.199 1.00 92.50 345 LYS A CA 1
ATOM 2785 C C . LYS A 1 345 ? 12.180 1.353 3.082 1.00 92.50 345 LYS A C 1
ATOM 2787 O O . LYS A 1 345 ? 12.196 1.782 4.233 1.00 92.50 345 LYS A O 1
ATOM 2792 N N . VAL A 1 346 ? 11.124 0.752 2.550 1.00 93.88 346 VAL A N 1
ATOM 2793 C CA . VAL A 1 346 ? 9.886 0.485 3.282 1.00 93.88 346 VAL A CA 1
ATOM 2794 C C . VAL A 1 346 ? 9.763 -1.011 3.496 1.00 93.88 346 VAL A C 1
ATOM 2796 O O . VAL A 1 346 ? 9.532 -1.765 2.555 1.00 93.88 346 VAL A O 1
ATOM 2799 N N . LEU A 1 347 ? 9.901 -1.455 4.739 1.00 94.56 347 LEU A N 1
ATOM 2800 C CA . LEU A 1 347 ? 9.520 -2.806 5.108 1.00 94.56 347 LEU A CA 1
ATOM 2801 C C . LEU A 1 347 ? 7.994 -2.880 5.123 1.00 94.56 347 LEU A C 1
ATOM 2803 O O . LEU A 1 347 ? 7.343 -2.116 5.831 1.00 94.56 347 LEU A O 1
ATOM 2807 N N . SER A 1 348 ? 7.435 -3.771 4.312 1.00 96.06 348 SER A N 1
ATOM 2808 C CA . SER A 1 348 ? 6.008 -3.818 4.001 1.00 96.06 348 SER A CA 1
ATOM 2809 C C . SER A 1 348 ? 5.481 -5.246 4.121 1.00 96.06 348 SER A C 1
ATOM 2811 O O . SER A 1 348 ? 6.091 -6.191 3.623 1.00 96.06 348 SER A O 1
ATOM 2813 N N . GLY A 1 349 ? 4.351 -5.416 4.798 1.00 95.25 349 GLY A N 1
ATOM 2814 C CA . GLY A 1 349 ? 3.656 -6.691 4.949 1.00 95.25 349 GLY A CA 1
ATOM 2815 C C . GLY A 1 349 ? 2.148 -6.496 5.013 1.00 95.25 349 GLY A C 1
ATOM 2816 O O . GLY A 1 349 ? 1.671 -5.380 5.180 1.00 95.25 349 GLY A O 1
ATOM 2817 N N . SER A 1 350 ? 1.393 -7.588 4.901 1.00 93.38 350 SER A N 1
ATOM 2818 C CA . SER A 1 350 ? -0.079 -7.563 4.956 1.00 93.38 350 SER A CA 1
ATOM 2819 C C . SER A 1 350 ? -0.674 -8.671 5.837 1.00 93.38 350 SER A C 1
ATOM 2821 O O . SER A 1 350 ? -1.866 -8.954 5.776 1.00 93.38 350 SER A O 1
ATOM 2823 N N . HIS A 1 351 ? 0.160 -9.296 6.672 1.00 94.12 351 HIS A N 1
ATOM 2824 C CA . HIS A 1 351 ? -0.224 -10.359 7.610 1.00 94.12 351 HIS A CA 1
ATOM 2825 C C . HIS A 1 351 ? -0.298 -9.853 9.056 1.00 94.12 351 HIS A C 1
ATOM 2827 O O . HIS A 1 351 ? -0.255 -10.648 9.993 1.00 94.12 351 HIS A O 1
ATOM 2833 N N . GLY A 1 352 ? -0.379 -8.533 9.249 1.00 96.62 352 GLY A N 1
ATOM 2834 C CA . GLY A 1 352 ? -0.415 -7.954 10.580 1.00 96.62 352 GLY A CA 1
ATOM 2835 C C . GLY A 1 352 ? -1.672 -8.381 11.340 1.00 96.62 352 GLY A C 1
ATOM 2836 O O . GLY A 1 352 ? -2.781 -8.363 10.798 1.00 96.62 352 GLY A O 1
ATOM 2837 N N . ILE A 1 353 ? -1.497 -8.751 12.603 1.00 97.62 353 ILE A N 1
ATOM 2838 C CA . ILE A 1 353 ? -2.572 -9.121 13.525 1.00 97.62 353 ILE A CA 1
ATOM 2839 C C . ILE A 1 353 ? -2.479 -8.278 14.785 1.00 97.62 353 ILE A C 1
ATOM 2841 O O . ILE A 1 353 ? -1.395 -7.876 15.196 1.00 97.62 353 ILE A O 1
ATOM 2845 N N . GLY A 1 354 ? -3.606 -8.021 15.431 1.00 98.12 354 GLY A N 1
ATOM 2846 C CA . GLY A 1 354 ? -3.581 -7.263 16.670 1.00 98.12 354 GLY A CA 1
ATOM 2847 C C . GLY A 1 354 ? -4.942 -6.744 17.062 1.00 98.12 354 GLY A C 1
ATOM 2848 O O . GLY A 1 354 ? -5.947 -7.440 16.904 1.00 98.12 354 GLY A O 1
ATOM 2849 N N . GLU A 1 355 ? -4.988 -5.528 17.585 1.00 98.44 355 GLU A N 1
ATOM 2850 C CA . GLU A 1 355 ? -6.219 -4.952 18.102 1.00 98.44 355 GLU A CA 1
ATOM 2851 C C . GLU A 1 355 ? -6.235 -3.426 18.097 1.00 98.44 355 GLU A C 1
ATOM 2853 O O . GLU A 1 355 ? -5.208 -2.748 18.087 1.00 98.44 355 GLU A O 1
ATOM 2858 N N . ILE A 1 356 ? -7.454 -2.896 18.131 1.00 98.62 356 ILE A N 1
ATOM 2859 C CA . ILE A 1 356 ? -7.734 -1.477 18.311 1.00 98.62 356 ILE A CA 1
ATOM 2860 C C . ILE A 1 356 ? -8.742 -1.294 19.435 1.00 98.62 356 ILE A C 1
ATOM 2862 O O . ILE A 1 356 ? -9.753 -2.002 19.519 1.00 98.62 356 ILE A O 1
ATOM 2866 N N . ARG A 1 357 ? -8.470 -0.311 20.290 1.00 98.56 357 ARG A N 1
ATOM 2867 C CA . ARG A 1 357 ? -9.327 0.090 21.403 1.00 98.56 357 ARG A CA 1
ATOM 2868 C C . ARG A 1 357 ? -9.630 1.572 21.312 1.00 98.56 357 ARG A C 1
ATOM 2870 O O . ARG A 1 357 ? -8.720 2.392 21.230 1.00 98.56 357 ARG A O 1
ATOM 2877 N N . LEU A 1 358 ? -10.909 1.924 21.376 1.00 98.31 358 LEU A N 1
ATOM 2878 C CA . LEU A 1 358 ? -11.353 3.307 21.470 1.00 98.31 358 LEU A CA 1
ATOM 2879 C C . LEU A 1 358 ? -12.064 3.520 22.798 1.00 98.31 358 LEU A C 1
ATOM 2881 O O . LEU A 1 358 ? -13.046 2.849 23.119 1.00 98.31 358 LEU A O 1
ATOM 2885 N N . TYR A 1 359 ? -11.599 4.516 23.535 1.00 98.06 359 TYR A N 1
ATOM 2886 C CA . TYR A 1 359 ? -12.175 4.940 24.795 1.00 98.06 359 TYR A CA 1
ATOM 2887 C C . TYR A 1 359 ? -12.781 6.327 24.662 1.00 98.06 359 TYR A C 1
ATOM 2889 O O . TYR A 1 359 ? -12.178 7.231 24.079 1.00 98.06 359 TYR A O 1
ATOM 2897 N N . LYS A 1 360 ? -13.938 6.535 25.282 1.00 97.44 360 LYS A N 1
ATOM 2898 C CA . LYS A 1 360 ? -14.552 7.841 25.494 1.00 97.44 360 LYS A CA 1
ATOM 2899 C C . LYS A 1 360 ? -14.175 8.368 26.871 1.00 97.44 360 LYS A C 1
ATOM 2901 O O . LYS A 1 360 ? -14.267 7.675 27.880 1.00 97.44 360 LYS A O 1
ATOM 2906 N N . LYS A 1 361 ? -13.758 9.629 26.925 1.00 96.19 361 LYS A N 1
ATOM 2907 C CA . LYS A 1 361 ? -13.463 10.315 28.184 1.00 96.19 361 LYS A CA 1
ATOM 2908 C C . LYS A 1 361 ? -14.761 10.745 28.851 1.00 96.19 361 LYS A C 1
ATOM 2910 O O . LYS A 1 361 ? -15.518 11.535 28.283 1.00 96.19 361 LYS A O 1
ATOM 2915 N N . PHE A 1 362 ? -14.974 10.289 30.080 1.00 92.62 362 PHE A N 1
ATOM 2916 C CA . PHE A 1 362 ? -16.085 10.708 30.923 1.00 92.62 362 PHE A CA 1
ATOM 2917 C C . PHE A 1 362 ? -15.566 11.163 32.291 1.00 92.62 362 PHE A C 1
ATOM 2919 O O . PHE A 1 362 ? -15.199 10.361 33.149 1.00 92.62 362 PHE A O 1
ATOM 2926 N N . ARG A 1 363 ? -15.532 12.485 32.510 1.00 88.00 363 ARG A N 1
ATOM 2927 C CA . ARG A 1 363 ? -14.918 13.116 33.695 1.00 88.00 363 ARG A CA 1
ATOM 2928 C C . ARG A 1 363 ? -13.459 12.663 33.873 1.00 88.00 363 ARG A C 1
ATOM 2930 O O . ARG A 1 363 ? -12.626 13.002 33.041 1.00 88.00 363 ARG A O 1
ATOM 2937 N N . LYS A 1 364 ? -13.156 11.937 34.955 1.00 88.31 364 LYS A N 1
ATOM 2938 C CA . LYS A 1 364 ? -11.827 11.384 35.262 1.00 88.31 364 LYS A CA 1
ATOM 2939 C C . LYS A 1 364 ? -11.655 9.932 34.791 1.00 88.31 364 LYS A C 1
ATOM 2941 O O . LYS A 1 364 ? -10.581 9.379 34.978 1.00 88.31 364 LYS A O 1
ATOM 2946 N N . ASN A 1 365 ? -12.687 9.337 34.192 1.00 93.88 365 ASN A N 1
ATOM 2947 C CA . ASN A 1 365 ? -12.706 7.935 33.788 1.00 93.88 365 ASN A CA 1
ATOM 2948 C C . ASN A 1 365 ? -12.629 7.792 32.263 1.00 93.88 365 ASN A C 1
ATOM 2950 O O . ASN A 1 365 ? -12.989 8.703 31.507 1.00 93.88 365 ASN A O 1
ATOM 2954 N N . LEU A 1 366 ? -12.187 6.614 31.834 1.00 96.75 366 LEU A N 1
ATOM 2955 C CA . LEU A 1 366 ? -12.249 6.153 30.455 1.00 96.75 366 LEU A CA 1
ATOM 2956 C C . LEU A 1 366 ? -13.306 5.058 30.357 1.00 96.75 366 LEU A C 1
ATOM 2958 O O . LEU A 1 366 ? -13.294 4.108 31.133 1.00 96.75 366 LEU A O 1
ATOM 2962 N N . GLU A 1 367 ? -14.217 5.209 29.407 1.00 97.00 367 GLU A N 1
ATOM 2963 C CA . GLU A 1 367 ? -15.201 4.198 29.040 1.00 97.00 367 GLU A CA 1
ATOM 2964 C C . GLU A 1 367 ? -14.756 3.571 27.719 1.00 97.00 367 GLU A C 1
ATOM 2966 O O . GLU A 1 367 ? -14.610 4.284 26.728 1.00 97.00 367 GLU A O 1
ATOM 2971 N N . LEU A 1 368 ? -14.502 2.263 27.695 1.00 97.56 368 LEU A N 1
ATOM 2972 C CA . LEU A 1 368 ? -14.174 1.546 26.463 1.00 97.56 368 LEU A CA 1
ATOM 2973 C C . LEU A 1 368 ? -15.443 1.434 25.609 1.00 97.56 368 LEU A C 1
ATOM 2975 O O . LEU A 1 368 ? -16.382 0.743 25.993 1.00 97.56 368 LEU A O 1
ATOM 2979 N N . ILE A 1 369 ? -15.466 2.118 24.467 1.00 96.44 369 ILE A N 1
ATOM 2980 C CA . ILE A 1 369 ? -16.623 2.150 23.561 1.00 96.44 369 ILE A CA 1
ATOM 2981 C C . ILE A 1 369 ? -16.427 1.258 22.337 1.00 96.44 369 ILE A C 1
ATOM 2983 O O . ILE A 1 369 ? -17.404 0.852 21.720 1.00 96.44 369 ILE A O 1
ATOM 2987 N N . GLN A 1 370 ? -15.180 0.919 22.004 1.00 96.88 370 GLN A N 1
ATOM 2988 C CA . GLN A 1 370 ? -14.873 0.008 20.913 1.00 96.88 370 GLN A CA 1
ATOM 2989 C C . GLN A 1 370 ? -13.655 -0.843 21.241 1.00 96.88 370 GLN A C 1
ATOM 2991 O O . GLN A 1 370 ? -12.642 -0.325 21.704 1.00 96.88 370 GLN A O 1
ATOM 2996 N N . HIS A 1 371 ? -13.738 -2.135 20.935 1.00 98.00 371 HIS A N 1
ATOM 2997 C CA . HIS A 1 371 ? -12.614 -3.062 21.003 1.00 98.00 371 HIS A CA 1
ATOM 2998 C C . HIS A 1 371 ? -12.762 -4.098 19.896 1.00 98.00 371 HIS A C 1
ATOM 3000 O O . HIS A 1 371 ? -13.773 -4.803 19.833 1.00 98.00 371 HIS A O 1
ATOM 3006 N N . ALA A 1 372 ? -11.784 -4.155 18.998 1.00 98.50 372 ALA A N 1
ATOM 3007 C CA . ALA A 1 372 ? -11.794 -5.087 17.881 1.00 98.50 372 ALA A CA 1
ATOM 3008 C C . ALA A 1 372 ? -10.439 -5.769 17.708 1.00 98.50 372 ALA A C 1
ATOM 3010 O O . ALA A 1 372 ? -9.401 -5.112 17.793 1.00 98.50 372 ALA A O 1
ATOM 3011 N N . LYS A 1 373 ? -10.479 -7.070 17.412 1.00 98.50 373 LYS A N 1
ATOM 3012 C CA . LYS A 1 373 ? -9.359 -7.814 16.836 1.00 98.50 373 LYS A CA 1
ATOM 3013 C C . LYS A 1 373 ? -9.183 -7.383 15.382 1.00 98.50 373 LYS A C 1
ATOM 3015 O O . LYS A 1 373 ? -10.176 -7.231 14.670 1.00 98.50 373 LYS A O 1
ATOM 3020 N N . ILE A 1 374 ? -7.938 -7.225 14.960 1.00 98.38 374 ILE A N 1
ATOM 3021 C CA . ILE A 1 374 ? -7.527 -6.880 13.603 1.00 98.38 374 ILE A CA 1
ATOM 3022 C C . ILE A 1 374 ? -6.758 -8.056 13.008 1.00 98.38 374 ILE A C 1
ATOM 3024 O O . ILE A 1 374 ? -5.916 -8.661 13.675 1.00 98.38 374 ILE A O 1
ATOM 3028 N N . GLU A 1 375 ? -7.042 -8.354 11.747 1.00 97.12 375 GLU A N 1
ATOM 3029 C CA . GLU A 1 375 ? -6.331 -9.339 10.932 1.00 97.12 375 GLU A CA 1
ATOM 3030 C C . GLU A 1 375 ? -6.021 -8.741 9.550 1.00 97.12 375 GLU A C 1
ATOM 3032 O O . GLU A 1 375 ? -6.557 -7.689 9.194 1.00 97.12 375 GLU A O 1
ATOM 3037 N N . ASN A 1 376 ? -5.149 -9.394 8.777 1.00 95.31 376 ASN A N 1
ATOM 3038 C CA . ASN A 1 376 ? -4.713 -8.959 7.441 1.00 95.31 376 ASN A CA 1
ATOM 3039 C C . ASN A 1 376 ? -4.300 -7.471 7.388 1.00 95.31 376 ASN A C 1
ATOM 3041 O O . ASN A 1 376 ? -4.608 -6.760 6.434 1.00 95.31 376 ASN A O 1
ATOM 3045 N N . CYS A 1 377 ? -3.650 -6.972 8.442 1.00 98.00 377 CYS A N 1
ATOM 3046 C CA . CYS A 1 377 ? -3.259 -5.573 8.516 1.00 98.00 377 CYS A CA 1
ATOM 3047 C C . CYS A 1 377 ? -2.061 -5.307 7.608 1.00 98.00 377 CYS A C 1
ATOM 3049 O O . CYS A 1 377 ? -0.983 -5.885 7.803 1.00 98.00 377 CYS A O 1
ATOM 3051 N N . ILE A 1 378 ? -2.240 -4.387 6.660 1.00 97.81 378 ILE A N 1
ATOM 3052 C CA . ILE A 1 378 ? -1.133 -3.755 5.948 1.00 97.81 378 ILE A CA 1
ATOM 3053 C C . ILE A 1 378 ? -0.282 -3.075 7.008 1.00 97.81 378 ILE A C 1
ATOM 3055 O O . ILE A 1 378 ? -0.791 -2.256 7.766 1.00 97.81 378 ILE A O 1
ATOM 3059 N N . SER A 1 379 ? 0.982 -3.463 7.095 1.00 97.00 379 SER A N 1
ATOM 3060 C CA . SER A 1 379 ? 1.921 -3.018 8.115 1.00 97.00 379 SER A CA 1
ATOM 3061 C C . SER A 1 379 ? 3.188 -2.563 7.422 1.00 97.00 379 SER A C 1
ATOM 3063 O O . SER A 1 379 ? 3.927 -3.384 6.879 1.00 97.00 379 SER A O 1
ATOM 3065 N N . GLU A 1 380 ? 3.411 -1.252 7.382 1.00 96.31 380 GLU A N 1
ATOM 3066 C CA . GLU A 1 380 ? 4.567 -0.680 6.705 1.00 96.31 380 GLU A CA 1
ATOM 3067 C C . GLU A 1 380 ? 5.318 0.287 7.614 1.00 96.31 380 GLU A C 1
ATOM 3069 O O . GLU A 1 380 ? 4.738 1.126 8.314 1.00 96.31 380 GLU A O 1
ATOM 3074 N N . PHE A 1 381 ? 6.638 0.166 7.582 1.00 93.50 381 PHE A N 1
ATOM 3075 C CA . PHE A 1 381 ? 7.556 1.080 8.237 1.00 93.50 381 PHE A CA 1
ATOM 3076 C C . PHE A 1 381 ? 8.771 1.291 7.342 1.00 93.50 381 PHE A C 1
ATOM 3078 O O . PHE A 1 381 ? 9.337 0.327 6.831 1.00 93.50 381 PHE A O 1
ATOM 3085 N N . GLY A 1 382 ? 9.190 2.536 7.136 1.00 89.88 382 GLY A N 1
ATOM 3086 C CA . GLY A 1 382 ? 10.330 2.806 6.272 1.00 89.88 382 GLY A CA 1
ATOM 3087 C C . GLY A 1 382 ? 11.079 4.080 6.590 1.00 89.88 382 GLY A C 1
ATOM 3088 O O . GLY A 1 382 ? 10.496 5.080 6.987 1.00 89.88 382 GLY A O 1
ATOM 3089 N N . THR A 1 383 ? 12.381 4.067 6.359 1.00 86.38 383 THR A N 1
ATOM 3090 C CA . THR A 1 383 ? 13.282 5.210 6.535 1.00 86.38 383 THR A CA 1
ATOM 3091 C C . THR A 1 383 ? 14.033 5.464 5.232 1.00 86.38 383 THR A C 1
ATOM 3093 O O . THR A 1 383 ? 14.007 4.648 4.310 1.00 86.38 383 THR A O 1
ATOM 3096 N N . VAL A 1 384 ? 14.680 6.623 5.121 1.00 83.00 384 VAL A N 1
ATOM 3097 C CA . VAL A 1 384 ? 15.643 6.843 4.038 1.00 83.00 384 VAL A CA 1
ATOM 3098 C C . VAL A 1 384 ? 16.947 6.174 4.431 1.00 83.00 384 VAL A C 1
ATOM 3100 O O . VAL A 1 384 ? 17.458 6.413 5.523 1.00 83.00 384 VAL A O 1
ATOM 3103 N N . ASP A 1 385 ? 17.462 5.338 3.539 1.00 70.75 385 ASP A N 1
ATOM 3104 C CA . ASP A 1 385 ? 18.817 4.822 3.635 1.00 70.75 385 ASP A CA 1
ATOM 3105 C C . ASP A 1 385 ? 19.760 5.899 3.085 1.00 70.75 385 ASP A C 1
ATOM 3107 O O . ASP A 1 385 ? 19.730 6.240 1.896 1.00 70.75 385 ASP A O 1
ATOM 3111 N N . GLU A 1 386 ? 20.558 6.504 3.961 1.00 54.91 386 GLU A N 1
ATOM 3112 C CA . GLU A 1 386 ? 21.710 7.279 3.523 1.00 54.91 386 GLU A CA 1
ATOM 3113 C C . GLU A 1 386 ? 22.848 6.280 3.364 1.00 54.91 386 GLU A C 1
ATOM 3115 O O . GLU A 1 386 ? 23.368 5.799 4.370 1.00 54.91 386 GLU A O 1
ATOM 3120 N N . LYS A 1 387 ? 23.239 5.949 2.120 1.00 43.50 387 LYS A N 1
ATOM 3121 C CA . LYS A 1 387 ? 24.488 5.207 1.890 1.00 43.50 387 LYS A CA 1
ATOM 3122 C C . LYS A 1 387 ? 25.570 5.873 2.743 1.00 43.50 387 LYS A C 1
ATOM 3124 O O . LYS A 1 387 ? 25.900 7.034 2.489 1.00 43.50 387 LYS A O 1
ATOM 3129 N N . MET A 1 388 ? 26.092 5.166 3.750 1.00 29.91 388 MET A N 1
ATOM 3130 C CA . MET A 1 388 ? 27.311 5.593 4.431 1.00 29.91 388 MET A CA 1
ATOM 3131 C C . MET A 1 388 ? 28.377 5.708 3.341 1.00 29.91 388 MET A C 1
ATOM 3133 O O . MET A 1 388 ? 28.676 4.717 2.671 1.00 29.91 388 MET A O 1
ATOM 3137 N N . GLN A 1 389 ? 28.823 6.941 3.091 1.00 27.89 389 GLN A N 1
ATOM 3138 C CA . GLN A 1 389 ? 29.881 7.247 2.129 1.00 27.89 389 GLN A CA 1
ATOM 3139 C C . GLN A 1 389 ? 31.190 6.561 2.499 1.00 27.89 389 GLN A C 1
ATOM 3141 O O . GLN A 1 389 ? 31.496 6.496 3.713 1.00 27.89 389 GLN A O 1
#

Solvent-accessible surface area (backbone atoms only — not comparable to full-atom values): 19942 Å² total; per-residue (Å²): 103,84,64,54,72,66,48,56,65,63,67,25,91,74,70,52,82,70,28,22,61,41,6,40,40,36,40,42,38,38,34,25,27,31,29,71,87,79,62,50,75,44,36,35,41,43,34,45,38,39,27,10,50,67,71,33,31,85,48,53,37,61,44,68,49,89,42,78,53,75,52,76,68,56,56,53,35,63,76,68,70,55,89,77,81,85,52,87,82,48,63,63,82,45,58,34,7,30,31,35,44,37,38,36,39,39,30,90,81,50,42,48,40,53,47,76,36,32,38,72,59,52,46,70,49,91,83,48,37,39,34,35,42,89,81,30,37,46,41,83,45,40,41,36,33,71,52,75,38,51,68,67,53,35,69,74,43,58,61,56,77,33,50,56,50,40,40,38,41,45,34,41,42,48,50,56,36,60,49,77,72,45,71,51,97,75,64,24,36,37,31,43,49,10,48,32,20,39,33,34,45,40,39,34,45,72,89,45,49,22,46,26,37,64,93,66,7,66,14,33,29,37,35,41,34,26,50,53,78,57,54,38,33,41,38,39,36,32,35,45,34,31,30,66,86,77,72,40,74,35,89,61,22,30,37,40,33,39,34,25,66,100,68,63,66,34,42,39,40,29,57,58,92,46,76,46,79,48,40,80,87,47,99,82,47,63,64,53,73,49,72,52,74,44,77,47,95,64,58,85,95,60,39,26,35,37,38,39,38,43,34,45,41,89,56,34,38,41,39,37,42,37,39,31,53,54,72,30,39,47,81,45,80,37,78,41,43,83,22,72,65,34,32,35,41,28,42,35,30,39,70,15,34,39,37,41,36,35,25,40,58,53,93,95,44,75,43,80,77,43,46,29,40,37,36,56,17,34,41,34,45,23,44,70,51,72,79,83,126